Protein AF-0000000084498417 (afdb_homodimer)

Secondary structure (DSSP, 8-state):
---TGGGGPPPPHHHHHHHHHHHHHHTT---EE----S--SPPPHHHHHHHHHHHHTT--S---TT--HHHHHHHHHHHHHHH-----GGGEEEE-HHHHHHHHHHHH--TT-EEEEEES--TTHHHHHHHTT-EEEEEE--TT----HHHHHHH--TTEEEEEEESS-TTT-----HHHHHHHHHHHHHTT-EEEEE-TTTT-BSSS----GGGSGGGTTTEEEEEESTTTSS-GGG--EEEE--HHHHHHHHHHHHTTTSS--HHHHHHHHHHTT--HHHHHHHHHHHHHHHHHHHHHTTSTTEE-----BTTEE--EE-SSS-HHHHHHHHHHHH-EE-EESGGGT-TTBEEEE--S-HHHHHHHHHHHHHHHHS--/---TGGGGPPPPHHHHHHHHHHHHHHTT---EE----S--SPPPHHHHHHHHHHHHTT--S---TT--HHHHHHHHHHHHHHH-----GGGEEEE-HHHHHHHHHHHH--TT-EEEEEES--TTHHHHHHHTT-EEEEEE--TT----HHHHHHH--TTEEEEEEESS-TTT-----HHHHHHHHHHHHHTT-EEEEE-TTTT-BSSS----GGGSGGGTTTEEEEEESTTTSS-GGG--EEEE--HHHHHHHHHHHHTTTSS--HHHHHHHHHHTT--HHHHHHHHHHHHHHHHHHHHHTTSTTEE-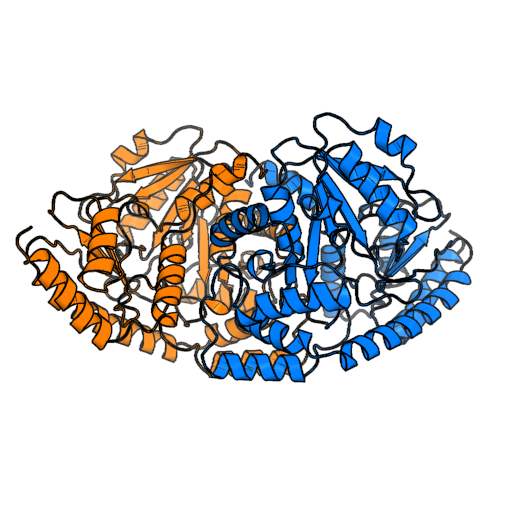----BTTEE--EE-SSS-HHHHHHHHHHHH-EE-EESGGGT-TTBEEEE--S-HHHHHHHHHHHHHHHHS--

Structure (mmCIF, N/CA/C/O backbone):
data_AF-0000000084498417-model_v1
#
loop_
_entity.id
_entity.type
_entity.pdbx_description
1 polymer Aminotransferase
#
loop_
_atom_site.group_PDB
_atom_site.id
_atom_site.type_symbol
_atom_site.label_atom_id
_atom_site.label_alt_id
_atom_site.label_comp_id
_atom_site.label_asym_id
_atom_site.label_entity_id
_atom_site.label_seq_id
_atom_site.pdbx_PDB_ins_code
_atom_site.Cartn_x
_atom_site.Cartn_y
_atom_site.Cartn_z
_atom_site.occupancy
_atom_site.B_iso_or_equiv
_atom_site.auth_seq_id
_atom_site.auth_comp_id
_atom_site.auth_asym_id
_atom_site.auth_atom_id
_atom_site.pdbx_PDB_model_num
ATOM 1 N N . MET A 1 1 ? -16.031 -4.652 17.641 1 70.31 1 MET A N 1
ATOM 2 C CA . MET A 1 1 ? -17.047 -4.699 16.594 1 70.31 1 MET A CA 1
ATOM 3 C C . MET A 1 1 ? -16.5 -4.133 15.281 1 70.31 1 MET A C 1
ATOM 5 O O . MET A 1 1 ? -16.125 -2.959 15.219 1 70.31 1 MET A O 1
ATOM 9 N N . VAL A 1 2 ? -16.078 -5.023 14.375 1 87.69 2 VAL A N 1
ATOM 10 C CA . VAL A 1 2 ? -15.547 -4.672 13.062 1 87.69 2 VAL A CA 1
ATOM 11 C C . VAL A 1 2 ? -16.688 -4.605 12.039 1 87.69 2 VAL A C 1
ATOM 13 O O . VAL A 1 2 ? -17.781 -5.094 12.297 1 87.69 2 VAL A O 1
ATOM 16 N N . SER A 1 3 ? -16.547 -3.883 11.008 1 90.69 3 SER A N 1
ATOM 17 C CA . SER A 1 3 ? -17.516 -3.719 9.938 1 90.69 3 SER A CA 1
ATOM 18 C C . SER A 1 3 ? -17.969 -5.07 9.391 1 90.69 3 SER A C 1
ATOM 20 O O . SER A 1 3 ? -17.234 -6.059 9.477 1 90.69 3 SER A O 1
ATOM 22 N N . ALA A 1 4 ? -19.156 -5.152 8.797 1 85.88 4 ALA A N 1
ATOM 23 C CA . ALA A 1 4 ? -19.719 -6.371 8.211 1 85.88 4 ALA A CA 1
ATOM 24 C C . ALA A 1 4 ? -18.938 -6.777 6.957 1 85.88 4 ALA A C 1
ATOM 26 O O . ALA A 1 4 ? -18.797 -7.969 6.672 1 85.88 4 ALA A O 1
ATOM 27 N N . ARG A 1 5 ? -18.422 -5.871 6.289 1 86.62 5 ARG A N 1
ATOM 28 C CA . ARG A 1 5 ? -17.766 -6.133 5.012 1 86.62 5 ARG A CA 1
ATOM 29 C C . ARG A 1 5 ? -16.438 -6.867 5.207 1 86.62 5 ARG A C 1
ATOM 31 O O . ARG A 1 5 ? -16.016 -7.637 4.344 1 86.62 5 ARG A O 1
ATOM 38 N N . VAL A 1 6 ? -15.836 -6.703 6.336 1 86.88 6 VAL A N 1
ATOM 39 C CA . VAL A 1 6 ? -14.57 -7.363 6.605 1 86.88 6 VAL A CA 1
ATOM 40 C C . VAL A 1 6 ? -14.789 -8.867 6.742 1 86.88 6 VAL A C 1
ATOM 42 O O . VAL A 1 6 ? -13.891 -9.664 6.441 1 86.88 6 VAL A O 1
ATOM 45 N N . ASN A 1 7 ? -15.945 -9.211 7.184 1 85.75 7 ASN A N 1
ATOM 46 C CA . ASN A 1 7 ? -16.281 -10.617 7.387 1 85.75 7 ASN A CA 1
ATOM 47 C C . ASN A 1 7 ? -16.344 -11.367 6.062 1 85.75 7 ASN A C 1
ATOM 49 O O . ASN A 1 7 ? -16.297 -12.602 6.043 1 85.75 7 ASN A O 1
ATOM 53 N N . LYS A 1 8 ? -16.375 -10.656 4.973 1 84.88 8 LYS A N 1
ATOM 54 C CA . LYS A 1 8 ? -16.484 -11.289 3.66 1 84.88 8 LYS A CA 1
ATOM 55 C C . LYS A 1 8 ? -15.102 -11.656 3.115 1 84.88 8 LYS A C 1
ATOM 57 O O . LYS A 1 8 ? -15 -12.391 2.125 1 84.88 8 LYS A O 1
ATOM 62 N N . ILE A 1 9 ? -14.125 -11.18 3.754 1 87.25 9 ILE A N 1
ATOM 63 C CA . ILE A 1 9 ? -12.75 -11.391 3.307 1 87.25 9 ILE A CA 1
ATOM 64 C C . ILE A 1 9 ? -12.086 -12.469 4.16 1 87.25 9 ILE A C 1
ATOM 66 O O . ILE A 1 9 ? -12.266 -12.508 5.379 1 87.25 9 ILE A O 1
ATOM 70 N N . ASN A 1 10 ? -11.352 -13.352 3.525 1 82.75 10 ASN A N 1
ATOM 71 C CA . ASN A 1 10 ? -10.625 -14.398 4.242 1 82.75 10 ASN A CA 1
ATOM 72 C C . ASN A 1 10 ? -9.141 -14.078 4.344 1 82.75 10 ASN A C 1
ATOM 74 O O . ASN A 1 10 ? -8.617 -13.258 3.58 1 82.75 10 ASN A O 1
ATOM 78 N N . GLU A 1 11 ? -8.562 -14.719 5.312 1 81.69 11 GLU A N 1
ATOM 79 C CA . GLU A 1 11 ? -7.102 -14.672 5.367 1 81.69 11 GLU A CA 1
ATOM 80 C C . GLU A 1 11 ? -6.484 -15.375 4.164 1 81.69 11 GLU A C 1
ATOM 82 O O . GLU A 1 11 ? -7.059 -16.328 3.633 1 81.69 11 GLU A O 1
ATOM 87 N N . SER A 1 12 ? -5.379 -14.906 3.797 1 81.44 12 SER A N 1
ATOM 88 C CA . SER A 1 12 ? -4.664 -15.562 2.707 1 81.44 12 SER A CA 1
ATOM 89 C C . SER A 1 12 ? -4.133 -16.922 3.141 1 81.44 12 SER A C 1
ATOM 91 O O . SER A 1 12 ? -3.367 -17.016 4.102 1 81.44 12 SER A O 1
ATOM 93 N N . ALA A 1 13 ? -4.461 -17.906 2.424 1 78.88 13 ALA A N 1
ATOM 94 C CA . ALA A 1 13 ? -4.039 -19.25 2.76 1 78.88 13 ALA A CA 1
ATOM 95 C C . ALA A 1 13 ? -2.516 -19.375 2.73 1 78.88 13 ALA A C 1
ATOM 97 O O . ALA A 1 13 ? -1.923 -20.016 3.6 1 78.88 13 ALA A O 1
ATOM 98 N N . THR A 1 14 ? -1.94 -18.797 1.756 1 78.88 14 THR A N 1
ATOM 99 C CA . THR A 1 14 ? -0.489 -18.875 1.628 1 78.88 14 THR A CA 1
ATOM 100 C C . THR A 1 14 ? 0.194 -18.078 2.736 1 78.88 14 THR A C 1
ATOM 102 O O . THR A 1 14 ? 1.185 -18.531 3.314 1 78.88 14 THR A O 1
ATOM 105 N N . VAL A 1 15 ? -0.375 -17 3.012 1 76.12 15 VAL A N 1
ATOM 106 C CA . VAL A 1 15 ? 0.202 -16.172 4.066 1 76.12 15 VAL A CA 1
ATOM 107 C C . VAL A 1 15 ? 0.035 -16.875 5.418 1 76.12 15 VAL A C 1
ATOM 109 O O . VAL A 1 15 ? 0.957 -16.875 6.234 1 76.12 15 VAL A O 1
ATOM 112 N N . SER A 1 16 ? -1.063 -17.547 5.57 1 72.94 16 SER A N 1
ATOM 113 C CA . SER A 1 16 ? -1.343 -18.266 6.805 1 72.94 16 SER A CA 1
ATOM 114 C C . SER A 1 16 ? -0.357 -19.406 7.008 1 72.94 16 SER A C 1
ATOM 116 O O . SER A 1 16 ? 0.121 -19.641 8.125 1 72.94 16 SER A O 1
ATOM 118 N N . MET A 1 17 ? -0.007 -20.047 5.922 1 75.12 17 MET A N 1
ATOM 119 C CA . MET A 1 17 ? 0.934 -21.156 6.004 1 75.12 17 MET A CA 1
ATOM 120 C C . MET A 1 17 ? 2.344 -20.656 6.305 1 75.12 17 MET A C 1
ATOM 122 O O . MET A 1 17 ? 3.084 -21.297 7.059 1 75.12 17 MET A O 1
ATOM 126 N N . SER A 1 18 ? 2.605 -19.547 5.707 1 73.69 18 SER A N 1
ATOM 127 C CA . SER A 1 18 ? 3.904 -18.938 5.969 1 73.69 18 SER A CA 1
ATOM 128 C C . SER A 1 18 ? 4.035 -18.516 7.43 1 73.69 18 SER A C 1
ATOM 130 O O . SER A 1 18 ? 5.07 -18.734 8.055 1 73.69 18 SER A O 1
ATOM 132 N N . ASN A 1 19 ? 2.975 -17.953 7.918 1 74.38 19 ASN A N 1
ATOM 133 C CA . ASN A 1 19 ? 2.963 -17.547 9.32 1 74.38 19 ASN A CA 1
ATOM 134 C C . ASN A 1 19 ? 3.096 -18.766 10.25 1 74.38 19 ASN A C 1
ATOM 136 O O . ASN A 1 19 ? 3.854 -18.719 11.219 1 74.38 19 ASN A O 1
ATOM 140 N N . ARG A 1 20 ? 2.426 -19.812 9.945 1 77.25 20 ARG A N 1
ATOM 141 C CA . ARG A 1 20 ? 2.469 -21.031 10.75 1 77.25 20 ARG A CA 1
ATOM 142 C C . ARG A 1 20 ? 3.859 -21.656 10.727 1 77.25 20 ARG A C 1
ATOM 144 O O . ARG A 1 20 ? 4.363 -22.109 11.758 1 77.25 20 ARG A O 1
ATOM 151 N N . ALA A 1 21 ? 4.43 -21.656 9.547 1 79.12 21 ALA A N 1
ATOM 152 C CA . ALA A 1 21 ? 5.781 -22.188 9.398 1 79.12 21 ALA A CA 1
ATOM 153 C C . ALA A 1 21 ? 6.773 -21.422 10.266 1 79.12 21 ALA A C 1
ATOM 155 O O . ALA A 1 21 ? 7.633 -22.016 10.922 1 79.12 21 ALA A O 1
ATOM 156 N N . ALA A 1 22 ? 6.641 -20.141 10.242 1 75.62 22 ALA A N 1
ATOM 157 C CA . ALA A 1 22 ? 7.52 -19.281 11.031 1 75.62 22 ALA A CA 1
ATOM 158 C C . ALA A 1 22 ? 7.359 -19.562 12.523 1 75.62 22 ALA A C 1
ATOM 160 O O . ALA A 1 22 ? 8.344 -19.594 13.266 1 75.62 22 ALA A O 1
ATOM 161 N N . GLU A 1 23 ? 6.16 -19.812 12.93 1 78.12 23 GLU A N 1
ATOM 162 C CA . GLU A 1 23 ? 5.871 -20.125 14.328 1 78.12 23 GLU A CA 1
ATOM 163 C C . GLU A 1 23 ? 6.5 -21.453 14.742 1 78.12 23 GLU A C 1
ATOM 165 O O . GLU A 1 23 ? 7.102 -21.547 15.812 1 78.12 23 GLU A O 1
ATOM 170 N N . LEU A 1 24 ? 6.387 -22.422 13.953 1 85 24 LEU A N 1
ATOM 171 C CA . LEU A 1 24 ? 6.914 -23.75 14.25 1 85 24 LEU A CA 1
ATOM 172 C C . LEU A 1 24 ? 8.438 -23.75 14.258 1 85 24 LEU A C 1
ATOM 174 O O . LEU A 1 24 ? 9.062 -24.391 15.102 1 85 24 LEU A O 1
ATOM 178 N N . LYS A 1 25 ? 8.969 -22.969 13.328 1 81.38 25 LYS A N 1
ATOM 179 C CA . LYS A 1 25 ? 10.414 -22.812 13.305 1 81.38 25 LYS A CA 1
ATOM 180 C C . LYS A 1 25 ? 10.914 -22.141 14.578 1 81.38 25 LYS A C 1
ATOM 182 O O . LYS A 1 25 ? 11.953 -22.531 15.125 1 81.38 25 LYS A O 1
ATOM 187 N N . ALA A 1 26 ? 10.258 -21.156 15.016 1 76.06 26 ALA A N 1
ATOM 188 C CA . ALA A 1 26 ? 10.609 -20.453 16.234 1 76.06 26 ALA A CA 1
ATOM 189 C C . ALA A 1 26 ? 10.555 -21.391 17.453 1 76.06 26 ALA A C 1
ATOM 191 O O . ALA A 1 26 ? 11.305 -21.219 18.406 1 76.06 26 ALA A O 1
ATOM 192 N N . GLU A 1 27 ? 9.789 -22.453 17.328 1 85.25 27 GLU A N 1
ATOM 193 C CA . GLU A 1 27 ? 9.656 -23.453 18.391 1 85.25 27 GLU A CA 1
ATOM 194 C C . GLU A 1 27 ? 10.742 -24.516 18.281 1 85.25 27 GLU A C 1
ATOM 196 O O . GLU A 1 27 ? 10.812 -25.438 19.109 1 85.25 27 GLU A O 1
ATOM 201 N N . GLY A 1 28 ? 11.547 -24.484 17.25 1 85.38 28 GLY A N 1
ATOM 202 C CA . GLY A 1 28 ? 12.688 -25.391 17.109 1 85.38 28 GLY A CA 1
ATOM 203 C C . GLY A 1 28 ? 12.359 -26.656 16.344 1 85.38 28 GLY A C 1
ATOM 204 O O . GLY A 1 28 ? 13.156 -27.594 16.344 1 85.38 28 GLY A O 1
ATOM 205 N N . LYS A 1 29 ? 11.273 -26.734 15.68 1 88.88 29 LYS A N 1
ATOM 206 C CA . LYS A 1 29 ? 10.883 -27.922 14.914 1 88.88 29 LYS A CA 1
ATOM 207 C C . LYS A 1 29 ? 11.461 -27.875 13.508 1 88.88 29 LYS A C 1
ATOM 209 O O . LYS A 1 29 ? 11.492 -26.828 12.875 1 88.88 29 LYS A O 1
ATOM 214 N N . LYS A 1 30 ? 11.961 -29.047 13.164 1 91.12 30 LYS A N 1
ATOM 215 C CA . LYS A 1 30 ? 12.383 -29.125 11.766 1 91.12 30 LYS A CA 1
ATOM 216 C C . LYS A 1 30 ? 11.188 -29.359 10.844 1 91.12 30 LYS A C 1
ATOM 218 O O . LYS A 1 30 ? 10.484 -30.359 10.961 1 91.12 30 LYS A O 1
ATOM 223 N N . ILE A 1 31 ? 10.938 -28.406 10.039 1 94 31 ILE A N 1
ATOM 224 C CA . ILE A 1 31 ? 9.789 -28.453 9.141 1 94 31 ILE A CA 1
ATOM 225 C C . ILE A 1 31 ? 10.258 -28.375 7.691 1 94 31 ILE A C 1
ATOM 227 O O . ILE A 1 31 ? 11.18 -27.625 7.375 1 94 31 ILE A O 1
ATOM 231 N N . TYR A 1 32 ? 9.734 -29.234 6.836 1 96.56 32 TYR A N 1
ATOM 232 C CA . TYR A 1 32 ? 9.93 -29.156 5.395 1 96.56 32 TYR A CA 1
ATOM 233 C C . TYR A 1 32 ? 8.82 -28.328 4.738 1 96.56 32 TYR A C 1
ATOM 235 O O . TYR A 1 32 ? 7.742 -28.859 4.449 1 96.56 32 TYR A O 1
ATOM 243 N N . ASN A 1 33 ? 9.125 -27.062 4.453 1 95.06 33 ASN A N 1
ATOM 244 C CA . ASN A 1 33 ? 8.125 -26.062 4.102 1 95.06 33 ASN A CA 1
ATOM 245 C C . ASN A 1 33 ? 8.008 -25.906 2.588 1 95.06 33 ASN A C 1
ATOM 247 O O . ASN A 1 33 ? 8.922 -25.375 1.948 1 95.06 33 ASN A O 1
ATOM 251 N N . PHE A 1 34 ? 6.875 -26.359 2.053 1 96.75 34 PHE A N 1
ATOM 252 C CA . PHE A 1 34 ? 6.594 -26.172 0.634 1 96.75 34 PHE A CA 1
ATOM 253 C C . PHE A 1 34 ? 5.559 -25.062 0.427 1 96.75 34 PHE A C 1
ATOM 255 O O . PHE A 1 34 ? 5.051 -24.891 -0.683 1 96.75 34 PHE A O 1
ATOM 262 N N . GLY A 1 35 ? 5.176 -24.406 1.478 1 92.94 35 GLY A N 1
ATOM 263 C CA . GLY A 1 35 ? 4.148 -23.375 1.393 1 92.94 35 GLY A CA 1
ATOM 264 C C . GLY A 1 35 ? 4.688 -22.016 0.997 1 92.94 35 GLY A C 1
ATOM 265 O O . GLY A 1 35 ? 3.955 -21.031 1.001 1 92.94 35 GLY A O 1
ATOM 266 N N . ILE A 1 36 ? 5.961 -22 0.592 1 85.31 36 ILE A N 1
ATOM 267 C CA . ILE A 1 36 ? 6.645 -20.75 0.289 1 85.31 36 ILE A CA 1
ATOM 268 C C . ILE A 1 36 ? 6.16 -20.203 -1.054 1 85.31 36 ILE A C 1
ATOM 270 O O . ILE A 1 36 ? 6.094 -20.953 -2.041 1 85.31 36 ILE A O 1
ATOM 274 N N . GLY A 1 37 ? 5.73 -18.906 -1.1 1 89.81 37 GLY A N 1
ATOM 275 C CA . GLY A 1 37 ? 5.293 -18.281 -2.334 1 89.81 37 GLY A CA 1
ATOM 276 C C . GLY A 1 37 ? 6.254 -17.203 -2.832 1 89.81 37 GLY A C 1
ATOM 277 O O . GLY A 1 37 ? 5.828 -16.172 -3.346 1 89.81 37 GLY A O 1
ATOM 278 N N . GLU A 1 38 ? 7.527 -17.422 -2.607 1 94.69 38 GLU A N 1
ATOM 279 C CA . GLU A 1 38 ? 8.555 -16.484 -3.053 1 94.69 38 GLU A CA 1
ATOM 280 C C . GLU A 1 38 ? 9.891 -17.188 -3.277 1 94.69 38 GLU A C 1
ATOM 282 O O . GLU A 1 38 ? 10.133 -18.266 -2.717 1 94.69 38 GLU A O 1
ATOM 287 N N . PRO A 1 39 ? 10.766 -16.641 -4.164 1 97.12 39 PRO A N 1
ATOM 288 C CA . PRO A 1 39 ? 12.109 -17.188 -4.328 1 97.12 39 PRO A CA 1
ATOM 289 C C . PRO A 1 39 ? 12.898 -17.234 -3.021 1 97.12 39 PRO A C 1
ATOM 291 O O . PRO A 1 39 ? 12.789 -16.328 -2.201 1 97.12 39 PRO A O 1
ATOM 294 N N . ASP A 1 40 ? 13.656 -18.25 -2.855 1 95.56 40 ASP A N 1
ATOM 295 C CA . ASP A 1 40 ? 14.492 -18.344 -1.657 1 95.56 40 ASP A CA 1
ATOM 296 C C . ASP A 1 40 ? 15.867 -17.734 -1.898 1 95.56 40 ASP A C 1
ATOM 298 O O . ASP A 1 40 ? 16.781 -17.906 -1.088 1 95.56 40 ASP A O 1
ATOM 302 N N . PHE A 1 41 ? 16.078 -17.047 -3.041 1 96.62 41 PHE A N 1
ATOM 303 C CA . PHE A 1 41 ? 17.297 -16.297 -3.334 1 96.62 41 PHE A CA 1
ATOM 304 C C . PHE A 1 41 ? 17.281 -14.953 -2.617 1 96.62 41 PHE A C 1
ATOM 306 O O . PHE A 1 41 ? 16.219 -14.398 -2.346 1 96.62 41 PHE A O 1
ATOM 313 N N . LYS A 1 42 ? 18.5 -14.539 -2.322 1 95.56 42 LYS A N 1
ATOM 314 C CA . LYS A 1 42 ? 18.625 -13.141 -1.908 1 95.56 42 LYS A CA 1
ATOM 315 C C . LYS A 1 42 ? 18.484 -12.203 -3.1 1 95.56 42 LYS A C 1
ATOM 317 O O . LYS A 1 42 ? 18.844 -12.555 -4.223 1 95.56 42 LYS A O 1
ATOM 322 N N . THR A 1 43 ? 17.875 -11.047 -2.885 1 98.75 43 THR A N 1
ATOM 323 C CA . THR A 1 43 ? 17.922 -10.016 -3.918 1 98.75 43 THR A CA 1
ATOM 324 C C . THR A 1 43 ? 19.359 -9.797 -4.402 1 98.75 43 THR A C 1
ATOM 326 O O . THR A 1 43 ? 20.281 -9.703 -3.594 1 98.75 43 THR A O 1
ATOM 329 N N . PRO A 1 44 ? 19.562 -9.812 -5.727 1 98.56 44 PRO A N 1
ATOM 330 C CA . PRO A 1 44 ? 20.906 -9.578 -6.227 1 98.56 44 PRO A CA 1
ATOM 331 C C . PRO A 1 44 ? 21.578 -8.359 -5.594 1 98.56 44 PRO A C 1
ATOM 333 O O . PRO A 1 44 ? 20.922 -7.32 -5.43 1 98.56 44 PRO A O 1
ATOM 336 N N . GLN A 1 45 ? 22.828 -8.492 -5.266 1 98.12 45 GLN A N 1
ATOM 337 C CA . GLN A 1 45 ? 23.547 -7.492 -4.484 1 98.12 45 GLN A CA 1
ATOM 338 C C . GLN A 1 45 ? 23.625 -6.156 -5.219 1 98.12 45 GLN A C 1
ATOM 340 O O . GLN A 1 45 ? 23.594 -5.098 -4.59 1 98.12 45 GLN A O 1
ATOM 345 N N . SER A 1 46 ? 23.766 -6.18 -6.523 1 98.5 46 SER A N 1
ATOM 346 C CA . SER A 1 46 ? 23.844 -4.945 -7.297 1 98.5 46 SER A CA 1
ATOM 347 C C . SER A 1 46 ? 22.594 -4.098 -7.133 1 98.5 46 SER A C 1
ATOM 349 O O . SER A 1 46 ? 22.672 -2.867 -7.117 1 98.5 46 SER A O 1
ATOM 351 N N . ILE A 1 47 ? 21.438 -4.734 -7.047 1 98.81 47 ILE A N 1
ATOM 352 C CA . ILE A 1 47 ? 20.156 -4.059 -6.852 1 98.81 47 ILE A CA 1
ATOM 353 C C . ILE A 1 47 ? 20.141 -3.389 -5.48 1 98.81 47 ILE A C 1
ATOM 355 O O . ILE A 1 47 ? 19.766 -2.221 -5.359 1 98.81 47 ILE A O 1
ATOM 359 N N . ILE A 1 48 ? 20.578 -4.133 -4.426 1 98.81 48 ILE A N 1
ATOM 360 C CA . ILE A 1 48 ? 20.641 -3.619 -3.062 1 98.81 48 ILE A CA 1
ATOM 361 C C . ILE A 1 48 ? 21.578 -2.424 -3.004 1 98.81 48 ILE A C 1
ATOM 363 O O . ILE A 1 48 ? 21.234 -1.378 -2.447 1 98.81 48 ILE A O 1
ATOM 367 N N . ASP A 1 49 ? 22.766 -2.523 -3.648 1 98.75 49 ASP A N 1
ATOM 368 C CA . ASP A 1 49 ? 23.781 -1.481 -3.627 1 98.75 49 ASP A CA 1
ATOM 369 C C . ASP A 1 49 ? 23.266 -0.2 -4.281 1 98.75 49 ASP A C 1
ATOM 371 O O . ASP A 1 49 ? 23.5 0.898 -3.771 1 98.75 49 ASP A O 1
ATOM 375 N N . TYR A 1 50 ? 22.641 -0.345 -5.395 1 98.81 50 TYR A N 1
ATOM 376 C CA . TYR A 1 50 ? 22.141 0.829 -6.109 1 98.81 50 TYR A CA 1
ATOM 377 C C . TYR A 1 50 ? 21.078 1.552 -5.297 1 98.81 50 TYR A C 1
ATOM 379 O O . TYR A 1 50 ? 21.062 2.783 -5.227 1 98.81 50 TYR A O 1
ATOM 387 N N . SER A 1 51 ? 20.156 0.81 -4.738 1 98.69 51 SER A N 1
ATOM 388 C CA . SER A 1 51 ? 19.125 1.396 -3.885 1 98.69 51 SER A CA 1
ATOM 389 C C . SER A 1 51 ? 19.75 2.191 -2.738 1 98.69 51 SER A C 1
ATOM 391 O O . SER A 1 51 ? 19.297 3.303 -2.439 1 98.69 51 SER A O 1
ATOM 393 N N . TYR A 1 52 ? 20.75 1.612 -2.066 1 98.31 52 TYR A N 1
ATOM 394 C CA . TYR A 1 52 ? 21.438 2.268 -0.96 1 98.31 52 TYR A CA 1
ATOM 395 C C . TYR A 1 52 ? 22.125 3.551 -1.423 1 98.31 52 TYR A C 1
ATOM 397 O O . TYR A 1 52 ? 22.047 4.578 -0.745 1 98.31 52 TYR A O 1
ATOM 405 N N . LYS A 1 53 ? 22.797 3.461 -2.562 1 98.69 53 LYS A N 1
ATOM 406 C CA . LYS A 1 53 ? 23.469 4.637 -3.119 1 98.69 53 LYS A CA 1
ATOM 407 C C . LYS A 1 53 ? 22.469 5.777 -3.326 1 98.69 53 LYS A C 1
ATOM 409 O O . LYS A 1 53 ? 22.719 6.914 -2.92 1 98.69 53 LYS A O 1
ATOM 414 N N . MET A 1 54 ? 21.359 5.473 -3.947 1 98.75 54 MET A N 1
ATOM 415 C CA . MET A 1 54 ? 20.344 6.484 -4.223 1 98.75 54 MET A CA 1
ATOM 416 C C . MET A 1 54 ? 19.75 7.035 -2.93 1 98.75 54 MET A C 1
ATOM 418 O O . MET A 1 54 ? 19.516 8.242 -2.816 1 98.75 54 MET A O 1
ATOM 422 N N . ALA A 1 55 ? 19.484 6.148 -1.94 1 98.62 55 ALA A N 1
ATOM 423 C CA . ALA A 1 55 ? 19 6.609 -0.641 1 98.62 55 ALA A CA 1
ATOM 424 C C . ALA A 1 55 ? 20 7.559 0.011 1 98.62 55 ALA A C 1
ATOM 426 O O . ALA A 1 55 ? 19.609 8.578 0.582 1 98.62 55 ALA A O 1
ATOM 427 N N . GLY A 1 56 ? 21.266 7.184 -0.073 1 98.06 56 GLY A N 1
ATOM 428 C CA . GLY A 1 56 ? 22.328 8.031 0.461 1 98.06 56 GLY A CA 1
ATOM 429 C C . GLY A 1 56 ? 22.375 9.398 -0.194 1 98.06 56 GLY A C 1
ATOM 430 O O . GLY A 1 56 ? 22.797 10.375 0.43 1 98.06 56 GLY A O 1
ATOM 431 N N . GLU A 1 57 ? 21.922 9.492 -1.438 1 98.06 57 GLU A N 1
ATOM 432 C CA . GLU A 1 57 ? 21.891 10.75 -2.184 1 98.06 57 GLU A CA 1
ATOM 433 C C . GLU A 1 57 ? 20.609 11.531 -1.903 1 98.06 57 GLU A C 1
ATOM 435 O O . GLU A 1 57 ? 20.375 12.578 -2.508 1 98.06 57 GLU A O 1
ATOM 440 N N . GLY A 1 58 ? 19.781 11.031 -1.054 1 97.56 58 GLY A N 1
ATOM 441 C CA . GLY A 1 58 ? 18.609 11.766 -0.607 1 97.56 58 GLY A CA 1
ATOM 442 C C . GLY A 1 58 ? 17.344 11.352 -1.323 1 97.56 58 GLY A C 1
ATOM 443 O O . GLY A 1 58 ? 16.297 11.992 -1.18 1 97.56 58 GLY A O 1
ATOM 444 N N . LYS A 1 59 ? 17.359 10.258 -2.133 1 97.94 59 LYS A N 1
ATOM 445 C CA . LYS A 1 59 ? 16.172 9.773 -2.82 1 97.94 59 LYS A CA 1
ATOM 446 C C . LYS A 1 59 ? 15.289 8.961 -1.879 1 97.94 59 LYS A C 1
ATOM 448 O O . LYS A 1 59 ? 15.008 7.789 -2.139 1 97.94 59 LYS A O 1
ATOM 453 N N . THR A 1 60 ? 14.875 9.57 -0.776 1 98.06 60 THR A N 1
ATOM 454 C CA . THR A 1 60 ? 14.102 8.914 0.269 1 98.06 60 THR A CA 1
ATOM 455 C C . THR A 1 60 ? 12.797 9.664 0.53 1 98.06 60 THR A C 1
ATOM 457 O O . THR A 1 60 ? 12.156 9.469 1.565 1 98.06 60 THR A O 1
ATOM 460 N N . HIS A 1 61 ? 12.367 10.609 -0.335 1 96.81 61 HIS A N 1
ATOM 461 C CA . HIS A 1 61 ? 11.156 11.406 -0.218 1 96.81 61 HIS A CA 1
ATOM 462 C C . HIS A 1 61 ? 10.039 10.836 -1.087 1 96.81 61 HIS A C 1
ATOM 464 O O . HIS A 1 61 ? 10.234 9.836 -1.776 1 96.81 61 HIS A O 1
ATOM 470 N N . TYR A 1 62 ? 8.859 11.445 -0.971 1 95.44 62 TYR A N 1
ATOM 471 C CA . TYR A 1 62 ? 7.801 11.094 -1.907 1 95.44 62 TYR A CA 1
ATOM 472 C C . TYR A 1 62 ? 8.305 11.148 -3.346 1 95.44 62 TYR A C 1
ATOM 474 O O . TYR A 1 62 ? 9.133 11.992 -3.689 1 95.44 62 TYR A O 1
ATOM 482 N N . THR A 1 63 ? 7.852 10.273 -4.133 1 95.69 63 THR A N 1
ATOM 483 C CA . THR A 1 63 ? 8.023 10.336 -5.582 1 95.69 63 THR A CA 1
ATOM 484 C C . THR A 1 63 ? 6.723 10.766 -6.258 1 95.69 63 THR A C 1
ATOM 486 O O . THR A 1 63 ? 5.676 10.844 -5.613 1 95.69 63 THR A O 1
ATOM 489 N N . PRO A 1 64 ? 6.863 11.18 -7.523 1 94.56 64 PRO A N 1
ATOM 490 C CA . PRO A 1 64 ? 5.574 11.266 -8.219 1 94.56 64 PRO A CA 1
ATOM 491 C C . PRO A 1 64 ? 4.703 10.031 -7.992 1 94.56 64 PRO A C 1
ATOM 493 O O . PRO A 1 64 ? 5.211 8.906 -7.953 1 94.56 64 PRO A O 1
ATOM 496 N N . SER A 1 65 ? 3.422 10.234 -7.809 1 96 65 SER A N 1
ATOM 497 C CA . SER A 1 65 ? 2.512 9.172 -7.398 1 96 65 SER A CA 1
ATOM 498 C C . SER A 1 65 ? 2.537 8.008 -8.383 1 96 65 SER A C 1
ATOM 500 O O . SER A 1 65 ? 2.354 6.852 -8 1 96 65 SER A O 1
ATOM 502 N N . ALA A 1 66 ? 2.766 8.273 -9.695 1 97.19 66 ALA A N 1
ATOM 503 C CA . ALA A 1 66 ? 2.752 7.234 -10.719 1 97.19 66 ALA A CA 1
ATOM 504 C C . ALA A 1 66 ? 4.062 6.453 -10.734 1 97.19 66 ALA A C 1
ATOM 506 O O . ALA A 1 66 ? 4.145 5.371 -11.32 1 97.19 66 ALA A O 1
ATOM 507 N N . GLY A 1 67 ? 5.074 6.961 -10.164 1 97.81 67 GLY A N 1
ATOM 508 C CA . GLY A 1 67 ? 6.414 6.398 -10.172 1 97.81 67 GLY A CA 1
ATOM 509 C C . GLY A 1 67 ? 7.461 7.359 -10.703 1 97.81 67 GLY A C 1
ATOM 510 O O . GLY A 1 67 ? 7.133 8.32 -11.398 1 97.81 67 GLY A O 1
ATOM 511 N N . ILE A 1 68 ? 8.711 7.172 -10.344 1 97.69 68 ILE A N 1
ATOM 512 C CA . ILE A 1 68 ? 9.766 8.031 -10.867 1 97.69 68 ILE A CA 1
ATOM 513 C C . ILE A 1 68 ? 9.844 7.891 -12.383 1 97.69 68 ILE A C 1
ATOM 515 O O . ILE A 1 68 ? 9.672 6.793 -12.922 1 97.69 68 ILE A O 1
ATOM 519 N N . PRO A 1 69 ? 10.055 9 -13.07 1 96.69 69 PRO A N 1
ATOM 520 C CA . PRO A 1 69 ? 9.984 9.008 -14.539 1 96.69 69 PRO A CA 1
ATOM 521 C C . PRO A 1 69 ? 10.93 7.996 -15.18 1 96.69 69 PRO A C 1
ATOM 523 O O . PRO A 1 69 ? 10.539 7.281 -16.109 1 96.69 69 PRO A O 1
ATOM 526 N N . GLU A 1 70 ? 12.156 7.895 -14.672 1 98.19 70 GLU A N 1
ATOM 527 C CA . GLU A 1 70 ? 13.141 6.988 -15.258 1 98.19 70 GLU A CA 1
ATOM 528 C C . GLU A 1 70 ? 12.68 5.535 -15.164 1 98.19 70 GLU A C 1
ATOM 530 O O . GLU A 1 70 ? 12.914 4.746 -16.078 1 98.19 70 GLU A O 1
ATOM 535 N N . LEU A 1 71 ? 12.016 5.164 -14.086 1 98.88 71 LEU A N 1
ATOM 536 C CA . LEU A 1 71 ? 11.539 3.799 -13.914 1 98.88 71 LEU A CA 1
ATOM 537 C C . LEU A 1 71 ? 10.359 3.516 -14.844 1 98.88 71 LEU A C 1
ATOM 539 O O . LEU A 1 71 ? 10.289 2.445 -15.453 1 98.88 71 LEU A O 1
ATOM 543 N N . ARG A 1 72 ? 9.406 4.438 -14.93 1 98.88 72 ARG A N 1
ATOM 544 C CA . ARG A 1 72 ? 8.258 4.266 -15.82 1 98.88 72 ARG A CA 1
ATOM 545 C C . ARG A 1 72 ? 8.711 4.098 -17.266 1 98.88 72 ARG A C 1
ATOM 547 O O . ARG A 1 72 ? 8.172 3.262 -18 1 98.88 72 ARG A O 1
ATOM 554 N N . GLU A 1 73 ? 9.695 4.883 -17.656 1 98.81 73 GLU A N 1
ATOM 555 C CA . GLU A 1 73 ? 10.242 4.781 -19 1 98.81 73 GLU A CA 1
ATOM 556 C C . GLU A 1 73 ? 10.898 3.426 -19.234 1 98.81 73 GLU A C 1
ATOM 558 O O . GLU A 1 73 ? 10.695 2.797 -20.281 1 98.81 73 GLU A O 1
ATOM 563 N N . LYS A 1 74 ? 11.68 3.014 -18.297 1 98.88 74 LYS A N 1
ATOM 564 C CA . LYS A 1 74 ? 12.398 1.749 -18.422 1 98.88 74 LYS A CA 1
ATOM 565 C C . LYS A 1 74 ? 11.43 0.568 -18.453 1 98.88 74 LYS A C 1
ATOM 567 O O . LYS A 1 74 ? 11.672 -0.42 -19.156 1 98.88 74 LYS A O 1
ATOM 572 N N . ILE A 1 75 ? 10.359 0.63 -17.672 1 98.94 75 ILE A N 1
ATOM 573 C CA . ILE A 1 75 ? 9.336 -0.409 -17.703 1 98.94 75 ILE A CA 1
ATOM 574 C C . ILE A 1 75 ? 8.672 -0.448 -19.078 1 98.94 75 ILE A C 1
ATOM 576 O O . ILE A 1 75 ? 8.453 -1.524 -19.641 1 98.94 75 ILE A O 1
ATOM 580 N N . ALA A 1 76 ? 8.344 0.732 -19.609 1 98.88 76 ALA A N 1
ATOM 581 C CA . ALA A 1 76 ? 7.762 0.785 -20.953 1 98.88 76 ALA A CA 1
ATOM 582 C C . ALA A 1 76 ? 8.688 0.137 -21.969 1 98.88 76 ALA A C 1
ATOM 584 O O . ALA A 1 76 ? 8.234 -0.617 -22.844 1 98.88 76 ALA A O 1
ATOM 585 N N . GLU A 1 77 ? 9.945 0.422 -21.859 1 98.75 77 GLU A N 1
ATOM 586 C CA . GLU A 1 77 ? 10.922 -0.179 -22.766 1 98.75 77 GLU A CA 1
ATOM 587 C C . GLU A 1 77 ? 10.953 -1.696 -22.609 1 98.75 77 GLU A C 1
ATOM 589 O O . GLU A 1 77 ? 10.992 -2.426 -23.609 1 98.75 77 GLU A O 1
ATOM 594 N N . LYS A 1 78 ? 10.984 -2.105 -21.391 1 98.56 78 LYS A N 1
ATOM 595 C CA . LYS A 1 78 ? 10.984 -3.539 -21.109 1 98.56 78 LYS A CA 1
ATOM 596 C C . LYS A 1 78 ? 9.75 -4.215 -21.703 1 98.56 78 LYS A C 1
ATOM 598 O O . LYS A 1 78 ? 9.844 -5.312 -22.25 1 98.56 78 LYS A O 1
ATOM 603 N N . MET A 1 79 ? 8.555 -3.604 -21.594 1 98.62 79 MET A N 1
ATOM 604 C CA . MET A 1 79 ? 7.312 -4.16 -22.125 1 98.62 79 MET A CA 1
ATOM 605 C C . MET A 1 79 ? 7.398 -4.344 -23.641 1 98.62 79 MET A C 1
ATOM 607 O O . MET A 1 79 ? 6.902 -5.34 -24.172 1 98.62 79 MET A O 1
ATOM 611 N N . LYS A 1 80 ? 8.008 -3.424 -24.297 1 98.31 80 LYS A N 1
ATOM 612 C CA . LYS A 1 80 ? 8.195 -3.539 -25.734 1 98.31 80 LYS A CA 1
ATOM 613 C C . LYS A 1 80 ? 9.172 -4.66 -26.078 1 98.31 80 LYS A C 1
ATOM 615 O O . LYS A 1 80 ? 8.875 -5.508 -26.922 1 98.31 80 LYS A O 1
ATOM 620 N N . LYS A 1 81 ? 10.258 -4.703 -25.422 1 97.56 81 LYS A N 1
ATOM 621 C CA . LYS A 1 81 ? 11.352 -5.613 -25.75 1 97.56 81 LYS A CA 1
ATOM 622 C C . LYS A 1 81 ? 10.984 -7.055 -25.391 1 97.56 81 LYS A C 1
ATOM 624 O O . LYS A 1 81 ? 11.25 -7.973 -26.172 1 97.56 81 LYS A O 1
ATOM 629 N N . LYS A 1 82 ? 10.352 -7.258 -24.234 1 96.94 82 LYS A N 1
ATOM 630 C CA . LYS A 1 82 ? 10.172 -8.609 -23.703 1 96.94 82 LYS A CA 1
ATOM 631 C C . LYS A 1 82 ? 8.75 -9.102 -23.938 1 96.94 82 LYS A C 1
ATOM 633 O O . LYS A 1 82 ? 8.523 -10.305 -24.125 1 96.94 82 LYS A O 1
ATOM 638 N N . ASN A 1 83 ? 7.801 -8.188 -23.938 1 98 83 ASN A N 1
ATOM 639 C CA . ASN A 1 83 ? 6.402 -8.594 -24 1 98 83 ASN A CA 1
ATOM 640 C C . ASN A 1 83 ? 5.75 -8.164 -25.312 1 98 83 ASN A C 1
ATOM 642 O O . ASN A 1 83 ? 4.609 -8.531 -25.594 1 98 83 ASN A O 1
ATOM 646 N N . ASN A 1 84 ? 6.438 -7.402 -26.109 1 98.31 84 ASN A N 1
ATOM 647 C CA . ASN A 1 84 ? 5.953 -6.875 -27.391 1 98.31 84 ASN A CA 1
ATOM 648 C C . ASN A 1 84 ? 4.742 -5.965 -27.188 1 98.31 84 ASN A C 1
ATOM 650 O O . ASN A 1 84 ? 3.846 -5.93 -28.031 1 98.31 84 ASN A O 1
ATOM 654 N N . ILE A 1 85 ? 4.594 -5.387 -26.047 1 98.69 85 ILE A N 1
ATOM 655 C CA . ILE A 1 85 ? 3.576 -4.379 -25.766 1 98.69 85 ILE A CA 1
ATOM 656 C C . ILE A 1 85 ? 4.16 -2.984 -25.969 1 98.69 85 ILE A C 1
ATOM 658 O O . ILE A 1 85 ? 5.031 -2.549 -25.219 1 98.69 85 ILE A O 1
ATOM 662 N N . ASP A 1 86 ? 3.707 -2.305 -26.969 1 97.88 86 ASP A N 1
ATOM 663 C CA . ASP A 1 86 ? 4.219 -0.992 -27.344 1 97.88 86 ASP A CA 1
ATOM 664 C C . ASP A 1 86 ? 3.461 0.124 -26.625 1 97.88 86 ASP A C 1
ATOM 666 O O . ASP A 1 86 ? 2.379 0.522 -27.062 1 97.88 86 ASP A O 1
ATOM 670 N N . VAL A 1 87 ? 4.117 0.64 -25.562 1 98.06 87 VAL A N 1
ATOM 671 C CA . VAL A 1 87 ? 3.482 1.676 -24.75 1 98.06 87 VAL A CA 1
ATOM 672 C C . VAL A 1 87 ? 4.516 2.73 -24.359 1 98.06 87 VAL A C 1
ATOM 674 O O . VAL A 1 87 ? 5.707 2.578 -24.641 1 98.06 87 VAL A O 1
ATOM 677 N N . SER A 1 88 ? 4.055 3.832 -23.844 1 98.44 88 SER A N 1
ATOM 678 C CA . SER A 1 88 ? 4.906 4.871 -23.266 1 98.44 88 SER A CA 1
ATOM 679 C C . SER A 1 88 ? 4.848 4.859 -21.75 1 98.44 88 SER A C 1
ATOM 681 O O . SER A 1 88 ? 4.105 4.074 -21.156 1 98.44 88 SER A O 1
ATOM 683 N N . SER A 1 89 ? 5.648 5.73 -21.172 1 98.44 89 SER A N 1
ATOM 684 C CA . SER A 1 89 ? 5.664 5.863 -19.719 1 98.44 89 SER A CA 1
ATOM 685 C C . SER A 1 89 ? 4.297 6.27 -19.188 1 98.44 89 SER A C 1
ATOM 687 O O . SER A 1 89 ? 3.965 5.98 -18.031 1 98.44 89 SER A O 1
ATOM 689 N N . LYS A 1 90 ? 3.424 6.918 -19.984 1 98 90 LYS A N 1
ATOM 690 C CA . LYS A 1 90 ? 2.096 7.363 -19.562 1 98 90 LYS A CA 1
ATOM 691 C C . LYS A 1 90 ? 1.175 6.176 -19.297 1 98 90 LYS A C 1
ATOM 693 O O . LYS A 1 90 ? 0.148 6.316 -18.641 1 98 90 LYS A O 1
ATOM 698 N N . ASN A 1 91 ? 1.547 4.988 -19.812 1 98.81 91 ASN A N 1
ATOM 699 C CA . ASN A 1 91 ? 0.745 3.779 -19.656 1 98.81 91 ASN A CA 1
ATOM 700 C C . ASN A 1 91 ? 1.209 2.955 -18.453 1 98.81 91 ASN A C 1
ATOM 702 O O . ASN A 1 91 ? 0.708 1.854 -18.219 1 98.81 91 ASN A O 1
ATOM 706 N N . VAL A 1 92 ? 2.166 3.498 -17.688 1 98.94 92 VAL A N 1
ATOM 707 C CA . VAL A 1 92 ? 2.791 2.711 -16.625 1 98.94 92 VAL A CA 1
ATOM 708 C C . VAL A 1 92 ? 2.486 3.336 -15.266 1 98.94 92 VAL A C 1
ATOM 710 O O . VAL A 1 92 ? 2.689 4.535 -15.062 1 98.94 92 VAL A O 1
ATOM 713 N N . LEU A 1 93 ? 1.978 2.586 -14.352 1 98.94 93 LEU A N 1
ATOM 714 C CA . LEU A 1 93 ? 1.853 2.943 -12.945 1 98.94 93 LEU A CA 1
ATOM 715 C C . LEU A 1 93 ? 2.707 2.029 -12.078 1 98.94 93 LEU A C 1
ATOM 717 O O . LEU A 1 93 ? 2.549 0.806 -12.109 1 98.94 93 LEU A O 1
ATOM 721 N N . VAL A 1 94 ? 3.674 2.604 -11.336 1 98.94 94 VAL A N 1
ATOM 722 C CA . VAL A 1 94 ? 4.531 1.842 -10.43 1 98.94 94 VAL A CA 1
ATOM 723 C C . VAL A 1 94 ? 3.828 1.641 -9.094 1 98.94 94 VAL A C 1
ATOM 725 O O . VAL A 1 94 ? 3.457 2.611 -8.43 1 98.94 94 VAL A O 1
ATOM 728 N N . THR A 1 95 ? 3.604 0.455 -8.711 1 98.88 95 THR A N 1
ATOM 729 C CA . THR A 1 95 ? 2.883 0.065 -7.5 1 98.88 95 THR A CA 1
ATOM 730 C C . THR A 1 95 ? 3.131 -1.405 -7.176 1 98.88 95 THR A C 1
ATOM 732 O O . THR A 1 95 ? 3.605 -2.164 -8.023 1 98.88 95 THR A O 1
ATOM 735 N N . PRO A 1 96 ? 3.01 -1.875 -5.93 1 98.75 96 PRO A N 1
ATOM 736 C CA . PRO A 1 96 ? 3.115 -3.312 -5.668 1 98.75 96 PRO A CA 1
ATOM 737 C C . PRO A 1 96 ? 2.16 -4.141 -6.527 1 98.75 96 PRO A C 1
ATOM 739 O O . PRO A 1 96 ? 1.022 -3.727 -6.766 1 98.75 96 PRO A O 1
ATOM 742 N N . THR A 1 97 ? 2.582 -5.285 -6.965 1 98.56 97 THR A N 1
ATOM 743 C CA . THR A 1 97 ? 1.828 -6.074 -7.934 1 98.56 97 THR A CA 1
ATOM 744 C C . THR A 1 97 ? 0.468 -6.473 -7.367 1 98.56 97 THR A C 1
ATOM 746 O O . THR A 1 97 ? -0.554 -6.344 -8.047 1 98.56 97 THR A O 1
ATOM 749 N N . LYS A 1 98 ? 0.415 -7.059 -6.141 1 98.25 98 LYS A N 1
ATOM 750 C CA . LYS A 1 98 ? -0.88 -7.43 -5.578 1 98.25 98 LYS A CA 1
ATOM 751 C C . LYS A 1 98 ? -1.81 -6.223 -5.496 1 98.25 98 LYS A C 1
ATOM 753 O O . LYS A 1 98 ? -3.016 -6.344 -5.711 1 98.25 98 LYS A O 1
ATOM 758 N N . PHE A 1 99 ? -1.234 -5.027 -5.129 1 98.88 99 PHE A N 1
ATOM 759 C CA . PHE A 1 99 ? -2.061 -3.83 -5.043 1 98.88 99 PHE A CA 1
ATOM 760 C C . PHE A 1 99 ? -2.566 -3.422 -6.422 1 98.88 99 PHE A C 1
ATOM 762 O O . PHE A 1 99 ? -3.682 -2.914 -6.555 1 98.88 99 PHE A O 1
ATOM 769 N N . SER A 1 100 ? -1.744 -3.627 -7.465 1 98.88 100 SER A N 1
ATOM 770 C CA . SER A 1 100 ? -2.172 -3.312 -8.828 1 98.88 100 SER A CA 1
ATOM 771 C C . SER A 1 100 ? -3.408 -4.117 -9.211 1 98.88 100 SER A C 1
ATOM 773 O O . SER A 1 100 ? -4.25 -3.637 -9.977 1 98.88 100 SER A O 1
ATOM 775 N N . LEU A 1 101 ? -3.564 -5.367 -8.711 1 98.81 101 LEU A N 1
ATOM 776 C CA . LEU A 1 101 ? -4.785 -6.137 -8.914 1 98.81 101 LEU A CA 1
ATOM 777 C C . LEU A 1 101 ? -5.996 -5.402 -8.344 1 98.81 101 LEU A C 1
ATOM 779 O O . LEU A 1 101 ? -7.043 -5.332 -8.992 1 98.81 101 LEU A O 1
ATOM 783 N N . ASN A 1 102 ? -5.809 -4.898 -7.16 1 98.75 102 ASN A N 1
ATOM 784 C CA . ASN A 1 102 ? -6.875 -4.125 -6.531 1 98.75 102 ASN A CA 1
ATOM 785 C C . ASN A 1 102 ? -7.203 -2.869 -7.336 1 98.75 102 ASN A C 1
ATOM 787 O O . ASN A 1 102 ? -8.375 -2.557 -7.559 1 98.75 102 ASN A O 1
ATOM 791 N N . LEU A 1 103 ? -6.133 -2.131 -7.727 1 98.75 103 LEU A N 1
ATOM 792 C CA . LEU A 1 103 ? -6.328 -0.914 -8.508 1 98.75 103 LEU A CA 1
ATOM 793 C C . LEU A 1 103 ? -7.059 -1.216 -9.812 1 98.75 103 LEU A C 1
ATOM 795 O O . LEU A 1 103 ? -7.961 -0.476 -10.211 1 98.75 103 LEU A O 1
ATOM 799 N N . ALA A 1 104 ? -6.66 -2.299 -10.492 1 98.75 104 ALA A N 1
ATOM 800 C CA . ALA A 1 104 ? -7.305 -2.689 -11.742 1 98.75 104 ALA A CA 1
ATOM 801 C C . ALA A 1 104 ? -8.789 -2.961 -11.539 1 98.75 104 ALA A C 1
ATOM 803 O O . ALA A 1 104 ? -9.633 -2.438 -12.273 1 98.75 104 ALA A O 1
ATOM 804 N N . LEU A 1 105 ? -9.094 -3.73 -10.547 1 98.62 105 LEU A N 1
ATOM 805 C CA . LEU A 1 105 ? -10.484 -4.086 -10.281 1 98.62 105 LEU A CA 1
ATOM 806 C C . LEU A 1 105 ? -11.297 -2.859 -9.883 1 98.62 105 LEU A C 1
ATOM 808 O O . LEU A 1 105 ? -12.398 -2.646 -10.391 1 98.62 105 LEU A O 1
ATOM 812 N N . TYR A 1 106 ? -10.711 -2.037 -8.992 1 97.88 106 TYR A N 1
ATOM 813 C CA . TYR A 1 106 ? -11.43 -0.843 -8.555 1 97.88 106 TYR A CA 1
ATOM 814 C C . TYR A 1 106 ? -11.75 0.062 -9.742 1 97.88 106 TYR A C 1
ATOM 816 O O . TYR A 1 106 ? -12.805 0.708 -9.766 1 97.88 106 TYR A O 1
ATOM 824 N N . THR A 1 107 ? -10.875 0.133 -10.68 1 97.56 107 THR A N 1
ATOM 825 C CA . THR A 1 107 ? -10.984 1.052 -11.805 1 97.56 107 THR A CA 1
ATOM 826 C C . THR A 1 107 ? -11.922 0.49 -12.875 1 97.56 107 THR A C 1
ATOM 828 O O . THR A 1 107 ? -12.555 1.247 -13.609 1 97.56 107 THR A O 1
ATOM 831 N N . ILE A 1 108 ? -12.078 -0.834 -12.898 1 97.31 108 ILE A N 1
ATOM 832 C CA . ILE A 1 108 ? -12.75 -1.47 -14.023 1 97.31 108 ILE A CA 1
ATOM 833 C C . ILE A 1 108 ? -14.172 -1.857 -13.625 1 97.31 108 ILE A C 1
ATOM 835 O O . ILE A 1 108 ? -15.094 -1.775 -14.438 1 97.31 108 ILE A O 1
ATOM 839 N N . ILE A 1 109 ? -14.398 -2.275 -12.406 1 97.38 109 ILE A N 1
ATOM 840 C CA . ILE A 1 109 ? -15.703 -2.85 -12.086 1 97.38 109 ILE A CA 1
ATOM 841 C C . ILE A 1 109 ? -16.438 -1.954 -11.086 1 97.38 109 ILE A C 1
ATOM 843 O O . ILE A 1 109 ? -15.797 -1.202 -10.344 1 97.38 109 ILE A O 1
ATOM 847 N N . ASP A 1 110 ? -17.703 -1.994 -11.117 1 96.94 110 ASP A N 1
ATOM 848 C CA . ASP A 1 110 ? -18.578 -1.42 -10.109 1 96.94 110 ASP A CA 1
ATOM 849 C C . ASP A 1 110 ? -19.125 -2.5 -9.18 1 96.94 110 ASP A C 1
ATOM 851 O O . ASP A 1 110 ? -19.031 -3.691 -9.477 1 96.94 110 ASP A O 1
ATOM 855 N N . PRO A 1 111 ? -19.625 -2.084 -8.008 1 95.19 111 PRO A N 1
ATOM 856 C CA . PRO A 1 111 ? -20.188 -3.076 -7.09 1 95.19 111 PRO A CA 1
ATOM 857 C C . PRO A 1 111 ? -21.219 -3.986 -7.766 1 95.19 111 PRO A C 1
ATOM 859 O O . PRO A 1 111 ? -22.125 -3.504 -8.445 1 95.19 111 PRO A O 1
ATOM 862 N N . GLY A 1 112 ? -20.984 -5.277 -7.633 1 96.75 112 GLY A N 1
ATOM 863 C CA . GLY A 1 112 ? -21.938 -6.242 -8.172 1 96.75 112 GLY A CA 1
ATOM 864 C C . GLY A 1 112 ? -21.5 -6.82 -9.508 1 96.75 112 GLY A C 1
ATOM 865 O O . GLY A 1 112 ? -22.016 -7.852 -9.938 1 96.75 112 GLY A O 1
ATOM 866 N N . ASP A 1 113 ? -20.531 -6.215 -10.172 1 98.25 113 ASP A N 1
ATOM 867 C CA . ASP A 1 113 ? -20.031 -6.723 -11.445 1 98.25 113 ASP A CA 1
ATOM 868 C C . ASP A 1 113 ? -19.312 -8.055 -11.266 1 98.25 113 ASP A C 1
ATOM 870 O O . ASP A 1 113 ? -18.797 -8.352 -10.18 1 98.25 113 ASP A O 1
ATOM 874 N N . GLU A 1 114 ? -19.344 -8.836 -12.328 1 98.75 114 GLU A N 1
ATOM 875 C CA . GLU A 1 114 ? -18.766 -10.18 -12.312 1 98.75 114 GLU A CA 1
ATOM 876 C C . GLU A 1 114 ? -17.406 -10.211 -13.008 1 98.75 114 GLU A C 1
ATOM 878 O O . GLU A 1 114 ? -17.219 -9.547 -14.023 1 98.75 114 GLU A O 1
ATOM 883 N N . VAL A 1 115 ? -16.484 -10.953 -12.406 1 98.88 115 VAL A N 1
ATOM 884 C CA . VAL A 1 115 ? -15.156 -11.18 -12.961 1 98.88 115 VAL A CA 1
ATOM 885 C C . VAL A 1 115 ? -14.945 -12.672 -13.195 1 98.88 115 VAL A C 1
ATOM 887 O O . VAL A 1 115 ? -15.016 -13.477 -12.266 1 98.88 115 VAL A O 1
ATOM 890 N N . MET A 1 116 ? -14.727 -13.078 -14.445 1 98.88 116 MET A N 1
ATOM 891 C CA . MET A 1 116 ? -14.477 -14.484 -14.773 1 98.88 116 MET A CA 1
ATOM 892 C C . MET A 1 116 ? -13.094 -14.914 -14.281 1 98.88 116 MET A C 1
ATOM 894 O O . MET A 1 116 ? -12.117 -14.188 -14.453 1 98.88 116 MET A O 1
ATOM 898 N N . LEU A 1 117 ? -13.039 -16.062 -13.719 1 98.44 117 LEU A N 1
ATOM 899 C CA . LEU A 1 117 ? -11.828 -16.578 -13.102 1 98.44 117 LEU A CA 1
ATOM 900 C C . LEU A 1 117 ? -11.703 -18.078 -13.344 1 98.44 117 LEU A C 1
ATOM 902 O O . LEU A 1 117 ? -12.539 -18.859 -12.891 1 98.44 117 LEU A O 1
ATOM 906 N N . PRO A 1 118 ? -10.703 -18.516 -14.086 1 98.69 118 PRO A N 1
ATOM 907 C CA . PRO A 1 118 ? -10.492 -19.953 -14.266 1 98.69 118 PRO A CA 1
ATOM 908 C C . PRO A 1 118 ? -9.93 -20.625 -13.016 1 98.69 118 PRO A C 1
ATOM 910 O O . PRO A 1 118 ? -9.055 -20.062 -12.352 1 98.69 118 PRO A O 1
ATOM 913 N N . ALA A 1 119 ? -10.438 -21.719 -12.633 1 98.38 119 ALA A N 1
ATOM 914 C CA . ALA A 1 119 ? -9.875 -22.562 -11.578 1 98.38 119 ALA A CA 1
ATOM 915 C C . ALA A 1 119 ? -9 -23.672 -12.156 1 98.38 119 ALA A C 1
ATOM 917 O O . ALA A 1 119 ? -9.344 -24.266 -13.172 1 98.38 119 ALA A O 1
ATOM 918 N N . PRO A 1 120 ? -7.863 -23.969 -11.594 1 98.25 120 PRO A N 1
ATOM 919 C CA . PRO A 1 120 ? -7.34 -23.375 -10.359 1 98.25 120 PRO A CA 1
ATOM 920 C C . PRO A 1 120 ? -6.754 -21.984 -10.562 1 98.25 120 PRO A C 1
ATOM 922 O O . PRO A 1 120 ? -6.293 -21.656 -11.664 1 98.25 120 PRO A O 1
ATOM 925 N N . TYR A 1 121 ? -6.883 -21.109 -9.578 1 98.19 121 TYR A N 1
ATOM 926 C CA . TYR A 1 121 ? -6.434 -19.719 -9.625 1 98.19 121 TYR A CA 1
ATOM 927 C C . TYR A 1 121 ? -5.562 -19.391 -8.422 1 98.19 121 TYR A C 1
ATOM 929 O O . TYR A 1 121 ? -5.488 -20.172 -7.465 1 98.19 121 TYR A O 1
ATOM 937 N N . TYR A 1 122 ? -4.809 -18.328 -8.469 1 97.69 122 TYR A N 1
ATOM 938 C CA . TYR A 1 122 ? -4.062 -17.812 -7.328 1 97.69 122 TYR A CA 1
ATOM 939 C C . TYR A 1 122 ? -4.984 -17.547 -6.145 1 97.69 122 TYR A C 1
ATOM 941 O O . TYR A 1 122 ? -6.012 -16.875 -6.289 1 97.69 122 TYR A O 1
ATOM 949 N N . VAL A 1 123 ? -4.684 -17.891 -5.027 1 94.94 123 VAL A N 1
ATOM 950 C CA . VAL A 1 123 ? -5.5 -18.047 -3.83 1 94.94 123 VAL A CA 1
ATOM 951 C C . VAL A 1 123 ? -6.141 -16.719 -3.457 1 94.94 123 VAL A C 1
ATOM 953 O O . VAL A 1 123 ? -7.23 -16.688 -2.885 1 94.94 123 VAL A O 1
ATOM 956 N N . SER A 1 124 ? -5.535 -15.602 -3.76 1 96.38 124 SER A N 1
ATOM 957 C CA . SER A 1 124 ? -6.004 -14.312 -3.254 1 96.38 124 SER A CA 1
ATOM 958 C C . SER A 1 124 ? -7.008 -13.68 -4.211 1 96.38 124 SER A C 1
ATOM 960 O O . SER A 1 124 ? -7.684 -12.711 -3.852 1 96.38 124 SER A O 1
ATOM 962 N N . TYR A 1 125 ? -7.188 -14.188 -5.406 1 98.31 125 TYR A N 1
ATOM 963 C CA . TYR A 1 125 ? -7.996 -13.523 -6.426 1 98.31 125 TYR A CA 1
ATOM 964 C C . TYR A 1 125 ? -9.43 -13.328 -5.945 1 98.31 125 TYR A C 1
ATOM 966 O O . TYR A 1 125 ? -9.992 -12.242 -6.086 1 98.31 125 TYR A O 1
ATOM 974 N N . THR A 1 126 ? -10.016 -14.367 -5.359 1 97.69 126 THR A N 1
ATOM 975 C CA . THR A 1 126 ? -11.422 -14.289 -4.984 1 97.69 126 THR A CA 1
ATOM 976 C C . THR A 1 126 ? -11.633 -13.234 -3.904 1 97.69 126 THR A C 1
ATOM 978 O O . THR A 1 126 ? -12.594 -12.461 -3.961 1 97.69 126 THR A O 1
ATOM 981 N N . ASP A 1 127 ? -10.719 -13.164 -2.951 1 97.19 127 ASP A N 1
ATOM 982 C CA . ASP A 1 127 ? -10.852 -12.18 -1.879 1 97.19 127 ASP A CA 1
ATOM 983 C C . ASP A 1 127 ? -10.578 -10.766 -2.391 1 97.19 127 ASP A C 1
ATOM 985 O O . ASP A 1 127 ? -11.188 -9.805 -1.917 1 97.19 127 ASP A O 1
ATOM 989 N N . ILE A 1 128 ? -9.648 -10.617 -3.32 1 98.31 128 ILE A N 1
ATOM 990 C CA . ILE A 1 128 ? -9.375 -9.305 -3.906 1 98.31 128 ILE A CA 1
ATOM 991 C C . ILE A 1 128 ? -10.594 -8.828 -4.688 1 98.31 128 ILE A C 1
ATOM 993 O O . ILE A 1 128 ? -10.953 -7.648 -4.629 1 98.31 128 ILE A O 1
ATOM 997 N N . ILE A 1 129 ? -11.242 -9.734 -5.441 1 98.31 129 ILE A N 1
ATOM 998 C CA . ILE A 1 129 ? -12.469 -9.398 -6.164 1 98.31 129 ILE A CA 1
ATOM 999 C C . ILE A 1 129 ? -13.539 -8.945 -5.18 1 98.31 129 ILE A C 1
ATOM 1001 O O . ILE A 1 129 ? -14.195 -7.922 -5.395 1 98.31 129 ILE A O 1
ATOM 1005 N N . LYS A 1 130 ? -13.648 -9.664 -4.039 1 97.12 130 LYS A N 1
ATOM 1006 C CA . LYS A 1 130 ? -14.633 -9.32 -3.014 1 97.12 130 LYS A CA 1
ATOM 1007 C C . LYS A 1 130 ? -14.328 -7.973 -2.375 1 97.12 130 LYS A C 1
ATOM 1009 O O . LYS A 1 130 ? -15.227 -7.168 -2.141 1 97.12 130 LYS A O 1
ATOM 1014 N N . LEU A 1 131 ? -13.078 -7.77 -2.098 1 96.81 131 LEU A N 1
ATOM 1015 C CA . LEU A 1 131 ? -12.625 -6.516 -1.507 1 96.81 131 LEU A CA 1
ATOM 1016 C C . LEU A 1 131 ? -13.031 -5.328 -2.377 1 96.81 131 LEU A C 1
ATOM 1018 O O . LEU A 1 131 ? -13.32 -4.246 -1.862 1 96.81 131 LEU A O 1
ATOM 1022 N N . ASN A 1 132 ? -13.062 -5.539 -3.643 1 96.94 132 ASN A N 1
ATOM 1023 C CA . ASN A 1 132 ? -13.438 -4.492 -4.59 1 96.94 132 ASN A CA 1
ATOM 1024 C C . ASN A 1 132 ? -14.898 -4.613 -5.012 1 96.94 132 ASN A C 1
ATOM 1026 O O . ASN A 1 132 ? -15.281 -4.117 -6.07 1 96.94 132 ASN A O 1
ATOM 1030 N N . GLU A 1 133 ? -15.695 -5.441 -4.281 1 95.62 133 GLU A N 1
ATOM 1031 C CA . GLU A 1 133 ? -17.141 -5.535 -4.324 1 95.62 133 GLU A CA 1
ATOM 1032 C C . GLU A 1 133 ? -17.625 -6.207 -5.609 1 95.62 133 GLU A C 1
ATOM 1034 O O . GLU A 1 133 ? -18.734 -5.969 -6.062 1 95.62 133 GLU A O 1
ATOM 1039 N N . GLY A 1 134 ? -16.688 -6.938 -6.25 1 97.31 134 GLY A N 1
ATOM 1040 C CA . GLY A 1 134 ? -17.078 -7.766 -7.379 1 97.31 134 GLY A CA 1
ATOM 1041 C C . GLY A 1 134 ? -17.484 -9.172 -6.977 1 97.31 134 GLY A C 1
ATOM 1042 O O . GLY A 1 134 ? -17.438 -9.523 -5.797 1 97.31 134 GLY A O 1
ATOM 1043 N N . LYS A 1 135 ? -17.938 -9.891 -7.988 1 98.12 135 LYS A N 1
ATOM 1044 C CA . LYS A 1 135 ? -18.281 -11.305 -7.828 1 98.12 135 LYS A CA 1
ATOM 1045 C C . LYS A 1 135 ? -17.438 -12.188 -8.75 1 98.12 135 LYS A C 1
ATOM 1047 O O . LYS A 1 135 ? -17.391 -11.953 -9.961 1 98.12 135 LYS A O 1
ATOM 1052 N N . ALA A 1 136 ? -16.797 -13.164 -8.18 1 98.19 136 ALA A N 1
ATOM 1053 C CA . ALA A 1 136 ? -16.016 -14.102 -8.992 1 98.19 136 ALA A CA 1
ATOM 1054 C C . ALA A 1 136 ? -16.938 -15.086 -9.711 1 98.19 136 ALA A C 1
ATOM 1056 O O . ALA A 1 136 ? -17.781 -15.734 -9.086 1 98.19 136 ALA A O 1
ATOM 1057 N N . LEU A 1 137 ? -16.891 -15.102 -10.953 1 98.5 137 LEU A N 1
ATOM 1058 C CA . LEU A 1 137 ? -17.516 -16.125 -11.781 1 98.5 137 LEU A CA 1
ATOM 1059 C C . LEU A 1 137 ? -16.531 -17.219 -12.148 1 98.5 137 LEU A C 1
ATOM 1061 O O . LEU A 1 137 ? -15.945 -17.203 -13.234 1 98.5 137 LEU A O 1
ATOM 1065 N N . ILE A 1 138 ? -16.469 -18.219 -11.32 1 98.38 138 ILE A N 1
ATOM 1066 C CA . ILE A 1 138 ? -15.422 -19.234 -11.406 1 98.38 138 ILE A CA 1
ATOM 1067 C C . ILE A 1 138 ? -15.875 -20.359 -12.336 1 98.38 138 ILE A C 1
ATOM 1069 O O . ILE A 1 138 ? -17.031 -20.797 -12.289 1 98.38 138 ILE A O 1
ATOM 1073 N N . PHE A 1 139 ? -15.023 -20.812 -13.195 1 98.19 139 PHE A N 1
ATOM 1074 C CA . PHE A 1 139 ? -15.273 -21.984 -14.031 1 98.19 139 PHE A CA 1
ATOM 1075 C C . PHE A 1 139 ? -14.055 -22.891 -14.047 1 98.19 139 PHE A C 1
ATOM 1077 O O . PHE A 1 139 ? -12.922 -22.438 -13.891 1 98.19 139 PHE A O 1
ATOM 1084 N N . ASP A 1 140 ? -14.242 -24.141 -14.305 1 97.62 140 ASP A N 1
ATOM 1085 C CA . ASP A 1 140 ? -13.172 -25.125 -14.266 1 97.62 140 ASP A CA 1
ATOM 1086 C C . ASP A 1 140 ? -12.484 -25.25 -15.625 1 97.62 140 ASP A C 1
ATOM 1088 O O . ASP A 1 140 ? -13.148 -25.203 -16.656 1 97.62 140 ASP A O 1
ATOM 1092 N N . THR A 1 141 ? -11.195 -25.312 -15.586 1 98.12 141 THR A N 1
ATOM 1093 C CA . THR A 1 141 ? -10.445 -25.75 -16.75 1 98.12 141 THR A CA 1
ATOM 1094 C C . THR A 1 141 ? -10.438 -27.266 -16.859 1 98.12 141 THR A C 1
ATOM 1096 O O . THR A 1 141 ? -10.891 -27.953 -15.945 1 98.12 141 THR A O 1
ATOM 1099 N N . ASP A 1 142 ? -9.984 -27.75 -17.984 1 97 142 ASP A N 1
ATOM 1100 C CA . ASP A 1 142 ? -9.961 -29.203 -18.156 1 97 142 ASP A CA 1
ATOM 1101 C C . ASP A 1 142 ? -8.727 -29.812 -17.5 1 97 142 ASP A C 1
ATOM 1103 O O . ASP A 1 142 ? -8.055 -29.156 -16.703 1 97 142 ASP A O 1
ATOM 1107 N N . GLU A 1 143 ? -8.367 -31.031 -17.719 1 93.31 143 GLU A N 1
ATOM 1108 C CA . GLU A 1 143 ? -7.289 -31.766 -17.062 1 93.31 143 GLU A CA 1
ATOM 1109 C C . GLU A 1 143 ? -5.926 -31.203 -17.453 1 93.31 143 GLU A C 1
ATOM 1111 O O . GLU A 1 143 ? -4.941 -31.391 -16.734 1 93.31 143 GLU A O 1
ATOM 1116 N N . ASN A 1 144 ? -5.93 -30.531 -18.547 1 95.88 144 ASN A N 1
ATOM 1117 C CA . ASN A 1 144 ? -4.691 -29.906 -19 1 95.88 144 ASN A CA 1
ATOM 1118 C C . ASN A 1 144 ? -4.719 -28.391 -18.766 1 95.88 144 ASN A C 1
ATOM 1120 O O . ASN A 1 144 ? -3.914 -27.656 -19.344 1 95.88 144 ASN A O 1
ATOM 1124 N N . TYR A 1 145 ? -5.715 -27.953 -18.016 1 97.69 145 TYR A N 1
ATOM 1125 C CA . TYR A 1 145 ? -5.887 -26.562 -17.609 1 97.69 145 TYR A CA 1
ATOM 1126 C C . TYR A 1 145 ? -6.184 -25.672 -18.797 1 97.69 145 TYR A C 1
ATOM 1128 O O . TYR A 1 145 ? -5.77 -24.516 -18.844 1 97.69 145 TYR A O 1
ATOM 1136 N N . GLU A 1 146 ? -6.824 -26.219 -19.812 1 98.12 146 GLU A N 1
ATOM 1137 C CA . GLU A 1 146 ? -7.254 -25.453 -20.984 1 98.12 146 GLU A CA 1
ATOM 1138 C C . GLU A 1 146 ? -8.688 -24.953 -20.812 1 98.12 146 GLU A C 1
ATOM 1140 O O . GLU A 1 146 ? -9.461 -25.516 -20.031 1 98.12 146 GLU A O 1
ATOM 1145 N N . PHE A 1 147 ? -9.016 -23.938 -21.578 1 98.31 147 PHE A N 1
ATOM 1146 C CA . PHE A 1 147 ? -10.312 -23.281 -21.484 1 98.31 147 PHE A CA 1
ATOM 1147 C C . PHE A 1 147 ? -11.336 -24.016 -22.359 1 98.31 147 PHE A C 1
ATOM 1149 O O . PHE A 1 147 ? -10.992 -24.578 -23.391 1 98.31 147 PHE A O 1
ATOM 1156 N N . ASP A 1 148 ? -12.539 -23.984 -21.922 1 98.06 148 ASP A N 1
ATOM 1157 C CA . ASP A 1 148 ? -13.711 -24.328 -22.734 1 98.06 148 ASP A CA 1
ATOM 1158 C C . ASP A 1 148 ? -14.5 -23.078 -23.125 1 98.06 148 ASP A C 1
ATOM 1160 O O . ASP A 1 148 ? -15.438 -22.703 -22.422 1 98.06 148 ASP A O 1
ATOM 1164 N N . PHE A 1 149 ? -14.227 -22.562 -24.266 1 98.06 149 PHE A N 1
ATOM 1165 C CA . PHE A 1 149 ? -14.758 -21.266 -24.672 1 98.06 149 PHE A CA 1
ATOM 1166 C C . PHE A 1 149 ? -16.266 -21.344 -24.891 1 98.06 149 PHE A C 1
ATOM 1168 O O . PHE A 1 149 ? -16.984 -20.359 -24.656 1 98.06 149 PHE A O 1
ATOM 1175 N N . ASP A 1 150 ? -16.766 -22.469 -25.328 1 97.44 150 ASP A N 1
ATOM 1176 C CA . ASP A 1 150 ? -18.203 -22.641 -25.5 1 97.44 150 ASP A CA 1
ATOM 1177 C C . ASP A 1 150 ? -18.922 -22.547 -24.156 1 97.44 150 ASP A C 1
ATOM 1179 O O . ASP A 1 150 ? -19.953 -21.875 -24.047 1 97.44 150 ASP A O 1
ATOM 1183 N N . LYS A 1 151 ? -18.375 -23.219 -23.234 1 97.69 151 LYS A N 1
ATOM 1184 C CA . LYS A 1 151 ? -18.938 -23.141 -21.891 1 97.69 151 LYS A CA 1
ATOM 1185 C C . LYS A 1 151 ? -18.844 -21.719 -21.344 1 97.69 151 LYS A C 1
ATOM 1187 O O . LYS A 1 151 ? -19.781 -21.234 -20.703 1 97.69 151 LYS A O 1
ATOM 1192 N N . MET A 1 152 ? -17.719 -21.109 -21.578 1 98.25 152 MET A N 1
ATOM 1193 C CA . MET A 1 152 ? -17.484 -19.734 -21.109 1 98.25 152 MET A CA 1
ATOM 1194 C C . MET A 1 152 ? -18.5 -18.781 -21.688 1 98.25 152 MET A C 1
ATOM 1196 O O . MET A 1 152 ? -19.016 -17.906 -20.984 1 98.25 152 MET A O 1
ATOM 1200 N N . ARG A 1 153 ? -18.812 -18.922 -22.922 1 97.81 153 ARG A N 1
ATOM 1201 C CA . ARG A 1 153 ? -19.75 -18.031 -23.594 1 97.81 153 ARG A CA 1
ATOM 1202 C C . ARG A 1 153 ? -21.125 -18.094 -22.938 1 97.81 153 ARG A C 1
ATOM 1204 O O . ARG A 1 153 ? -21.844 -17.094 -22.891 1 97.81 153 ARG A O 1
ATOM 1211 N N . LYS A 1 154 ? -21.469 -19.203 -22.406 1 98.06 154 LYS A N 1
ATOM 1212 C CA . LYS A 1 154 ? -22.781 -19.406 -21.797 1 98.06 154 LYS A CA 1
ATOM 1213 C C . LYS A 1 154 ? -22.844 -18.781 -20.406 1 98.06 154 LYS A C 1
ATOM 1215 O O . LYS A 1 154 ? -23.922 -18.562 -19.859 1 98.06 154 LYS A O 1
ATOM 1220 N N . MET A 1 155 ? -21.719 -18.438 -19.906 1 98.06 155 MET A N 1
ATOM 1221 C CA . MET A 1 155 ? -21.641 -17.922 -18.531 1 98.06 155 MET A CA 1
ATOM 1222 C C . MET A 1 155 ? -21.734 -16.406 -18.531 1 98.06 155 MET A C 1
ATOM 1224 O O . MET A 1 155 ? -22.047 -15.805 -17.5 1 98.06 155 MET A O 1
ATOM 1228 N N . VAL A 1 156 ? -21.438 -15.805 -19.609 1 98.25 156 VAL A N 1
ATOM 1229 C CA . VAL A 1 156 ? -21.344 -14.344 -19.688 1 98.25 156 VAL A CA 1
ATOM 1230 C C . VAL A 1 156 ? -22.75 -13.742 -19.531 1 98.25 156 VAL A C 1
ATOM 1232 O O . VAL A 1 156 ? -23.719 -14.273 -20.062 1 98.25 156 VAL A O 1
ATOM 1235 N N . SER A 1 157 ? -22.859 -12.711 -18.781 1 97.94 157 SER A N 1
ATOM 1236 C CA . SER A 1 157 ? -24.062 -11.914 -18.594 1 97.94 157 SER A CA 1
ATOM 1237 C C . SER A 1 157 ? -23.766 -10.422 -18.719 1 97.94 157 SER A C 1
ATOM 1239 O O . SER A 1 157 ? -22.609 -10.031 -18.828 1 97.94 157 SER A O 1
ATOM 1241 N N . PRO A 1 158 ? -24.797 -9.602 -18.688 1 97.19 158 PRO A N 1
ATOM 1242 C CA . PRO A 1 158 ? -24.547 -8.164 -18.719 1 97.19 158 PRO A CA 1
ATOM 1243 C C . PRO A 1 158 ? -23.734 -7.672 -17.516 1 97.19 158 PRO A C 1
ATOM 1245 O O . PRO A 1 158 ? -23.188 -6.57 -17.547 1 97.19 158 PRO A O 1
ATOM 1248 N N . LYS A 1 159 ? -23.625 -8.477 -16.484 1 97.94 159 LYS A N 1
ATOM 1249 C CA . LYS A 1 159 ? -22.875 -8.109 -15.281 1 97.94 159 LYS A CA 1
ATOM 1250 C C . LYS A 1 159 ? -21.406 -8.492 -15.414 1 97.94 159 LYS A C 1
ATOM 1252 O O . LYS A 1 159 ? -20.562 -8.031 -14.641 1 97.94 159 LYS A O 1
ATOM 1257 N N . THR A 1 160 ? -21.062 -9.344 -16.375 1 98.69 160 THR A N 1
ATOM 1258 C CA . THR A 1 160 ? -19.672 -9.75 -16.562 1 98.69 160 THR A CA 1
ATOM 1259 C C . THR A 1 160 ? -18.844 -8.617 -17.156 1 98.69 160 THR A C 1
ATOM 1261 O O . THR A 1 160 ? -19.172 -8.102 -18.234 1 98.69 160 THR A O 1
ATOM 1264 N N . LYS A 1 161 ? -17.766 -8.234 -16.453 1 98.5 161 LYS A N 1
ATOM 1265 C CA . LYS A 1 161 ? -17.047 -7.031 -16.891 1 98.5 161 LYS A CA 1
ATOM 1266 C C . LYS A 1 161 ? -15.586 -7.344 -17.203 1 98.5 161 LYS A C 1
ATOM 1268 O O . LYS A 1 161 ? -14.953 -6.629 -17.984 1 98.5 161 LYS A O 1
ATOM 1273 N N . ALA A 1 162 ? -15.055 -8.398 -16.578 1 98.75 162 ALA A N 1
ATOM 1274 C CA . ALA A 1 162 ? -13.625 -8.633 -16.719 1 98.75 162 ALA A CA 1
ATOM 1275 C C . ALA A 1 162 ? -13.305 -10.125 -16.625 1 98.75 162 ALA A C 1
ATOM 1277 O O . ALA A 1 162 ? -14.133 -10.914 -16.188 1 98.75 162 ALA A O 1
ATOM 1278 N N . PHE A 1 163 ? -12.188 -10.492 -17.188 1 98.88 163 PHE A N 1
ATOM 1279 C CA . PHE A 1 163 ? -11.531 -11.789 -17.062 1 98.88 163 PHE A CA 1
ATOM 1280 C C . PHE A 1 163 ? -10.156 -11.633 -16.422 1 98.88 163 PHE A C 1
ATOM 1282 O O . PHE A 1 163 ? -9.367 -10.781 -16.828 1 98.88 163 PHE A O 1
ATOM 1289 N N . MET A 1 164 ? -9.859 -12.367 -15.352 1 98.81 164 MET A N 1
ATOM 1290 C CA . MET A 1 164 ? -8.539 -12.359 -14.727 1 98.81 164 MET A CA 1
ATOM 1291 C C . MET A 1 164 ? -7.762 -13.625 -15.07 1 98.81 164 MET A C 1
ATOM 1293 O O . MET A 1 164 ? -8.289 -14.727 -14.969 1 98.81 164 MET A O 1
ATOM 1297 N N . LEU A 1 165 ? -6.555 -13.438 -15.484 1 98 165 LEU A N 1
ATOM 1298 C CA . LEU A 1 165 ? -5.68 -14.539 -15.875 1 98 165 LEU A CA 1
ATOM 1299 C C . LEU A 1 165 ? -4.297 -14.383 -15.258 1 98 165 LEU A C 1
ATOM 1301 O O . LEU A 1 165 ? -3.746 -13.281 -15.227 1 98 165 LEU A O 1
ATOM 1305 N N . ASN A 1 166 ? -3.801 -15.352 -14.688 1 98.69 166 ASN A N 1
ATOM 1306 C CA . ASN A 1 166 ? -2.396 -15.469 -14.297 1 98.69 166 ASN A CA 1
ATOM 1307 C C . ASN A 1 166 ? -1.628 -16.375 -15.25 1 98.69 166 ASN A C 1
ATOM 1309 O O . ASN A 1 166 ? -2.033 -17.516 -15.492 1 98.69 166 ASN A O 1
ATOM 1313 N N . ASN A 1 167 ? -0.562 -15.906 -15.883 1 98.69 167 ASN A N 1
ATOM 1314 C CA . ASN A 1 167 ? 0.236 -16.656 -16.844 1 98.69 167 ASN A CA 1
ATOM 1315 C C . ASN A 1 167 ? 1.718 -16.312 -16.734 1 98.69 167 ASN A C 1
ATOM 1317 O O . ASN A 1 167 ? 2.117 -15.188 -17.062 1 98.69 167 ASN A O 1
ATOM 1321 N N . PRO A 1 168 ? 2.578 -17.25 -16.422 1 98.62 168 PRO A N 1
ATOM 1322 C CA . PRO A 1 168 ? 2.357 -18.625 -15.961 1 98.62 168 PRO A CA 1
ATOM 1323 C C . PRO A 1 168 ? 1.455 -18.703 -14.734 1 98.62 168 PRO A C 1
ATOM 1325 O O . PRO A 1 168 ? 1.408 -17.75 -13.938 1 98.62 168 PRO A O 1
ATOM 1328 N N . VAL A 1 169 ? 0.823 -19.875 -14.617 1 98.69 169 VAL A N 1
ATOM 1329 C CA . VAL A 1 169 ? -0.295 -19.953 -13.68 1 98.69 169 VAL A CA 1
ATOM 1330 C C . VAL A 1 169 ? 0.201 -20.453 -12.32 1 98.69 169 VAL A C 1
ATOM 1332 O O . VAL A 1 169 ? 0.92 -21.453 -12.242 1 98.69 169 VAL A O 1
ATOM 1335 N N . ASN A 1 170 ? 0.033 -19.781 -11.258 1 98.38 170 ASN A N 1
ATOM 1336 C CA . ASN A 1 170 ? 0.003 -20.25 -9.883 1 98.38 170 ASN A CA 1
ATOM 1337 C C . ASN A 1 170 ? -1.374 -20.781 -9.5 1 98.38 170 ASN A C 1
ATOM 1339 O O . ASN A 1 170 ? -2.338 -20.031 -9.406 1 98.38 170 ASN A O 1
ATOM 1343 N N . PRO A 1 171 ? -1.616 -22.031 -9.391 1 97.94 171 PRO A N 1
ATOM 1344 C CA . PRO A 1 171 ? -0.635 -22.953 -8.797 1 97.94 171 PRO A CA 1
ATOM 1345 C C . PRO A 1 171 ? -0.127 -24 -9.797 1 97.94 171 PRO A C 1
ATOM 1347 O O . PRO A 1 171 ? 0.765 -24.781 -9.469 1 97.94 171 PRO A O 1
ATOM 1350 N N . THR A 1 172 ? -0.57 -24.031 -11.039 1 98.44 172 THR A N 1
ATOM 1351 C CA . THR A 1 172 ? -0.434 -25.234 -11.859 1 98.44 172 THR A CA 1
ATOM 1352 C C . THR A 1 172 ? 0.902 -25.234 -12.594 1 98.44 172 THR A C 1
ATOM 1354 O O . THR A 1 172 ? 1.349 -26.281 -13.078 1 98.44 172 THR A O 1
ATOM 1357 N N . GLY A 1 173 ? 1.416 -24.047 -12.766 1 98.5 173 GLY A N 1
ATOM 1358 C CA . GLY A 1 173 ? 2.615 -23.906 -13.586 1 98.5 173 GLY A CA 1
ATOM 1359 C C . GLY A 1 173 ? 2.328 -23.922 -15.07 1 98.5 173 GLY A C 1
ATOM 1360 O O . GLY A 1 173 ? 3.252 -23.953 -15.891 1 98.5 173 GLY A O 1
ATOM 1361 N N . LYS A 1 174 ? 1.097 -23.891 -15.445 1 98.5 174 LYS A N 1
ATOM 1362 C CA . LYS A 1 174 ? 0.69 -23.859 -16.844 1 98.5 174 LYS A CA 1
ATOM 1363 C C . LYS A 1 174 ? 1.17 -22.578 -17.516 1 98.5 174 LYS A C 1
ATOM 1365 O O . LYS A 1 174 ? 1.092 -21.484 -16.938 1 98.5 174 LYS A O 1
ATOM 1370 N N . VAL A 1 175 ? 1.755 -22.688 -18.703 1 98.69 175 VAL A N 1
ATOM 1371 C CA . VAL A 1 175 ? 2.037 -21.578 -19.594 1 98.69 175 VAL A CA 1
ATOM 1372 C C . VAL A 1 175 ? 1.116 -21.641 -20.812 1 98.69 175 VAL A C 1
ATOM 1374 O O . VAL A 1 175 ? 1.218 -22.562 -21.625 1 98.69 175 VAL A O 1
ATOM 1377 N N . TYR A 1 176 ? 0.198 -20.75 -20.891 1 98.75 176 TYR A N 1
ATOM 1378 C CA . TYR A 1 176 ? -0.742 -20.766 -22 1 98.75 176 TYR A CA 1
ATOM 1379 C C . TYR A 1 176 ? -0.041 -20.438 -23.312 1 98.75 176 TYR A C 1
ATOM 1381 O O . TYR A 1 176 ? 0.81 -19.531 -23.359 1 98.75 176 TYR A O 1
ATOM 1389 N N . SER A 1 177 ? -0.365 -21.141 -24.359 1 98.19 177 SER A N 1
ATOM 1390 C CA . SER A 1 177 ? 0.218 -20.906 -25.672 1 98.19 177 SER A CA 1
ATOM 1391 C C . SER A 1 177 ? -0.321 -19.625 -26.297 1 98.19 177 SER A C 1
ATOM 1393 O O . SER A 1 177 ? -1.383 -19.141 -25.906 1 98.19 177 SER A O 1
ATOM 1395 N N . GLU A 1 178 ? 0.41 -19.125 -27.234 1 98.44 178 GLU A N 1
ATOM 1396 C CA . GLU A 1 178 ? -0.072 -17.984 -28.016 1 98.44 178 GLU A CA 1
ATOM 1397 C C . GLU A 1 178 ? -1.433 -18.281 -28.641 1 98.44 178 GLU A C 1
ATOM 1399 O O . GLU A 1 178 ? -2.312 -17.406 -28.656 1 98.44 178 GLU A O 1
ATOM 1404 N N . ARG A 1 179 ? -1.59 -19.469 -29.141 1 98.31 179 ARG A N 1
ATOM 1405 C CA . ARG A 1 179 ? -2.852 -19.859 -29.766 1 98.31 179 ARG A CA 1
ATOM 1406 C C . ARG A 1 179 ? -4.008 -19.734 -28.781 1 98.31 179 ARG A C 1
ATOM 1408 O O . ARG A 1 179 ? -5.035 -19.125 -29.094 1 98.31 179 ARG A O 1
ATOM 1415 N N . THR A 1 180 ? -3.836 -20.297 -27.609 1 98.44 180 THR A N 1
ATOM 1416 C CA . THR A 1 180 ? -4.867 -20.234 -26.578 1 98.44 180 THR A CA 1
ATOM 1417 C C . THR A 1 180 ? -5.16 -18.797 -26.188 1 98.44 180 THR A C 1
ATOM 1419 O O . THR A 1 180 ? -6.32 -18.406 -26.016 1 98.44 180 THR A O 1
ATOM 1422 N N . LEU A 1 181 ? -4.156 -17.953 -26.031 1 98.81 181 LEU A N 1
ATOM 1423 C CA . LEU A 1 181 ? -4.32 -16.578 -25.578 1 98.81 181 LEU A CA 1
ATOM 1424 C C . LEU A 1 181 ? -4.969 -15.719 -26.656 1 98.81 181 LEU A C 1
ATOM 1426 O O . LEU A 1 181 ? -5.715 -14.781 -26.359 1 98.81 181 LEU A O 1
ATOM 1430 N N . ARG A 1 182 ? -4.715 -16.031 -27.922 1 98.75 182 ARG A N 1
ATOM 1431 C CA . ARG A 1 182 ? -5.422 -15.352 -29 1 98.75 182 ARG A CA 1
ATOM 1432 C C . ARG A 1 182 ? -6.902 -15.719 -29 1 98.75 182 ARG A C 1
ATOM 1434 O O . ARG A 1 182 ? -7.762 -14.867 -29.234 1 98.75 182 ARG A O 1
ATOM 1441 N N . GLN A 1 183 ? -7.168 -17 -28.766 1 98.75 183 GLN A N 1
ATOM 1442 C CA . GLN A 1 183 ? -8.562 -17.422 -28.641 1 98.75 183 GLN A CA 1
ATOM 1443 C C . GLN A 1 183 ? -9.242 -16.703 -27.469 1 98.75 183 GLN A C 1
ATOM 1445 O O . GLN A 1 183 ? -10.391 -16.297 -27.578 1 98.75 183 GLN A O 1
ATOM 1450 N N . LEU A 1 184 ? -8.539 -16.609 -26.359 1 98.88 184 LEU A N 1
ATOM 1451 C CA . LEU A 1 184 ? -9.062 -15.883 -25.203 1 98.88 184 LEU A CA 1
ATOM 1452 C C . LEU A 1 184 ? -9.32 -14.422 -25.562 1 98.88 184 LEU A C 1
ATOM 1454 O O . LEU A 1 184 ? -10.328 -13.844 -25.156 1 98.88 184 LEU A O 1
ATOM 1458 N N . SER A 1 185 ? -8.367 -13.797 -26.266 1 98.81 185 SER A N 1
ATOM 1459 C CA . SER A 1 185 ? -8.516 -12.406 -26.703 1 98.81 185 SER A CA 1
ATOM 1460 C C . SER A 1 185 ? -9.758 -12.227 -27.562 1 98.81 185 SER A C 1
ATOM 1462 O O . SER A 1 185 ? -10.484 -11.242 -27.406 1 98.81 185 SER A O 1
ATOM 1464 N N . ASP A 1 186 ? -9.992 -13.164 -28.484 1 98.75 186 ASP A N 1
ATOM 1465 C CA . ASP A 1 186 ? -11.203 -13.133 -29.297 1 98.75 186 ASP A CA 1
ATOM 1466 C C . ASP A 1 186 ? -12.453 -13.172 -28.406 1 98.75 186 ASP A C 1
ATOM 1468 O O . ASP A 1 186 ? -13.398 -12.414 -28.641 1 98.75 186 ASP A O 1
ATOM 1472 N N . PHE A 1 187 ? -12.438 -14.039 -27.469 1 98.75 187 PHE A N 1
ATOM 1473 C CA . PHE A 1 187 ? -13.539 -14.164 -26.531 1 98.75 187 PHE A CA 1
ATOM 1474 C C . PHE A 1 187 ? -13.773 -12.852 -25.797 1 98.75 187 PHE A C 1
ATOM 1476 O O . PHE A 1 187 ? -14.914 -12.422 -25.641 1 98.75 187 PHE A O 1
ATOM 1483 N N . ILE A 1 188 ? -12.68 -12.18 -25.297 1 98.75 188 ILE A N 1
ATOM 1484 C CA . ILE A 1 188 ? -12.742 -10.914 -24.594 1 98.75 188 ILE A CA 1
ATOM 1485 C C . ILE A 1 188 ? -13.391 -9.852 -25.469 1 98.75 188 ILE A C 1
ATOM 1487 O O . ILE A 1 188 ? -14.297 -9.141 -25.031 1 98.75 188 ILE A O 1
ATOM 1491 N N . LEU A 1 189 ? -12.953 -9.734 -26.688 1 98.44 189 LEU A N 1
ATOM 1492 C CA . LEU A 1 189 ? -13.438 -8.727 -27.625 1 98.44 189 LEU A CA 1
ATOM 1493 C C . LEU A 1 189 ? -14.891 -8.977 -28 1 98.44 189 LEU A C 1
ATOM 1495 O O . LEU A 1 189 ? -15.695 -8.047 -28.031 1 98.44 189 LEU A O 1
ATOM 1499 N N . GLU A 1 190 ? -15.219 -10.281 -28.219 1 98.06 190 GLU A N 1
ATOM 1500 C CA . GLU A 1 190 ? -16.578 -10.672 -28.594 1 98.06 190 GLU A CA 1
ATOM 1501 C C . GLU A 1 190 ? -17.578 -10.273 -27.5 1 98.06 190 GLU A C 1
ATOM 1503 O O . GLU A 1 190 ? -18.719 -9.93 -27.797 1 98.06 190 GLU A O 1
ATOM 1508 N N . ASN A 1 191 ? -17.141 -10.312 -26.297 1 98.31 191 ASN A N 1
ATOM 1509 C CA . ASN A 1 191 ? -18.047 -10.117 -25.172 1 98.31 191 ASN A CA 1
ATOM 1510 C C . ASN A 1 191 ? -17.828 -8.758 -24.516 1 98.31 191 ASN A C 1
ATOM 1512 O O . ASN A 1 191 ? -18.422 -8.477 -23.469 1 98.31 191 ASN A O 1
ATOM 1516 N N . ASN A 1 192 ? -16.969 -7.945 -25.078 1 97.75 192 ASN A N 1
ATOM 1517 C CA . ASN A 1 192 ? -16.672 -6.598 -24.609 1 97.75 192 ASN A CA 1
ATOM 1518 C C . ASN A 1 192 ? -16.234 -6.602 -23.141 1 97.75 192 ASN A C 1
ATOM 1520 O O . ASN A 1 192 ? -16.75 -5.844 -22.328 1 97.75 192 ASN A O 1
ATOM 1524 N N . LEU A 1 193 ? -15.32 -7.496 -22.797 1 98.56 193 LEU A N 1
ATOM 1525 C CA . LEU A 1 193 ? -14.758 -7.598 -21.453 1 98.56 193 LEU A CA 1
ATOM 1526 C C . LEU A 1 193 ? -13.383 -6.938 -21.391 1 98.56 193 LEU A C 1
ATOM 1528 O O . LEU A 1 193 ? -12.789 -6.625 -22.438 1 98.56 193 LEU A O 1
ATOM 1532 N N . PHE A 1 194 ? -12.938 -6.625 -20.188 1 98.75 194 PHE A N 1
ATOM 1533 C CA . PHE A 1 194 ? -11.531 -6.32 -19.938 1 98.75 194 PHE A CA 1
ATOM 1534 C C . PHE A 1 194 ? -10.766 -7.586 -19.578 1 98.75 194 PHE A C 1
ATOM 1536 O O . PHE A 1 194 ? -11.336 -8.531 -19.031 1 98.75 194 PHE A O 1
ATOM 1543 N N . LEU A 1 195 ? -9.5 -7.641 -19.969 1 98.88 195 LEU A N 1
ATOM 1544 C CA . LEU A 1 195 ? -8.594 -8.688 -19.516 1 98.88 195 LEU A CA 1
ATOM 1545 C C . LEU A 1 195 ? -7.582 -8.133 -18.516 1 98.88 195 LEU A C 1
ATOM 1547 O O . LEU A 1 195 ? -6.848 -7.195 -18.828 1 98.88 195 LEU A O 1
ATOM 1551 N N . ILE A 1 196 ? -7.609 -8.609 -17.344 1 98.88 196 ILE A N 1
ATOM 1552 C CA . ILE A 1 196 ? -6.543 -8.375 -16.375 1 98.88 196 ILE A CA 1
ATOM 1553 C C . ILE A 1 196 ? -5.543 -9.531 -16.422 1 98.88 196 ILE A C 1
ATOM 1555 O O . ILE A 1 196 ? -5.824 -10.625 -15.938 1 98.88 196 ILE A O 1
ATOM 1559 N N . SER A 1 197 ? -4.422 -9.297 -17 1 98.94 197 SER A N 1
ATOM 1560 C CA . SER A 1 197 ? -3.391 -10.305 -17.219 1 98.94 197 SER A CA 1
ATOM 1561 C C . SER A 1 197 ? -2.27 -10.18 -16.203 1 98.94 197 SER A C 1
ATOM 1563 O O . SER A 1 197 ? -1.422 -9.289 -16.297 1 98.94 197 SER A O 1
ATOM 1565 N N . ASP A 1 198 ? -2.248 -11.047 -15.25 1 98.88 198 ASP A N 1
ATOM 1566 C CA . ASP A 1 198 ? -1.197 -11.141 -14.242 1 98.88 198 ASP A CA 1
ATOM 1567 C C . ASP A 1 198 ? -0.016 -11.961 -14.75 1 98.88 198 ASP A C 1
ATOM 1569 O O . ASP A 1 198 ? -0.1 -13.188 -14.844 1 98.88 198 ASP A O 1
ATOM 1573 N N . GLU A 1 199 ? 1.066 -11.297 -14.977 1 98.88 199 GLU A N 1
ATOM 1574 C CA . GLU A 1 199 ? 2.213 -11.938 -15.617 1 98.88 199 GLU A CA 1
ATOM 1575 C C . GLU A 1 199 ? 3.441 -11.891 -14.711 1 98.88 199 GLU A C 1
ATOM 1577 O O . GLU A 1 199 ? 4.566 -11.727 -15.188 1 98.88 199 GLU A O 1
ATOM 1582 N N . ILE A 1 200 ? 3.238 -12.031 -13.406 1 98.81 200 ILE A N 1
ATOM 1583 C CA . ILE A 1 200 ? 4.254 -11.867 -12.375 1 98.81 200 ILE A CA 1
ATOM 1584 C C . ILE A 1 200 ? 5.344 -12.922 -12.547 1 98.81 200 ILE A C 1
ATOM 1586 O O . ILE A 1 200 ? 6.492 -12.711 -12.156 1 98.81 200 ILE A O 1
ATOM 1590 N N . TYR A 1 201 ? 5.078 -14.07 -13.219 1 98.75 201 TYR A N 1
ATOM 1591 C CA . TYR A 1 201 ? 6.031 -15.164 -13.367 1 98.75 201 TYR A CA 1
ATOM 1592 C C . TYR A 1 201 ? 6.625 -15.188 -14.766 1 98.75 201 TYR A C 1
ATOM 1594 O O . TYR A 1 201 ? 7.148 -16.219 -15.211 1 98.75 201 TYR A O 1
ATOM 1602 N N . GLU A 1 202 ? 6.59 -14.086 -15.461 1 98.44 202 GLU A N 1
ATOM 1603 C CA . GLU A 1 202 ? 6.91 -14.031 -16.875 1 98.44 202 GLU A CA 1
ATOM 1604 C C . GLU A 1 202 ? 8.336 -14.5 -17.141 1 98.44 202 GLU A C 1
ATOM 1606 O O . GLU A 1 202 ? 8.648 -14.984 -18.234 1 98.44 202 GLU A O 1
ATOM 1611 N N . ASP A 1 203 ? 9.242 -14.43 -16.172 1 98.25 203 ASP A N 1
ATOM 1612 C CA . ASP A 1 203 ? 10.641 -14.773 -16.375 1 98.25 203 ASP A CA 1
ATOM 1613 C C . ASP A 1 203 ? 10.914 -16.219 -15.961 1 98.25 203 ASP A C 1
ATOM 1615 O O . ASP A 1 203 ? 12.039 -16.703 -16.109 1 98.25 203 ASP A O 1
ATOM 1619 N N . LEU A 1 204 ? 9.945 -16.891 -15.469 1 98.44 204 LEU A N 1
ATOM 1620 C CA . LEU A 1 204 ? 10.094 -18.266 -14.992 1 98.44 204 LEU A CA 1
ATOM 1621 C C . LEU A 1 204 ? 9.336 -19.25 -15.891 1 98.44 204 LEU A C 1
ATOM 1623 O O . LEU A 1 204 ? 8.344 -19.844 -15.461 1 98.44 204 LEU A O 1
ATOM 1627 N N . ILE A 1 205 ? 9.812 -19.406 -17.109 1 98.62 205 ILE A N 1
ATOM 1628 C CA . ILE A 1 205 ? 9.25 -20.328 -18.094 1 98.62 205 ILE A CA 1
ATOM 1629 C C . ILE A 1 205 ? 10.297 -21.375 -18.484 1 98.62 205 ILE A C 1
ATOM 1631 O O . ILE A 1 205 ? 11.414 -21.031 -18.875 1 98.62 205 ILE A O 1
ATOM 1635 N N . TYR A 1 206 ? 9.953 -22.594 -18.359 1 98.44 206 TYR A N 1
ATOM 1636 C CA . TYR A 1 206 ? 10.859 -23.719 -18.609 1 98.44 206 TYR A CA 1
ATOM 1637 C C . TYR A 1 206 ? 10.516 -24.406 -19.922 1 98.44 206 TYR A C 1
ATOM 1639 O O . TYR A 1 206 ? 11.391 -24.953 -20.594 1 98.44 206 TYR A O 1
ATOM 1647 N N . LYS A 1 207 ? 9.242 -24.484 -20.188 1 97.31 207 LYS A N 1
ATOM 1648 C CA . LYS A 1 207 ? 8.68 -25 -21.422 1 97.31 207 LYS A CA 1
ATOM 1649 C C . LYS A 1 207 ? 7.66 -24.031 -22.016 1 97.31 207 LYS A C 1
ATOM 1651 O O . LYS A 1 207 ? 6.812 -23.5 -21.297 1 97.31 207 LYS A O 1
ATOM 1656 N N . GLY A 1 208 ? 7.762 -23.797 -23.281 1 96.31 208 GLY A N 1
ATOM 1657 C CA . GLY A 1 208 ? 6.891 -22.828 -23.938 1 96.31 208 GLY A CA 1
ATOM 1658 C C . GLY A 1 208 ? 7.496 -21.438 -24 1 96.31 208 GLY A C 1
ATOM 1659 O O . GLY A 1 208 ? 8.703 -21.266 -23.828 1 96.31 208 GLY A O 1
ATOM 1660 N N . LYS A 1 209 ? 6.625 -20.5 -24.375 1 96.56 209 LYS A N 1
ATOM 1661 C CA . LYS A 1 209 ? 7.062 -19.125 -24.547 1 96.56 209 LYS A CA 1
ATOM 1662 C C . LYS A 1 209 ? 6.02 -18.156 -23.984 1 96.56 209 LYS A C 1
ATOM 1664 O O . LYS A 1 209 ? 4.816 -18.406 -24.078 1 96.56 209 LYS A O 1
ATOM 1669 N N . MET A 1 210 ? 6.594 -17.078 -23.484 1 96.62 210 MET A N 1
ATOM 1670 C CA . MET A 1 210 ? 5.695 -16.047 -22.984 1 96.62 210 MET A CA 1
ATOM 1671 C C . MET A 1 210 ? 4.977 -15.344 -24.125 1 96.62 210 MET A C 1
ATOM 1673 O O . MET A 1 210 ? 5.578 -15.062 -25.156 1 96.62 210 MET A O 1
ATOM 1677 N N . PHE A 1 211 ? 3.717 -15.164 -24.016 1 98.44 211 PHE A N 1
ATOM 1678 C CA . PHE A 1 211 ? 2.91 -14.328 -24.906 1 98.44 211 PHE A CA 1
ATOM 1679 C C . PHE A 1 211 ? 1.957 -13.453 -24.094 1 98.44 211 PHE A C 1
ATOM 1681 O O . PHE A 1 211 ? 1.19 -13.961 -23.266 1 98.44 211 PHE A O 1
ATOM 1688 N N . SER A 1 212 ? 2.061 -12.133 -24.25 1 98.75 212 SER A N 1
ATOM 1689 C CA . SER A 1 212 ? 1.203 -11.203 -23.531 1 98.75 212 SER A CA 1
ATOM 1690 C C . SER A 1 212 ? 0.045 -10.727 -24.406 1 98.75 212 SER A C 1
ATOM 1692 O O . SER A 1 212 ? 0.26 -10.109 -25.453 1 98.75 212 SER A O 1
ATOM 1694 N N . PRO A 1 213 ? -1.146 -10.891 -23.984 1 98.81 213 PRO A N 1
ATOM 1695 C CA . PRO A 1 213 ? -2.299 -10.461 -24.781 1 98.81 213 PRO A CA 1
ATOM 1696 C C . PRO A 1 213 ? -2.283 -8.961 -25.078 1 98.81 213 PRO A C 1
ATOM 1698 O O . PRO A 1 213 ? -2.791 -8.531 -26.109 1 98.81 213 PRO A O 1
ATOM 1701 N N . GLY A 1 214 ? -1.641 -8.195 -24.188 1 98.56 214 GLY A N 1
ATOM 1702 C CA . GLY A 1 214 ? -1.536 -6.762 -24.406 1 98.56 214 GLY A CA 1
ATOM 1703 C C . GLY A 1 214 ? -0.772 -6.395 -25.656 1 98.56 214 GLY A C 1
ATOM 1704 O O . GLY A 1 214 ? -0.821 -5.25 -26.109 1 98.56 214 GLY A O 1
ATOM 1705 N N . SER A 1 215 ? -0.087 -7.32 -26.25 1 98.5 215 SER A N 1
ATOM 1706 C CA . SER A 1 215 ? 0.685 -7.074 -27.469 1 98.5 215 SER A CA 1
ATOM 1707 C C . SER A 1 215 ? -0.205 -7.105 -28.703 1 98.5 215 SER A C 1
ATOM 1709 O O . SER A 1 215 ? 0.205 -6.672 -29.781 1 98.5 215 SER A O 1
ATOM 1711 N N . ILE A 1 216 ? -1.416 -7.73 -28.562 1 98.44 216 ILE A N 1
ATOM 1712 C CA . ILE A 1 216 ? -2.373 -7.77 -29.656 1 98.44 216 ILE A CA 1
ATOM 1713 C C . ILE A 1 216 ? -2.973 -6.379 -29.875 1 98.44 216 ILE A C 1
ATOM 1715 O O . ILE A 1 216 ? -3.502 -5.777 -28.938 1 98.44 216 ILE A O 1
ATOM 1719 N N . ASN A 1 217 ? -2.943 -5.898 -31.047 1 97.88 217 ASN A N 1
ATOM 1720 C CA . ASN A 1 217 ? -3.365 -4.535 -31.344 1 97.88 217 ASN A CA 1
ATOM 1721 C C . ASN A 1 217 ? -4.793 -4.273 -30.875 1 97.88 217 ASN A C 1
ATOM 1723 O O . ASN A 1 217 ? -5.062 -3.256 -30.234 1 97.88 217 ASN A O 1
ATOM 1727 N N . GLU A 1 218 ? -5.672 -5.207 -31.141 1 97.88 218 GLU A N 1
ATOM 1728 C CA . GLU A 1 218 ? -7.086 -5.039 -30.812 1 97.88 218 GLU A CA 1
ATOM 1729 C C . GLU A 1 218 ? -7.316 -5.109 -29.312 1 97.88 218 GLU A C 1
ATOM 1731 O O . GLU A 1 218 ? -8.367 -4.699 -28.812 1 97.88 218 GLU A O 1
ATOM 1736 N N . MET A 1 219 ? -6.273 -5.609 -28.562 1 98.5 219 MET A N 1
ATOM 1737 C CA . MET A 1 219 ? -6.441 -5.832 -27.125 1 98.5 219 MET A CA 1
ATOM 1738 C C . MET A 1 219 ? -5.855 -4.676 -26.328 1 98.5 219 MET A C 1
ATOM 1740 O O . MET A 1 219 ? -6.031 -4.609 -25.109 1 98.5 219 MET A O 1
ATOM 1744 N N . LYS A 1 220 ? -5.234 -3.713 -26.953 1 97 220 LYS A N 1
ATOM 1745 C CA . LYS A 1 220 ? -4.492 -2.646 -26.297 1 97 220 LYS A CA 1
ATOM 1746 C C . LYS A 1 220 ? -5.395 -1.843 -25.359 1 97 220 LYS A C 1
ATOM 1748 O O . LYS A 1 220 ? -4.977 -1.445 -24.266 1 97 220 LYS A O 1
ATOM 1753 N N . GLU A 1 221 ? -6.613 -1.657 -25.781 1 96.81 221 GLU A N 1
ATOM 1754 C CA . GLU A 1 221 ? -7.523 -0.821 -25.016 1 96.81 221 GLU A CA 1
ATOM 1755 C C . GLU A 1 221 ? -8.336 -1.658 -24.016 1 96.81 221 GLU A C 1
ATOM 1757 O O . GLU A 1 221 ? -9.117 -1.118 -23.25 1 96.81 221 GLU A O 1
ATOM 1762 N N . LYS A 1 222 ? -8.102 -3.021 -24.047 1 97.88 222 LYS A N 1
ATOM 1763 C CA . LYS A 1 222 ? -8.922 -3.912 -23.234 1 97.88 222 LYS A CA 1
ATOM 1764 C C . LYS A 1 222 ? -8.078 -4.676 -22.219 1 97.88 222 LYS A C 1
ATOM 1766 O O . LYS A 1 222 ? -8.602 -5.445 -21.422 1 97.88 222 LYS A O 1
ATOM 1771 N N . THR A 1 223 ? -6.762 -4.398 -22.203 1 98.75 223 THR A N 1
ATOM 1772 C CA . THR A 1 223 ? -5.898 -5.242 -21.391 1 98.75 223 THR A CA 1
ATOM 1773 C C . THR A 1 223 ? -5.188 -4.414 -20.328 1 98.75 223 THR A C 1
ATOM 1775 O O . THR A 1 223 ? -4.684 -3.328 -20.609 1 98.75 223 THR A O 1
ATOM 1778 N N . VAL A 1 224 ? -5.246 -4.816 -19.125 1 98.88 224 VAL A N 1
ATOM 1779 C CA . VAL A 1 224 ? -4.383 -4.391 -18.016 1 98.88 224 VAL A CA 1
ATOM 1780 C C . VAL A 1 224 ? -3.357 -5.48 -17.719 1 98.88 224 VAL A C 1
ATOM 1782 O O . VAL A 1 224 ? -3.721 -6.59 -17.312 1 98.88 224 VAL A O 1
ATOM 1785 N N . THR A 1 225 ? -2.109 -5.23 -17.953 1 98.94 225 THR A N 1
ATOM 1786 C CA . THR A 1 225 ? -1.034 -6.18 -17.688 1 98.94 225 THR A CA 1
ATOM 1787 C C . THR A 1 225 ? -0.328 -5.852 -16.375 1 98.94 225 THR A C 1
ATOM 1789 O O . THR A 1 225 ? 0.081 -4.711 -16.156 1 98.94 225 THR A O 1
ATOM 1792 N N . LEU A 1 226 ? -0.265 -6.793 -15.5 1 98.88 226 LEU A N 1
ATOM 1793 C CA . LEU A 1 226 ? 0.386 -6.633 -14.203 1 98.88 226 LEU A CA 1
ATOM 1794 C C . LEU A 1 226 ? 1.639 -7.496 -14.109 1 98.88 226 LEU A C 1
ATOM 1796 O O . LEU A 1 226 ? 1.646 -8.641 -14.586 1 98.88 226 LEU A O 1
ATOM 1800 N N . SER A 1 227 ? 2.668 -6.988 -13.578 1 98.81 227 SER A N 1
ATOM 1801 C CA . SER A 1 227 ? 3.896 -7.719 -13.281 1 98.81 227 SER A CA 1
ATOM 1802 C C . SER A 1 227 ? 4.715 -7.012 -12.211 1 98.81 227 SER A C 1
ATOM 1804 O O . SER A 1 227 ? 4.207 -6.133 -11.508 1 98.81 227 SER A O 1
ATOM 1806 N N . GLY A 1 228 ? 5.91 -7.492 -11.992 1 98.56 228 GLY A N 1
ATOM 1807 C CA . GLY A 1 228 ? 6.707 -6.902 -10.93 1 98.56 228 GLY A CA 1
ATOM 1808 C C . GLY A 1 228 ? 8.07 -7.543 -10.789 1 98.56 228 GLY A C 1
ATOM 1809 O O . GLY A 1 228 ? 8.586 -8.141 -11.734 1 98.56 228 GLY A O 1
ATOM 1810 N N . PHE A 1 229 ? 8.648 -7.316 -9.617 1 98.81 229 PHE A N 1
ATOM 1811 C CA . PHE A 1 229 ? 10.055 -7.645 -9.422 1 98.81 229 PHE A CA 1
ATOM 1812 C C . PHE A 1 229 ? 10.211 -8.742 -8.375 1 98.81 229 PHE A C 1
ATOM 1814 O O . PHE A 1 229 ? 11.312 -9.266 -8.18 1 98.81 229 PHE A O 1
ATOM 1821 N N . SER A 1 230 ? 9.125 -9.109 -7.777 1 98.44 230 SER A N 1
ATOM 1822 C CA . SER A 1 230 ? 9.117 -10.023 -6.641 1 98.44 230 SER A CA 1
ATOM 1823 C C . SER A 1 230 ? 9.68 -11.391 -7.023 1 98.44 230 SER A C 1
ATOM 1825 O O . SER A 1 230 ? 10.445 -11.984 -6.262 1 98.44 230 SER A O 1
ATOM 1827 N N . LYS A 1 231 ? 9.258 -11.867 -8.188 1 98.56 231 LYS A N 1
ATOM 1828 C CA . LYS A 1 231 ? 9.539 -13.266 -8.516 1 98.56 231 LYS A CA 1
ATOM 1829 C C . LYS A 1 231 ? 10.75 -13.383 -9.43 1 98.56 231 LYS A C 1
ATOM 1831 O O . LYS A 1 231 ? 11.57 -14.289 -9.273 1 98.56 231 LYS A O 1
ATOM 1836 N N . SER A 1 232 ? 10.914 -12.414 -10.297 1 97.81 232 SER A N 1
ATOM 1837 C CA . SER A 1 232 ? 12.016 -12.438 -11.25 1 97.81 232 SER A CA 1
ATOM 1838 C C . SER A 1 232 ? 13.336 -12.07 -10.586 1 97.81 232 SER A C 1
ATOM 1840 O O . SER A 1 232 ? 14.398 -12.539 -11 1 97.81 232 SER A O 1
ATOM 1842 N N . TYR A 1 233 ? 13.305 -11.25 -9.539 1 98.44 233 TYR A N 1
ATOM 1843 C CA . TYR A 1 233 ? 14.531 -10.688 -8.984 1 98.44 233 TYR A CA 1
ATOM 1844 C C . TYR A 1 233 ? 14.633 -10.961 -7.488 1 98.44 233 TYR A C 1
ATOM 1846 O O . TYR A 1 233 ? 15.477 -10.391 -6.801 1 98.44 233 TYR A O 1
ATOM 1854 N N . ALA A 1 234 ? 13.734 -11.82 -6.992 1 98.31 234 ALA A N 1
ATOM 1855 C CA . ALA A 1 234 ? 13.711 -12.125 -5.562 1 98.31 234 ALA A CA 1
ATOM 1856 C C . ALA A 1 234 ? 13.562 -10.859 -4.73 1 98.31 234 ALA A C 1
ATOM 1858 O O . ALA A 1 234 ? 14.328 -10.633 -3.787 1 98.31 234 ALA A O 1
ATOM 1859 N N . MET A 1 235 ? 12.602 -10.078 -5.109 1 98.75 235 MET A N 1
ATOM 1860 C CA . MET A 1 235 ? 12.398 -8.789 -4.457 1 98.75 235 MET A CA 1
ATOM 1861 C C . MET A 1 235 ? 11.023 -8.727 -3.793 1 98.75 235 MET A C 1
ATOM 1863 O O . MET A 1 235 ? 10.352 -7.695 -3.836 1 98.75 235 MET A O 1
ATOM 1867 N N . THR A 1 236 ? 10.578 -9.828 -3.227 1 98.12 236 THR A N 1
ATOM 1868 C CA . THR A 1 236 ? 9.227 -9.891 -2.674 1 98.12 236 THR A CA 1
ATOM 1869 C C . THR A 1 236 ? 9.055 -8.867 -1.558 1 98.12 236 THR A C 1
ATOM 1871 O O . THR A 1 236 ? 8.008 -8.219 -1.465 1 98.12 236 THR A O 1
ATOM 1874 N N . GLY A 1 237 ? 10.062 -8.648 -0.743 1 98.12 237 GLY A N 1
ATOM 1875 C CA . GLY A 1 237 ? 9.945 -7.762 0.403 1 98.12 237 GLY A CA 1
ATOM 1876 C C . GLY A 1 237 ? 10.039 -6.293 0.032 1 98.12 237 GLY A C 1
ATOM 1877 O O . GLY A 1 237 ? 9.719 -5.422 0.845 1 98.12 237 GLY A O 1
ATOM 1878 N N . TRP A 1 238 ? 10.461 -5.973 -1.18 1 98.81 238 TRP A N 1
ATOM 1879 C CA . TRP A 1 238 ? 10.609 -4.59 -1.63 1 98.81 238 TRP A CA 1
ATOM 1880 C C . TRP A 1 238 ? 9.25 -3.984 -1.971 1 98.81 238 TRP A C 1
ATOM 1882 O O . TRP A 1 238 ? 9.117 -2.762 -2.062 1 98.81 238 TRP A O 1
ATOM 1892 N N . ARG A 1 239 ? 8.211 -4.844 -2.176 1 98.69 239 ARG A N 1
ATOM 1893 C CA . ARG A 1 239 ? 6.844 -4.449 -2.484 1 98.69 239 ARG A CA 1
ATOM 1894 C C . ARG A 1 239 ? 6.805 -3.486 -3.668 1 98.69 239 ARG A C 1
ATOM 1896 O O . ARG A 1 239 ? 6.258 -2.387 -3.562 1 98.69 239 ARG A O 1
ATOM 1903 N N . ILE A 1 240 ? 7.305 -3.945 -4.785 1 98.94 240 ILE A N 1
ATOM 1904 C CA . ILE A 1 240 ? 7.398 -3.08 -5.957 1 98.94 240 ILE A CA 1
ATOM 1905 C C . ILE A 1 240 ? 7.031 -3.871 -7.211 1 98.94 240 ILE A C 1
ATOM 1907 O O . ILE A 1 240 ? 7.465 -5.016 -7.379 1 98.94 240 ILE A O 1
ATOM 1911 N N . GLY A 1 241 ? 6.199 -3.393 -7.977 1 98.88 241 GLY A N 1
ATOM 1912 C CA . GLY A 1 241 ? 5.723 -3.883 -9.258 1 98.88 241 GLY A CA 1
ATOM 1913 C C . GLY A 1 241 ? 5.133 -2.789 -10.133 1 98.88 241 GLY A C 1
ATOM 1914 O O . GLY A 1 241 ? 5.52 -1.625 -10.023 1 98.88 241 GLY A O 1
ATOM 1915 N N . TYR A 1 242 ? 4.312 -3.197 -11.086 1 98.94 242 TYR A N 1
ATOM 1916 C CA . TYR A 1 242 ? 3.748 -2.18 -11.969 1 98.94 242 TYR A CA 1
ATOM 1917 C C . TYR A 1 242 ? 2.508 -2.705 -12.68 1 98.94 242 TYR A C 1
ATOM 1919 O O . TYR A 1 242 ? 2.283 -3.916 -12.742 1 98.94 242 TYR A O 1
ATOM 1927 N N . MET A 1 243 ? 1.758 -1.812 -13.094 1 98.75 243 MET A N 1
ATOM 1928 C CA . MET A 1 243 ? 0.585 -1.979 -13.945 1 98.75 243 MET A CA 1
ATOM 1929 C C . MET A 1 243 ? 0.776 -1.264 -15.281 1 98.75 243 MET A C 1
ATOM 1931 O O . MET A 1 243 ? 1.212 -0.112 -15.312 1 98.75 243 MET A O 1
ATOM 1935 N N . VAL A 1 244 ? 0.57 -1.896 -16.375 1 98.94 244 VAL A N 1
ATOM 1936 C CA . VAL A 1 244 ? 0.573 -1.32 -17.719 1 98.94 244 VAL A CA 1
ATOM 1937 C C . VAL A 1 244 ? -0.828 -1.407 -18.312 1 98.94 244 VAL A C 1
ATOM 1939 O O . VAL A 1 244 ? -1.391 -2.498 -18.438 1 98.94 244 VAL A O 1
ATOM 1942 N N . ALA A 1 245 ? -1.413 -0.324 -18.703 1 98.81 245 ALA A N 1
ATOM 1943 C CA . ALA A 1 245 ? -2.803 -0.24 -19.141 1 98.81 245 ALA A CA 1
ATOM 1944 C C . ALA A 1 245 ? -3.037 1.015 -19.969 1 98.81 245 ALA A C 1
ATOM 1946 O O . ALA A 1 245 ? -2.146 1.857 -20.109 1 98.81 245 ALA A O 1
ATOM 1947 N N . PRO A 1 246 ? -4.242 1.125 -20.625 1 98.31 246 PRO A N 1
ATOM 1948 C CA . PRO A 1 246 ? -4.586 2.377 -21.312 1 98.31 246 PRO A CA 1
ATOM 1949 C C . PRO A 1 246 ? -4.477 3.594 -20.391 1 98.31 246 PRO A C 1
ATOM 1951 O O . PRO A 1 246 ? -4.715 3.484 -19.188 1 98.31 246 PRO A O 1
ATOM 1954 N N . GLU A 1 247 ? -4.168 4.723 -20.969 1 97.69 247 GLU A N 1
ATOM 1955 C CA . GLU A 1 247 ? -3.855 5.934 -20.219 1 97.69 247 GLU A CA 1
ATOM 1956 C C . GLU A 1 247 ? -4.996 6.305 -19.281 1 97.69 247 GLU A C 1
ATOM 1958 O O . GLU A 1 247 ? -4.758 6.734 -18.141 1 97.69 247 GLU A O 1
ATOM 1963 N N . ASP A 1 248 ? -6.203 6.156 -19.734 1 96.56 248 ASP A N 1
ATOM 1964 C CA . ASP A 1 248 ? -7.344 6.539 -18.906 1 96.56 248 ASP A CA 1
ATOM 1965 C C . ASP A 1 248 ? -7.441 5.66 -17.656 1 96.56 248 ASP A C 1
ATOM 1967 O O . ASP A 1 248 ? -7.801 6.137 -16.578 1 96.56 248 ASP A O 1
ATOM 1971 N N . ILE A 1 249 ? -7.164 4.367 -17.812 1 97.94 249 ILE A N 1
ATOM 1972 C CA . ILE A 1 249 ? -7.168 3.445 -16.688 1 97.94 249 ILE A CA 1
ATOM 1973 C C . ILE A 1 249 ? -6.031 3.799 -15.727 1 97.94 249 ILE A C 1
ATOM 1975 O O . ILE A 1 249 ? -6.215 3.781 -14.508 1 97.94 249 ILE A O 1
ATOM 1979 N N . ILE A 1 250 ? -4.863 4.133 -16.266 1 98.5 250 ILE A N 1
ATOM 1980 C CA . ILE A 1 250 ? -3.707 4.5 -15.453 1 98.5 250 ILE A CA 1
ATOM 1981 C C . ILE A 1 250 ? -4.023 5.758 -14.648 1 98.5 250 ILE A C 1
ATOM 1983 O O . ILE A 1 250 ? -3.715 5.832 -13.461 1 98.5 250 ILE A O 1
ATOM 1987 N N . LYS A 1 251 ? -4.613 6.75 -15.281 1 96.25 251 LYS A N 1
ATOM 1988 C CA . LYS A 1 251 ? -4.984 7.98 -14.594 1 96.25 251 LYS A CA 1
ATOM 1989 C C . LYS A 1 251 ? -5.965 7.703 -13.453 1 96.25 251 LYS A C 1
ATOM 1991 O O . LYS A 1 251 ? -5.816 8.242 -12.352 1 96.25 251 LYS A O 1
ATOM 1996 N N . ALA A 1 252 ? -6.918 6.871 -13.727 1 97.12 252 ALA A N 1
ATOM 1997 C CA . ALA A 1 252 ? -7.918 6.508 -12.727 1 97.12 252 ALA A CA 1
ATOM 1998 C C . ALA A 1 252 ? -7.277 5.742 -11.57 1 97.12 252 ALA A C 1
ATOM 2000 O O . ALA A 1 252 ? -7.547 6.035 -10.398 1 97.12 252 ALA A O 1
ATOM 2001 N N . ALA A 1 253 ? -6.465 4.762 -11.906 1 98.31 253 ALA A N 1
ATOM 2002 C CA . ALA A 1 253 ? -5.777 3.965 -10.891 1 98.31 253 ALA A CA 1
ATOM 2003 C C . ALA A 1 253 ? -4.863 4.84 -10.039 1 98.31 253 ALA A C 1
ATOM 2005 O O . ALA A 1 253 ? -4.766 4.641 -8.828 1 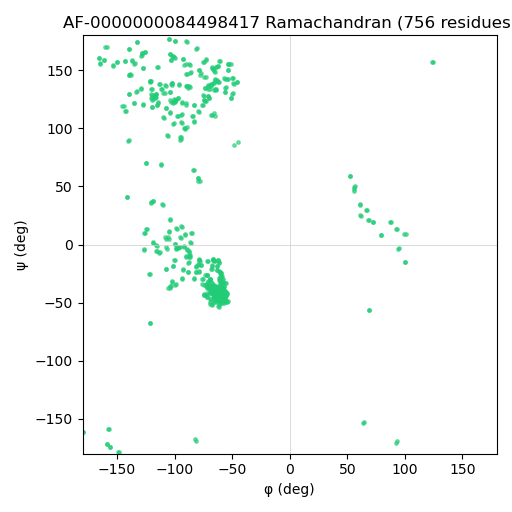98.31 253 ALA A O 1
ATOM 2006 N N . ASN A 1 254 ? -4.223 5.746 -10.648 1 97.12 254 ASN A N 1
ATOM 2007 C CA . ASN A 1 254 ? -3.305 6.633 -9.938 1 97.12 254 ASN A CA 1
ATOM 2008 C C . ASN A 1 254 ? -4.043 7.531 -8.953 1 97.12 254 ASN A C 1
ATOM 2010 O O . ASN A 1 254 ? -3.521 7.848 -7.879 1 97.12 254 ASN A O 1
ATOM 2014 N N . LYS A 1 255 ? -5.219 8.016 -9.328 1 95.75 255 LYS A N 1
ATOM 2015 C CA . LYS A 1 255 ? -6.043 8.781 -8.398 1 95.75 255 LYS A CA 1
ATOM 2016 C C . LYS A 1 255 ? -6.309 7.988 -7.117 1 95.75 255 LYS A C 1
ATOM 2018 O O . LYS A 1 255 ? -6.238 8.539 -6.016 1 95.75 255 LYS A O 1
ATOM 2023 N N . VAL A 1 256 ? -6.609 6.699 -7.281 1 97.5 256 VAL A N 1
ATOM 2024 C CA . VAL A 1 256 ? -6.859 5.824 -6.145 1 97.5 256 VAL A CA 1
ATOM 2025 C C . VAL A 1 256 ? -5.574 5.641 -5.34 1 97.5 256 VAL A C 1
ATOM 2027 O O . VAL A 1 256 ? -5.59 5.691 -4.109 1 97.5 256 VAL A O 1
ATOM 2030 N N . GLN A 1 257 ? -4.469 5.473 -6.055 1 97.62 257 GLN A N 1
ATOM 2031 C CA . GLN A 1 257 ? -3.182 5.305 -5.383 1 97.62 257 GLN A CA 1
ATOM 2032 C C . GLN A 1 257 ? -2.816 6.551 -4.574 1 97.62 257 GLN A C 1
ATOM 2034 O O . GLN A 1 257 ? -2.293 6.441 -3.465 1 97.62 257 GLN A O 1
ATOM 2039 N N . GLN A 1 258 ? -3.113 7.691 -5.09 1 96.19 258 GLN A N 1
ATOM 2040 C CA . GLN A 1 258 ? -2.828 8.938 -4.383 1 96.19 258 GLN A CA 1
ATOM 2041 C C . GLN A 1 258 ? -3.525 8.977 -3.027 1 96.19 258 GLN A C 1
ATOM 2043 O O . GLN A 1 258 ? -3.016 9.57 -2.076 1 96.19 258 GLN A O 1
ATOM 2048 N N . GLN A 1 259 ? -4.652 8.312 -2.939 1 97.12 259 GLN A N 1
ATOM 2049 C CA . GLN A 1 259 ? -5.465 8.367 -1.728 1 97.12 259 GLN A CA 1
ATOM 2050 C C . GLN A 1 259 ? -5.23 7.137 -0.856 1 97.12 259 GLN A C 1
ATOM 2052 O O . GLN A 1 259 ? -5.844 6.996 0.204 1 97.12 259 GLN A O 1
ATOM 2057 N N . THR A 1 260 ? -4.348 6.207 -1.264 1 97.5 260 THR A N 1
ATOM 2058 C CA . THR A 1 260 ? -4.066 4.984 -0.515 1 97.5 260 THR A CA 1
ATOM 2059 C C . THR A 1 260 ? -2.586 4.898 -0.157 1 97.5 260 THR A C 1
ATOM 2061 O O . THR A 1 260 ? -2.184 5.285 0.942 1 97.5 260 THR A O 1
ATOM 2064 N N . LEU A 1 261 ? -1.773 4.723 -1.181 1 97.38 261 LEU A N 1
ATOM 2065 C CA . LEU A 1 261 ? -0.347 4.547 -0.933 1 97.38 261 LEU A CA 1
ATOM 2066 C C . LEU A 1 261 ? 0.412 5.848 -1.162 1 97.38 261 LEU A C 1
ATOM 2068 O O . LEU A 1 261 ? 1.561 5.984 -0.735 1 97.38 261 LEU A O 1
ATOM 2072 N N . THR A 1 262 ? -0.203 6.805 -1.776 1 96.19 262 THR A N 1
ATOM 2073 C CA . THR A 1 262 ? 0.461 8.016 -2.238 1 96.19 262 THR A CA 1
ATOM 2074 C C . THR A 1 262 ? 1.406 7.707 -3.396 1 96.19 262 THR A C 1
ATOM 2076 O O . THR A 1 262 ? 1.28 8.289 -4.477 1 96.19 262 THR A O 1
ATOM 2079 N N . CYS A 1 263 ? 2.312 6.855 -3.24 1 97.19 263 CYS A N 1
ATOM 2080 C CA . CYS A 1 263 ? 3.262 6.363 -4.234 1 97.19 263 CYS A CA 1
ATOM 2081 C C . CYS A 1 263 ? 3.955 5.098 -3.74 1 97.19 263 CYS A C 1
ATOM 2083 O O . CYS A 1 263 ? 3.865 4.754 -2.561 1 97.19 263 CYS A O 1
ATOM 2085 N N . ALA A 1 264 ? 4.523 4.336 -4.652 1 98.5 264 ALA A N 1
ATOM 2086 C CA . ALA A 1 264 ? 5.359 3.203 -4.262 1 98.5 264 ALA A CA 1
ATOM 2087 C C . ALA A 1 264 ? 6.598 3.668 -3.502 1 98.5 264 ALA A C 1
ATOM 2089 O O . ALA A 1 264 ? 7.035 4.809 -3.658 1 98.5 264 ALA A O 1
ATOM 2090 N N . PRO A 1 265 ? 7.168 2.826 -2.621 1 98.69 265 PRO A N 1
ATOM 2091 C CA . PRO A 1 265 ? 8.344 3.254 -1.866 1 98.69 265 PRO A CA 1
ATOM 2092 C C . PRO A 1 265 ? 9.492 3.699 -2.768 1 98.69 265 PRO A C 1
ATOM 2094 O O . PRO A 1 265 ? 9.852 2.992 -3.713 1 98.69 265 PRO A O 1
ATOM 2097 N N . SER A 1 266 ? 10.047 4.867 -2.457 1 98.56 266 SER A N 1
ATOM 2098 C CA . SER A 1 266 ? 11.102 5.449 -3.281 1 98.56 266 SER A CA 1
ATOM 2099 C C . SER A 1 266 ? 12.32 4.527 -3.354 1 98.56 266 SER A C 1
ATOM 2101 O O . SER A 1 266 ? 12.852 4.285 -4.438 1 98.56 266 SER A O 1
ATOM 2103 N N . VAL A 1 267 ? 12.75 3.938 -2.248 1 98.56 267 VAL A N 1
ATOM 2104 C CA . VAL A 1 267 ? 13.93 3.08 -2.201 1 98.56 267 VAL A CA 1
ATOM 2105 C C . VAL A 1 267 ? 13.695 1.837 -3.057 1 98.56 267 VAL A C 1
ATOM 2107 O O . VAL A 1 267 ? 14.625 1.333 -3.691 1 98.56 267 VAL A O 1
ATOM 2110 N N . SER A 1 268 ? 12.492 1.333 -3.01 1 98.94 268 SER A N 1
ATOM 2111 C CA . SER A 1 268 ? 12.148 0.169 -3.82 1 98.94 268 SER A CA 1
ATOM 2112 C C . SER A 1 268 ? 12.133 0.513 -5.305 1 98.94 268 SER A C 1
ATOM 2114 O O . SER A 1 268 ? 12.469 -0.325 -6.145 1 98.94 268 SER A O 1
ATOM 2116 N N . GLN A 1 269 ? 11.695 1.717 -5.672 1 98.94 269 GLN A N 1
ATOM 2117 C CA . GLN A 1 269 ? 11.656 2.123 -7.074 1 98.94 269 GLN A CA 1
ATOM 2118 C C . GLN A 1 269 ? 13.062 2.195 -7.664 1 98.94 269 GLN A C 1
ATOM 2120 O O . GLN A 1 269 ? 13.289 1.76 -8.797 1 98.94 269 GLN A O 1
ATOM 2125 N N . TYR A 1 270 ? 13.984 2.723 -6.91 1 98.88 270 TYR A N 1
ATOM 2126 C CA . TYR A 1 270 ? 15.359 2.795 -7.402 1 98.88 270 TYR A CA 1
ATOM 2127 C C . TYR A 1 270 ? 15.984 1.408 -7.473 1 98.88 270 TYR A C 1
ATOM 2129 O O . TYR A 1 270 ? 16.781 1.123 -8.375 1 98.88 270 TYR A O 1
ATOM 2137 N N . ALA A 1 271 ? 15.641 0.529 -6.492 1 98.94 271 ALA A N 1
ATOM 2138 C CA . ALA A 1 271 ? 16.047 -0.868 -6.613 1 98.94 271 ALA A CA 1
ATOM 2139 C C . ALA A 1 271 ? 15.523 -1.478 -7.914 1 98.94 271 ALA A C 1
ATOM 2141 O O . ALA A 1 271 ? 16.266 -2.139 -8.641 1 98.94 271 ALA A O 1
ATOM 2142 N N . ALA A 1 272 ? 14.281 -1.241 -8.195 1 98.94 272 ALA A N 1
ATOM 2143 C CA . ALA A 1 272 ? 13.625 -1.766 -9.391 1 98.94 272 ALA A CA 1
ATOM 2144 C C . ALA A 1 272 ? 14.289 -1.232 -10.656 1 98.94 272 ALA A C 1
ATOM 2146 O O . ALA A 1 272 ? 14.43 -1.958 -11.641 1 98.94 272 ALA A O 1
ATOM 2147 N N . LEU A 1 273 ? 14.664 0.037 -10.602 1 98.88 273 LEU A N 1
ATOM 2148 C CA . LEU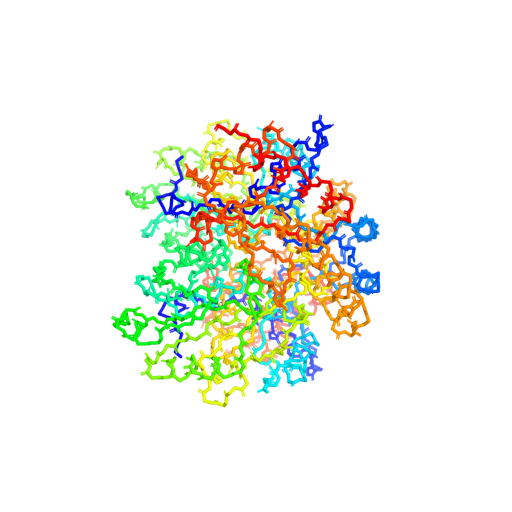 A 1 273 ? 15.336 0.661 -11.734 1 98.88 273 LEU A CA 1
ATOM 2149 C C . LEU A 1 273 ? 16.594 -0.107 -12.109 1 98.88 273 LEU A C 1
ATOM 2151 O O . LEU A 1 273 ? 16.844 -0.37 -13.289 1 98.88 273 LEU A O 1
ATOM 2155 N N . ASN A 1 274 ? 17.359 -0.462 -11.117 1 98.81 274 ASN A N 1
ATOM 2156 C CA . ASN A 1 274 ? 18.578 -1.235 -11.352 1 98.81 274 ASN A CA 1
ATOM 2157 C C . ASN A 1 274 ? 18.266 -2.67 -11.758 1 98.81 274 ASN A C 1
ATOM 2159 O O . ASN A 1 274 ? 18.984 -3.262 -12.57 1 98.81 274 ASN A O 1
ATOM 2163 N N . ALA A 1 275 ? 17.25 -3.227 -11.211 1 98.81 275 ALA A N 1
ATOM 2164 C CA . ALA A 1 275 ? 16.875 -4.617 -11.461 1 98.81 275 ALA A CA 1
ATOM 2165 C C . ALA A 1 275 ? 16.625 -4.859 -12.938 1 98.81 275 ALA A C 1
ATOM 2167 O O . ALA A 1 275 ? 16.938 -5.93 -13.469 1 98.81 275 ALA A O 1
ATOM 2168 N N . LEU A 1 276 ? 16.047 -3.887 -13.617 1 98.56 276 LEU A N 1
ATOM 2169 C CA . LEU A 1 276 ? 15.641 -4.039 -15.016 1 98.56 276 LEU A CA 1
ATOM 2170 C C . LEU A 1 276 ? 16.859 -4.207 -15.914 1 98.56 276 LEU A C 1
ATOM 2172 O O . LEU A 1 276 ? 16.734 -4.613 -17.078 1 98.56 276 LEU A O 1
ATOM 2176 N N . ASP A 1 277 ? 18.047 -3.953 -15.406 1 97.44 277 ASP A N 1
ATOM 2177 C CA . ASP A 1 277 ? 19.281 -4.152 -16.172 1 97.44 277 ASP A CA 1
ATOM 2178 C C . ASP A 1 277 ? 19.922 -5.5 -15.836 1 97.44 277 ASP A C 1
ATOM 2180 O O . ASP A 1 277 ? 20.938 -5.871 -16.422 1 97.44 277 ASP A O 1
ATOM 2184 N N . ASP A 1 278 ? 19.328 -6.23 -14.906 1 95.69 278 ASP A N 1
ATOM 2185 C CA . ASP A 1 278 ? 19.906 -7.477 -14.406 1 95.69 278 ASP A CA 1
ATOM 2186 C C . ASP A 1 278 ? 19.344 -8.68 -15.156 1 95.69 278 ASP A C 1
ATOM 2188 O O . ASP A 1 278 ? 18.375 -9.305 -14.695 1 95.69 278 ASP A O 1
ATOM 2192 N N . GLU A 1 279 ? 19.922 -9.125 -16.156 1 95.62 279 GLU A N 1
ATOM 2193 C CA . GLU A 1 279 ? 19.469 -10.289 -16.891 1 95.62 279 GLU A CA 1
ATOM 2194 C C . GLU A 1 279 ? 20.156 -11.562 -16.406 1 95.62 279 GLU A C 1
ATOM 2196 O O . GLU A 1 279 ? 19.547 -12.633 -16.375 1 95.62 279 GLU A O 1
ATOM 2201 N N . ASP A 1 280 ? 21.312 -11.453 -15.93 1 97.31 280 ASP A N 1
ATOM 2202 C CA . ASP A 1 280 ? 22.125 -12.602 -15.57 1 97.31 280 ASP A CA 1
ATOM 2203 C C . ASP A 1 280 ? 21.547 -13.32 -14.352 1 97.31 280 ASP A C 1
ATOM 2205 O O . ASP A 1 280 ? 21.406 -14.547 -14.359 1 97.31 280 ASP A O 1
ATOM 2209 N N . ASP A 1 281 ? 21.281 -12.562 -13.312 1 97.56 281 ASP A N 1
ATOM 2210 C CA . ASP A 1 281 ? 20.734 -13.188 -12.109 1 97.56 281 ASP A CA 1
ATOM 2211 C C . ASP A 1 281 ? 19.391 -13.836 -12.383 1 97.56 281 ASP A C 1
ATOM 2213 O O . ASP A 1 281 ? 19.047 -14.859 -11.789 1 97.56 281 ASP A O 1
ATOM 2217 N N . VAL A 1 282 ? 18.578 -13.234 -13.242 1 98 282 VAL A N 1
ATOM 2218 C CA . VAL A 1 282 ? 17.266 -13.766 -13.602 1 98 282 VAL A CA 1
ATOM 2219 C C . VAL A 1 282 ? 17.422 -15.125 -14.273 1 98 282 VAL A C 1
ATOM 2221 O O . VAL A 1 282 ? 16.703 -16.078 -13.938 1 98 282 VAL A O 1
ATOM 2224 N N . ILE A 1 283 ? 18.359 -15.203 -15.195 1 98.06 283 ILE A N 1
ATOM 2225 C CA . ILE A 1 283 ? 18.625 -16.438 -15.922 1 98.06 283 ILE A CA 1
ATOM 2226 C C . ILE A 1 283 ? 19.109 -17.516 -14.953 1 98.06 283 ILE A C 1
ATOM 2228 O O . ILE A 1 283 ? 18.672 -18.656 -15.008 1 98.06 283 ILE A O 1
ATOM 2232 N N . GLU A 1 284 ? 19.984 -17.109 -14.062 1 98.06 284 GLU A N 1
ATOM 2233 C CA . GLU A 1 284 ? 20.531 -18.047 -13.086 1 98.06 284 GLU A CA 1
ATOM 2234 C C . GLU A 1 284 ? 19.422 -18.609 -12.188 1 98.06 284 GLU A C 1
ATOM 2236 O O . GLU A 1 284 ? 19.375 -19.828 -11.953 1 98.06 284 GLU A O 1
ATOM 2241 N N . MET A 1 285 ? 18.609 -17.781 -11.695 1 98.06 285 MET A N 1
ATOM 2242 C CA . MET A 1 285 ? 17.516 -18.219 -10.828 1 98.06 285 MET A CA 1
ATOM 2243 C C . MET A 1 285 ? 16.578 -19.172 -11.57 1 98.06 285 MET A C 1
ATOM 2245 O O . MET A 1 285 ? 16.156 -20.188 -11.016 1 98.06 285 MET A O 1
ATOM 2249 N N . ARG A 1 286 ? 16.25 -18.828 -12.812 1 98.38 286 ARG A N 1
ATOM 2250 C CA . ARG A 1 286 ? 15.391 -19.688 -13.625 1 98.38 286 ARG A CA 1
ATOM 2251 C C . ARG A 1 286 ? 16 -21.062 -13.805 1 98.38 286 ARG A C 1
ATOM 2253 O O . ARG A 1 286 ? 15.297 -22.078 -13.719 1 98.38 286 ARG A O 1
ATOM 2260 N N . ASN A 1 287 ? 17.297 -21.125 -14.023 1 98.56 287 ASN A N 1
ATOM 2261 C CA . ASN A 1 287 ? 17.984 -22.406 -14.211 1 98.56 287 ASN A CA 1
ATOM 2262 C C . ASN A 1 287 ? 17.953 -23.25 -12.938 1 98.56 287 ASN A C 1
ATOM 2264 O O . ASN A 1 287 ? 17.75 -24.453 -13 1 98.56 287 ASN A O 1
ATOM 2268 N N . VAL A 1 288 ? 18.203 -22.594 -11.828 1 98.56 288 VAL A N 1
ATOM 2269 C CA . VAL A 1 288 ? 18.188 -23.297 -10.547 1 98.56 288 VAL A CA 1
ATOM 2270 C C . VAL A 1 288 ? 16.781 -23.828 -10.281 1 98.56 288 VAL A C 1
ATOM 2272 O O . VAL A 1 288 ? 16.609 -24.984 -9.875 1 98.56 288 VAL A O 1
ATOM 2275 N N . PHE A 1 289 ? 15.797 -23.016 -10.539 1 98.62 289 PHE A N 1
ATOM 2276 C CA . PHE A 1 289 ? 14.414 -23.453 -10.344 1 98.62 289 PHE A CA 1
ATOM 2277 C C . PHE A 1 289 ? 14.07 -24.609 -11.273 1 98.62 289 PHE A C 1
ATOM 2279 O O . PHE A 1 289 ? 13.336 -25.516 -10.891 1 98.62 289 PHE A O 1
ATOM 2286 N N . ASN A 1 290 ? 14.594 -24.562 -12.492 1 98.75 290 ASN A N 1
ATOM 2287 C CA . ASN A 1 290 ? 14.328 -25.656 -13.422 1 98.75 290 ASN A CA 1
ATOM 2288 C C . ASN A 1 290 ? 14.914 -26.969 -12.922 1 98.75 290 ASN A C 1
ATOM 2290 O O . ASN A 1 290 ? 14.297 -28.031 -13.062 1 98.75 290 ASN A O 1
ATOM 2294 N N . LYS A 1 291 ? 16.094 -26.906 -12.398 1 98.69 291 LYS A N 1
ATOM 2295 C CA . LYS A 1 291 ? 16.703 -28.094 -11.812 1 98.69 291 LYS A CA 1
ATOM 2296 C C . LYS A 1 291 ? 15.867 -28.641 -10.664 1 98.69 291 LYS A C 1
ATOM 2298 O O . LYS A 1 291 ? 15.641 -29.844 -10.57 1 98.69 291 LYS A O 1
ATOM 2303 N N . ARG A 1 292 ? 15.438 -27.766 -9.828 1 98.75 292 ARG A N 1
ATOM 2304 C CA . ARG A 1 292 ? 14.617 -28.156 -8.688 1 98.75 292 ARG A CA 1
ATOM 2305 C C . ARG A 1 292 ? 13.266 -28.688 -9.141 1 98.75 292 ARG A C 1
ATOM 2307 O O . ARG A 1 292 ? 12.719 -29.609 -8.531 1 98.75 292 ARG A O 1
ATOM 2314 N N . ARG A 1 293 ? 12.742 -28.031 -10.18 1 98.69 293 ARG A N 1
ATOM 2315 C CA . ARG A 1 293 ? 11.508 -28.5 -10.805 1 98.69 293 ARG A CA 1
ATOM 2316 C C . ARG A 1 293 ? 11.625 -29.969 -11.234 1 98.69 293 ARG A C 1
ATOM 2318 O O . ARG A 1 293 ? 10.766 -30.781 -10.914 1 98.69 293 ARG A O 1
ATOM 2325 N N . MET A 1 294 ? 12.656 -30.297 -11.914 1 98.56 294 MET A N 1
ATOM 2326 C CA . MET A 1 294 ? 12.883 -31.641 -12.422 1 98.56 294 MET A CA 1
ATOM 2327 C C . MET A 1 294 ? 13.07 -32.625 -11.281 1 98.56 294 MET A C 1
ATOM 2329 O O . MET A 1 294 ? 12.57 -33.75 -11.336 1 98.56 294 MET A O 1
ATOM 2333 N N . LEU A 1 295 ? 13.766 -32.188 -10.273 1 98.75 295 LEU A N 1
ATOM 2334 C CA . LEU A 1 295 ? 13.961 -33 -9.094 1 98.75 295 LEU A CA 1
ATOM 2335 C C . LEU A 1 295 ? 12.633 -33.312 -8.422 1 98.75 295 LEU A C 1
ATOM 2337 O O . LEU A 1 295 ? 12.328 -34.5 -8.141 1 98.75 295 LEU A O 1
ATOM 2341 N N . ALA A 1 296 ? 11.875 -32.312 -8.133 1 98.75 296 ALA A N 1
ATOM 2342 C CA . ALA A 1 296 ? 10.586 -32.5 -7.465 1 98.75 296 ALA A CA 1
ATOM 2343 C C . ALA A 1 296 ? 9.656 -33.375 -8.281 1 98.75 296 ALA A C 1
ATOM 2345 O O . ALA A 1 296 ? 8.977 -34.25 -7.734 1 98.75 296 ALA A O 1
ATOM 2346 N N . LEU A 1 297 ? 9.633 -33.156 -9.609 1 98.38 297 LEU A N 1
ATOM 2347 C CA . LEU A 1 297 ? 8.797 -33.938 -10.516 1 98.38 297 LEU A CA 1
ATOM 2348 C C . LEU A 1 297 ? 9.172 -35.406 -10.461 1 98.38 297 LEU A C 1
ATOM 2350 O O . LEU A 1 297 ? 8.297 -36.281 -10.375 1 98.38 297 LEU A O 1
ATOM 2354 N N . SER A 1 298 ? 10.43 -35.656 -10.531 1 98.31 298 SER A N 1
ATOM 2355 C CA . SER A 1 298 ? 10.898 -37.031 -10.523 1 98.31 298 SER A CA 1
ATOM 2356 C C . SER A 1 298 ? 10.484 -37.75 -9.242 1 98.31 298 SER A C 1
ATOM 2358 O O . SER A 1 298 ? 10.102 -38.938 -9.281 1 98.31 298 SER A O 1
ATOM 2360 N N . LEU A 1 299 ? 10.531 -37.062 -8.156 1 98.5 299 LEU A N 1
ATOM 2361 C CA . LEU A 1 299 ? 10.195 -37.656 -6.859 1 98.5 299 LEU A CA 1
ATOM 2362 C C . LEU A 1 299 ? 8.688 -37.844 -6.719 1 98.5 299 LEU A C 1
ATOM 2364 O O . LEU A 1 299 ? 8.219 -38.875 -6.238 1 98.5 299 LEU A O 1
ATOM 2368 N N . LEU A 1 300 ? 7.938 -36.875 -7.102 1 98.44 300 LEU A N 1
ATOM 2369 C CA . LEU A 1 300 ? 6.484 -36.906 -6.961 1 98.44 300 LEU A CA 1
ATOM 2370 C C . LEU A 1 300 ? 5.879 -38 -7.832 1 98.44 300 LEU A C 1
ATOM 2372 O O . LEU A 1 300 ? 4.895 -38.625 -7.445 1 98.44 300 LEU A O 1
ATOM 2376 N N . LYS A 1 301 ? 6.426 -38.188 -9.016 1 96.88 301 LYS A N 1
ATOM 2377 C CA . LYS A 1 301 ? 5.898 -39.156 -9.969 1 96.88 301 LYS A CA 1
ATOM 2378 C C . LYS A 1 301 ? 6.035 -40.594 -9.445 1 96.88 301 LYS A C 1
ATOM 2380 O O . LYS A 1 301 ? 5.34 -41.5 -9.906 1 96.88 301 LYS A O 1
ATOM 2385 N N . GLU A 1 302 ? 6.82 -40.75 -8.445 1 96.31 302 GLU A N 1
ATOM 2386 C CA . GLU A 1 302 ? 7.043 -42.062 -7.863 1 96.31 302 GLU A CA 1
ATOM 2387 C C . GLU A 1 302 ? 5.992 -42.406 -6.801 1 96.31 302 GLU A C 1
ATOM 2389 O O . GLU A 1 302 ? 5.906 -43.531 -6.324 1 96.31 302 GLU A O 1
ATOM 2394 N N . ILE A 1 303 ? 5.246 -41.469 -6.496 1 97.31 303 ILE A N 1
ATOM 2395 C CA . ILE A 1 303 ? 4.297 -41.656 -5.402 1 97.31 303 ILE A CA 1
ATOM 2396 C C . ILE A 1 303 ? 2.979 -42.188 -5.957 1 97.31 303 ILE A C 1
ATOM 2398 O O . ILE A 1 303 ? 2.303 -41.531 -6.73 1 97.31 303 ILE A O 1
ATOM 2402 N N . ASP A 1 304 ? 2.566 -43.344 -5.504 1 95.44 304 ASP A N 1
ATOM 2403 C CA . ASP A 1 304 ? 1.274 -43.906 -5.895 1 95.44 304 ASP A CA 1
ATOM 2404 C C . ASP A 1 304 ? 0.126 -43.031 -5.379 1 95.44 304 ASP A C 1
ATOM 2406 O O . ASP A 1 304 ? 0.163 -42.562 -4.238 1 95.44 304 ASP A O 1
ATOM 2410 N N . GLY A 1 305 ? -0.819 -42.781 -6.305 1 95.31 305 GLY A N 1
ATOM 2411 C CA . GLY A 1 305 ? -1.988 -42.031 -5.898 1 95.31 305 GLY A CA 1
ATOM 2412 C C . GLY A 1 305 ? -1.857 -40.531 -6.172 1 95.31 305 GLY A C 1
ATOM 2413 O O . GLY A 1 305 ? -2.791 -39.781 -5.922 1 95.31 305 GLY A O 1
ATOM 2414 N N . ILE A 1 306 ? -0.701 -40.156 -6.656 1 96.62 306 ILE A N 1
ATOM 2415 C CA . ILE A 1 306 ? -0.451 -38.781 -7.004 1 96.62 306 ILE A CA 1
ATOM 2416 C C . ILE A 1 306 ? -0.383 -38.625 -8.523 1 96.62 306 ILE A C 1
ATOM 2418 O O . ILE A 1 306 ? 0.218 -39.438 -9.211 1 96.62 306 ILE A O 1
ATOM 2422 N N . ASN A 1 307 ? -1.107 -37.688 -9 1 96.25 307 ASN A N 1
ATOM 2423 C CA . ASN A 1 307 ? -1.034 -37.312 -10.406 1 96.25 307 ASN A CA 1
ATOM 2424 C C . ASN A 1 307 ? -0.416 -35.906 -10.57 1 96.25 307 ASN A C 1
ATOM 2426 O O . ASN A 1 307 ? -0.808 -34.969 -9.883 1 96.25 307 ASN A O 1
ATOM 2430 N N . VAL A 1 308 ? 0.49 -35.812 -11.492 1 96.62 308 VAL A N 1
ATOM 2431 C CA . VAL A 1 308 ? 1.244 -34.562 -11.57 1 96.62 308 VAL A CA 1
ATOM 2432 C C . VAL A 1 308 ? 1.183 -34 -13 1 96.62 308 VAL A C 1
ATOM 2434 O O . VAL A 1 308 ? 1.452 -34.719 -13.961 1 96.62 308 VAL A O 1
ATOM 2437 N N . TYR A 1 309 ? 0.667 -32.812 -13.203 1 96.81 309 TYR A N 1
ATOM 2438 C CA . TYR A 1 309 ? 0.909 -32 -14.383 1 96.81 309 TYR A CA 1
ATOM 2439 C C . TYR A 1 309 ? 2.305 -31.391 -14.352 1 96.81 309 TYR A C 1
ATOM 2441 O O . TYR A 1 309 ? 2.715 -30.828 -13.336 1 96.81 309 TYR A O 1
ATOM 2449 N N . GLU A 1 310 ? 3.064 -31.656 -15.422 1 97.75 310 GLU A N 1
ATOM 2450 C CA . GLU A 1 310 ? 4.398 -31.062 -15.445 1 97.75 310 GLU A CA 1
ATOM 2451 C C . GLU A 1 310 ? 4.32 -29.547 -15.609 1 97.75 310 GLU A C 1
ATOM 2453 O O . GLU A 1 310 ? 3.91 -29.047 -16.656 1 97.75 310 GLU A O 1
ATOM 2458 N N . PRO A 1 311 ? 4.676 -28.859 -14.602 1 98.25 311 PRO A N 1
ATOM 2459 C CA . PRO A 1 311 ? 4.621 -27.391 -14.719 1 98.25 311 PRO A CA 1
ATOM 2460 C C . PRO A 1 311 ? 5.566 -26.859 -15.797 1 98.25 311 PRO A C 1
ATOM 2462 O O . PRO A 1 311 ? 6.699 -27.328 -15.922 1 98.25 311 PRO A O 1
ATOM 2465 N N . GLU A 1 312 ? 5.098 -25.859 -16.516 1 98.62 312 GLU A N 1
ATOM 2466 C CA . GLU A 1 312 ? 5.848 -25.25 -17.609 1 98.62 312 GLU A CA 1
ATOM 2467 C C . GLU A 1 312 ? 6.484 -23.938 -17.156 1 98.62 312 GLU A C 1
ATOM 2469 O O . GLU A 1 312 ? 7.402 -23.422 -17.812 1 98.62 312 GLU A O 1
ATOM 2474 N N . GLY A 1 313 ? 6.012 -23.391 -16.094 1 98.62 313 GLY A N 1
ATOM 2475 C CA . GLY A 1 313 ? 6.527 -22.141 -15.562 1 98.62 313 GLY A CA 1
ATOM 2476 C C . GLY A 1 313 ? 6.27 -21.953 -14.078 1 98.62 313 GLY A C 1
ATOM 2477 O O . GLY A 1 313 ? 5.859 -22.906 -13.398 1 98.62 313 GLY A O 1
ATOM 2478 N N . ALA A 1 314 ? 6.605 -20.781 -13.555 1 98.44 314 ALA A N 1
ATOM 2479 C CA . ALA A 1 314 ? 6.512 -20.438 -12.141 1 98.44 314 ALA A CA 1
ATOM 2480 C C . ALA A 1 314 ? 7.445 -21.312 -11.305 1 98.44 314 ALA A C 1
ATOM 2482 O O . ALA A 1 314 ? 8.555 -21.641 -11.734 1 98.44 314 ALA A O 1
ATOM 2483 N N . PHE A 1 315 ? 7.164 -21.547 -10.047 1 98.69 315 PHE A N 1
ATOM 2484 C CA . PHE A 1 315 ? 7.996 -22.422 -9.234 1 98.69 315 PHE A CA 1
ATOM 2485 C C . PHE A 1 315 ? 7.141 -23.281 -8.297 1 98.69 315 PHE A C 1
ATOM 2487 O O . PHE A 1 315 ? 7.48 -23.453 -7.125 1 98.69 315 PHE A O 1
ATOM 2494 N N . TYR A 1 316 ? 5.988 -23.766 -8.891 1 98.62 316 TYR A N 1
ATOM 2495 C CA . TYR A 1 316 ? 5.043 -24.578 -8.14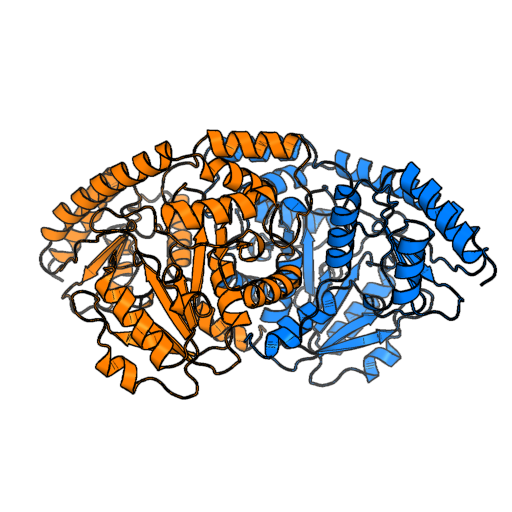8 1 98.62 316 TYR A CA 1
ATOM 2496 C C . TYR A 1 316 ? 4.742 -25.875 -8.898 1 98.62 316 TYR A C 1
ATOM 2498 O O . TYR A 1 316 ? 4.875 -25.938 -10.125 1 98.62 316 TYR A O 1
ATOM 2506 N N . ILE A 1 317 ? 4.406 -26.891 -8.172 1 98.62 317 ILE A N 1
ATOM 2507 C CA . ILE A 1 317 ? 3.754 -28.094 -8.672 1 98.62 317 ILE A CA 1
ATOM 2508 C C . ILE A 1 317 ? 2.424 -28.297 -7.949 1 98.62 317 ILE A C 1
ATOM 2510 O O . ILE A 1 317 ? 2.316 -28.031 -6.75 1 98.62 317 ILE A O 1
ATOM 2514 N N . PHE A 1 318 ? 1.435 -28.734 -8.695 1 98.56 318 PHE A N 1
ATOM 2515 C CA . PHE A 1 318 ? 0.074 -28.812 -8.172 1 98.56 318 PHE A CA 1
ATOM 2516 C C . PHE A 1 318 ? -0.48 -30.219 -8.336 1 98.56 318 PHE A C 1
ATOM 2518 O O . PHE A 1 318 ? -1.445 -30.438 -9.078 1 98.56 318 PHE A O 1
ATOM 2525 N N . PRO A 1 319 ? 0.031 -31.156 -7.598 1 98.38 319 PRO A N 1
ATOM 2526 C CA . PRO A 1 319 ? -0.38 -32.562 -7.746 1 98.38 319 PRO A CA 1
ATOM 2527 C C . PRO A 1 319 ? -1.838 -32.781 -7.352 1 98.38 319 PRO A C 1
ATOM 2529 O O . PRO A 1 319 ? -2.326 -32.188 -6.395 1 98.38 319 PRO A O 1
ATOM 2532 N N . GLY A 1 320 ? -2.5 -33.594 -8.117 1 98 320 GLY A N 1
ATOM 2533 C CA . GLY A 1 320 ? -3.742 -34.188 -7.676 1 98 320 GLY A CA 1
ATOM 2534 C C . GLY A 1 320 ? -3.531 -35.469 -6.906 1 98 320 GLY A C 1
ATOM 2535 O O . GLY A 1 320 ? -2.461 -36.094 -6.984 1 98 320 GLY A O 1
ATOM 2536 N N . TYR A 1 321 ? -4.477 -35.812 -6.055 1 97.88 321 TYR A N 1
ATOM 2537 C CA . TYR A 1 321 ? -4.355 -37.062 -5.316 1 97.88 321 TYR A CA 1
ATOM 2538 C C . TYR A 1 321 ? -5.688 -37.812 -5.277 1 97.88 321 TYR A C 1
ATOM 2540 O O . TYR A 1 321 ? -6.746 -37.188 -5.457 1 97.88 321 TYR A O 1
ATOM 2548 N N . ASN A 1 322 ? -5.691 -39.062 -5.051 1 95.62 322 ASN A N 1
ATOM 2549 C CA . ASN A 1 322 ? -6.895 -39.906 -5.16 1 95.62 322 ASN A CA 1
ATOM 2550 C C . ASN A 1 322 ? -7.406 -40.312 -3.787 1 95.62 322 ASN A C 1
ATOM 2552 O O . ASN A 1 322 ? -8.477 -40.906 -3.676 1 95.62 322 ASN A O 1
ATOM 2556 N N . LYS A 1 323 ? -6.738 -39.969 -2.74 1 94.75 323 LYS A N 1
ATOM 2557 C CA . LYS A 1 323 ? -7.223 -40.281 -1.396 1 94.75 323 LYS A CA 1
ATOM 2558 C C . LYS A 1 323 ? -8.531 -39.531 -1.104 1 94.75 323 LYS A C 1
ATOM 2560 O O . LYS A 1 323 ? -8.719 -38.406 -1.515 1 94.75 323 LYS A O 1
ATOM 2565 N N . ASP A 1 324 ? -9.438 -40.25 -0.388 1 95.56 324 ASP A N 1
ATOM 2566 C CA . ASP A 1 324 ? -10.727 -39.656 -0.045 1 95.56 324 ASP A CA 1
ATOM 2567 C C . ASP A 1 324 ? -10.617 -38.812 1.221 1 95.56 324 ASP A C 1
ATOM 2569 O O . ASP A 1 324 ? -11.25 -39.125 2.234 1 95.56 324 ASP A O 1
ATOM 2573 N N . ILE A 1 325 ? -9.875 -37.781 1.177 1 96.62 325 ILE A N 1
ATOM 2574 C CA . ILE A 1 325 ? -9.68 -36.812 2.248 1 96.62 325 ILE A CA 1
ATOM 2575 C C . ILE A 1 325 ? -9.648 -35.406 1.665 1 96.62 325 ILE A C 1
ATOM 2577 O O . ILE A 1 325 ? -9.203 -35.188 0.534 1 96.62 325 ILE A O 1
ATOM 2581 N N . LYS A 1 326 ? -10.148 -34.5 2.404 1 96.81 326 LYS A N 1
ATOM 2582 C CA . LYS A 1 326 ? -10.133 -33.094 1.975 1 96.81 326 LYS A CA 1
ATOM 2583 C C . LYS A 1 326 ? -8.711 -32.562 1.921 1 96.81 326 LYS A C 1
ATOM 2585 O O . LYS A 1 326 ? -7.84 -33 2.674 1 96.81 326 LYS A O 1
ATOM 2590 N N . SER A 1 327 ? -8.469 -31.609 1.047 1 97.69 327 SER A N 1
ATOM 2591 C CA . SER A 1 327 ? -7.121 -31.062 0.887 1 97.69 327 SER A CA 1
ATOM 2592 C C . SER A 1 327 ? -6.637 -30.391 2.172 1 97.69 327 SER A C 1
ATOM 2594 O O . SER A 1 327 ? -5.449 -30.469 2.5 1 97.69 327 SER A O 1
ATOM 2596 N N . SER A 1 328 ? -7.547 -29.703 2.922 1 96 328 SER A N 1
ATOM 2597 C CA . SER A 1 328 ? -7.18 -29.078 4.188 1 96 328 SER A CA 1
ATOM 2598 C C . SER A 1 328 ? -6.758 -30.125 5.215 1 96 328 SER A C 1
ATOM 2600 O O . SER A 1 328 ? -5.801 -29.906 5.969 1 96 328 SER A O 1
ATOM 2602 N N . GLU A 1 329 ? -7.445 -31.188 5.277 1 96.56 329 GLU A N 1
ATOM 2603 C CA . GLU A 1 329 ? -7.113 -32.281 6.188 1 96.56 329 GLU A CA 1
ATOM 2604 C C . GLU A 1 329 ? -5.785 -32.938 5.812 1 96.56 329 GLU A C 1
ATOM 2606 O O . GLU A 1 329 ? -4.984 -33.25 6.684 1 96.56 329 GLU A O 1
ATOM 2611 N N . LEU A 1 330 ? -5.637 -33.156 4.527 1 96.94 330 LEU A N 1
ATOM 2612 C CA . LEU A 1 330 ? -4.371 -33.688 4.051 1 96.94 330 LEU A CA 1
ATOM 2613 C C . LEU A 1 330 ? -3.201 -32.812 4.488 1 96.94 330 LEU A C 1
ATOM 2615 O O . LEU A 1 330 ? -2.186 -33.344 4.965 1 96.94 330 LEU A O 1
ATOM 2619 N N . ALA A 1 331 ? -3.336 -31.531 4.277 1 96.12 331 ALA A N 1
ATOM 2620 C CA . ALA A 1 331 ? -2.283 -30.594 4.656 1 96.12 331 ALA A CA 1
ATOM 2621 C C . ALA A 1 331 ? -1.976 -30.688 6.148 1 96.12 331 ALA A C 1
ATOM 2623 O O . ALA A 1 331 ? -0.809 -30.688 6.551 1 96.12 331 ALA A O 1
ATOM 2624 N N . MET A 1 332 ? -3.018 -30.797 6.957 1 94.62 332 MET A N 1
ATOM 2625 C CA . MET A 1 332 ? -2.844 -30.906 8.406 1 94.62 332 MET A CA 1
ATOM 2626 C C . MET A 1 332 ? -2.18 -32.219 8.781 1 94.62 332 MET A C 1
ATOM 2628 O O . MET A 1 332 ? -1.327 -32.25 9.672 1 94.62 332 MET A O 1
ATOM 2632 N N . ASP A 1 333 ? -2.57 -33.25 8.164 1 95.44 333 ASP A N 1
ATOM 2633 C CA . ASP A 1 333 ? -1.981 -34.562 8.43 1 95.44 333 ASP A CA 1
ATOM 2634 C C . ASP A 1 333 ? -0.488 -34.562 8.117 1 95.44 333 ASP A C 1
ATOM 2636 O O . ASP A 1 333 ? 0.315 -35.094 8.883 1 95.44 333 ASP A O 1
ATOM 2640 N N . LEU A 1 334 ? -0.182 -34.031 6.973 1 96.44 334 LEU A N 1
ATOM 2641 C CA . LEU A 1 334 ? 1.22 -33.969 6.574 1 96.44 334 LEU A CA 1
ATOM 2642 C C . LEU A 1 334 ? 2.031 -33.125 7.562 1 96.44 334 LEU A C 1
ATOM 2644 O O . LEU A 1 334 ? 3.156 -33.5 7.91 1 96.44 334 LEU A O 1
ATOM 2648 N N . LEU A 1 335 ? 1.479 -32 7.977 1 94.75 335 LEU A N 1
ATOM 2649 C CA . LEU A 1 335 ? 2.164 -31.156 8.945 1 94.75 335 LEU A CA 1
ATOM 2650 C C . LEU A 1 335 ? 2.352 -31.891 10.266 1 94.75 335 LEU A C 1
ATOM 2652 O O . LEU A 1 335 ? 3.461 -31.938 10.805 1 94.75 335 LEU A O 1
ATOM 2656 N N . ASN A 1 336 ? 1.31 -32.5 10.773 1 92.5 336 ASN A N 1
ATOM 2657 C CA . ASN A 1 336 ? 1.303 -33.094 12.109 1 92.5 336 ASN A CA 1
ATOM 2658 C C . ASN A 1 336 ? 2.09 -34.406 12.156 1 92.5 336 ASN A C 1
ATOM 2660 O O . ASN A 1 336 ? 2.746 -34.719 13.148 1 92.5 336 ASN A O 1
ATOM 2664 N N . ASN A 1 337 ? 2.045 -35.156 11.094 1 93.56 337 ASN A N 1
ATOM 2665 C CA . ASN A 1 337 ? 2.574 -36.5 11.133 1 93.56 337 ASN A CA 1
ATOM 2666 C C . ASN A 1 337 ? 3.889 -36.625 10.367 1 93.56 337 ASN A C 1
ATOM 2668 O O . ASN A 1 337 ? 4.648 -37.562 10.57 1 93.56 337 ASN A O 1
ATOM 2672 N N . GLN A 1 338 ? 4.094 -35.688 9.484 1 95.25 338 GLN A N 1
ATOM 2673 C CA . GLN A 1 338 ? 5.277 -35.812 8.641 1 95.25 338 GLN A CA 1
ATOM 2674 C C . GLN A 1 338 ? 6.137 -34.562 8.695 1 95.25 338 GLN A C 1
ATOM 2676 O O . GLN A 1 338 ? 7.203 -34.5 8.078 1 95.25 338 GLN A O 1
ATOM 2681 N N . ASN A 1 339 ? 5.707 -33.5 9.383 1 95.06 339 ASN A N 1
ATOM 2682 C CA . ASN A 1 339 ? 6.434 -32.219 9.484 1 95.06 339 ASN A CA 1
ATOM 2683 C C . ASN A 1 339 ? 6.617 -31.578 8.117 1 95.06 339 ASN A C 1
ATOM 2685 O O . ASN A 1 339 ? 7.676 -31.016 7.832 1 95.06 339 ASN A O 1
ATOM 2689 N N . VAL A 1 340 ? 5.602 -31.766 7.277 1 96.81 340 VAL A N 1
ATOM 2690 C CA . VAL A 1 340 ? 5.633 -31.188 5.938 1 96.81 340 VAL A CA 1
ATOM 2691 C C . VAL A 1 340 ? 4.512 -30.172 5.785 1 96.81 340 VAL A C 1
ATOM 2693 O O . VAL A 1 340 ? 3.355 -30.453 6.102 1 96.81 340 VAL A O 1
ATOM 2696 N N . ILE A 1 341 ? 4.895 -29 5.32 1 96.38 341 ILE A N 1
ATOM 2697 C CA . ILE A 1 341 ? 3.906 -27.969 5.047 1 96.38 341 ILE A CA 1
ATOM 2698 C C . ILE A 1 341 ? 3.625 -27.906 3.545 1 96.38 341 ILE A C 1
ATOM 2700 O O . ILE A 1 341 ? 4.547 -27.766 2.74 1 96.38 341 ILE A O 1
ATOM 2704 N N . ILE A 1 342 ? 2.406 -28.078 3.168 1 96.88 342 ILE A N 1
ATOM 2705 C CA . ILE A 1 342 ? 1.921 -27.875 1.809 1 96.88 342 ILE A CA 1
ATOM 2706 C C . ILE A 1 342 ? 0.741 -26.906 1.827 1 96.88 342 ILE A C 1
ATOM 2708 O O . ILE A 1 342 ? 0.22 -26.562 2.895 1 96.88 342 ILE A O 1
ATOM 2712 N N . THR A 1 343 ? 0.352 -26.375 0.692 1 96.19 343 THR A N 1
ATOM 2713 C CA . THR A 1 343 ? -0.848 -25.562 0.597 1 96.19 343 THR A CA 1
ATOM 2714 C C . THR A 1 343 ? -2.016 -26.359 0.039 1 96.19 343 THR A C 1
ATOM 2716 O O . THR A 1 343 ? -1.926 -26.922 -1.058 1 96.19 343 THR A O 1
ATOM 2719 N N . PRO A 1 344 ? -3.115 -26.422 0.786 1 97.06 344 PRO A N 1
ATOM 2720 C CA . PRO A 1 344 ? -4.266 -27.203 0.313 1 97.06 344 PRO A CA 1
ATOM 2721 C C . PRO A 1 344 ? -4.844 -26.656 -0.993 1 97.06 344 PRO A C 1
ATOM 2723 O O . PRO A 1 344 ? -4.785 -25.453 -1.246 1 97.06 344 PRO A O 1
ATOM 2726 N N . GLY A 1 345 ? -5.469 -27.5 -1.773 1 97.56 345 GLY A N 1
ATOM 2727 C CA . GLY A 1 345 ? -5.938 -27.156 -3.107 1 97.56 345 GLY A CA 1
ATOM 2728 C C . GLY A 1 345 ? -7.234 -26.359 -3.1 1 97.56 345 GLY A C 1
ATOM 2729 O O . GLY A 1 345 ? -7.488 -25.578 -4.012 1 97.56 345 GLY A O 1
ATOM 2730 N N . LEU A 1 346 ? -7.992 -26.484 -2.049 1 96.44 346 LEU A N 1
ATOM 2731 C CA . LEU A 1 346 ? -9.328 -25.906 -2.012 1 96.44 346 LEU A CA 1
ATOM 2732 C C . LEU A 1 346 ? -9.266 -24.391 -2.201 1 96.44 346 LEU A C 1
ATOM 2734 O O . LEU A 1 346 ? -10.023 -23.828 -2.996 1 96.44 346 LEU A O 1
ATOM 2738 N N . PRO A 1 347 ? -8.328 -23.641 -1.536 1 95.44 347 PRO A N 1
ATOM 2739 C CA . PRO A 1 347 ? -8.273 -22.188 -1.701 1 95.44 347 PRO A CA 1
ATOM 2740 C C . PRO A 1 347 ? -7.953 -21.766 -3.135 1 95.44 347 PRO A C 1
ATOM 2742 O O . PRO A 1 347 ? -8.195 -20.625 -3.514 1 95.44 347 PRO A O 1
ATOM 2745 N N . PHE A 1 348 ? -7.414 -22.672 -3.926 1 97.56 348 PHE A N 1
ATOM 2746 C CA . PHE A 1 348 ? -7.117 -22.391 -5.328 1 97.56 348 PHE A CA 1
ATOM 2747 C C . PHE A 1 348 ? -8.32 -22.719 -6.207 1 97.56 348 PHE A C 1
ATOM 2749 O O . PHE A 1 348 ? -8.258 -22.562 -7.43 1 97.56 348 PHE A O 1
ATOM 2756 N N . GLY A 1 349 ? -9.344 -23.266 -5.605 1 97.19 349 GLY A N 1
ATOM 2757 C CA . GLY A 1 349 ? -10.516 -23.688 -6.352 1 97.19 349 GLY A CA 1
ATOM 2758 C C . GLY A 1 349 ? -10.414 -25.109 -6.875 1 97.19 349 GLY A C 1
ATOM 2759 O O . GLY A 1 349 ? -11.07 -25.469 -7.859 1 97.19 349 GLY A O 1
ATOM 2760 N N . ALA A 1 350 ? -9.531 -25.875 -6.293 1 97.31 350 ALA A N 1
ATOM 2761 C CA . ALA A 1 350 ? -9.328 -27.234 -6.781 1 97.31 350 ALA A CA 1
ATOM 2762 C C . ALA A 1 350 ? -9.125 -28.219 -5.625 1 97.31 350 ALA A C 1
ATOM 2764 O O . ALA A 1 350 ? -7.988 -28.531 -5.258 1 97.31 350 ALA A O 1
ATOM 2765 N N . GLU A 1 351 ? -10.203 -28.766 -5.137 1 96.69 351 GLU A N 1
ATOM 2766 C CA . GLU A 1 351 ? -10.102 -29.828 -4.137 1 96.69 351 GLU A CA 1
ATOM 2767 C C . GLU A 1 351 ? -9.359 -31.031 -4.684 1 96.69 351 GLU A C 1
ATOM 2769 O O . GLU A 1 351 ? -9.234 -31.203 -5.898 1 96.69 351 GLU A O 1
ATOM 2774 N N . LYS A 1 352 ? -8.805 -31.875 -3.838 1 97.44 352 LYS A N 1
ATOM 2775 C CA . LYS A 1 352 ? -8.078 -33.094 -4.176 1 97.44 352 LYS A CA 1
ATOM 2776 C C . LYS A 1 352 ? -6.758 -32.781 -4.867 1 97.44 352 LYS A C 1
ATOM 2778 O O . LYS A 1 352 ? -6.273 -33.562 -5.676 1 97.44 352 LYS A O 1
ATOM 2783 N N . HIS A 1 353 ? -6.316 -31.578 -4.648 1 98.31 353 HIS A N 1
ATOM 2784 C CA . HIS A 1 353 ? -4.977 -31.156 -5.039 1 98.31 353 HIS A CA 1
ATOM 2785 C C . HIS A 1 353 ? -4.238 -30.516 -3.865 1 98.31 353 HIS A C 1
ATOM 2787 O O . HIS A 1 353 ? -4.836 -30.25 -2.82 1 98.31 353 HIS A O 1
ATOM 2793 N N . PHE A 1 354 ? -2.977 -30.359 -3.945 1 97.81 354 PHE A N 1
ATOM 2794 C CA . PHE A 1 354 ? -2.17 -29.5 -3.09 1 97.81 354 PHE A CA 1
ATOM 2795 C C . PHE A 1 354 ? -1.049 -28.844 -3.889 1 97.81 354 PHE A C 1
ATOM 2797 O O . PHE A 1 354 ? -0.71 -29.297 -4.98 1 97.81 354 PHE A O 1
ATOM 2804 N N . ARG A 1 355 ? -0.547 -27.766 -3.4 1 98.19 355 ARG A N 1
ATOM 2805 C CA . ARG A 1 355 ? 0.562 -27.094 -4.062 1 98.19 355 ARG A CA 1
ATOM 2806 C C . ARG A 1 355 ? 1.856 -27.266 -3.273 1 98.19 355 ARG A C 1
ATOM 2808 O O . ARG A 1 355 ? 1.862 -27.141 -2.047 1 98.19 355 ARG A O 1
ATOM 2815 N N . ILE A 1 356 ? 2.887 -27.516 -3.938 1 97.75 356 ILE A N 1
ATOM 2816 C CA . ILE A 1 356 ? 4.219 -27.422 -3.35 1 97.75 356 ILE A CA 1
ATOM 2817 C C . ILE A 1 356 ? 5.055 -26.422 -4.129 1 97.75 356 ILE A C 1
ATOM 2819 O O . ILE A 1 356 ? 4.938 -26.312 -5.352 1 97.75 356 ILE A O 1
ATOM 2823 N N . SER A 1 357 ? 5.789 -25.672 -3.465 1 97.94 357 SER A N 1
ATOM 2824 C CA . SER A 1 357 ? 6.754 -24.75 -4.062 1 97.94 357 SER A CA 1
ATOM 2825 C C . SER A 1 357 ? 8.156 -25.359 -4.09 1 97.94 357 SER A C 1
ATOM 2827 O O . SER A 1 357 ? 8.641 -25.844 -3.068 1 97.94 357 SER A O 1
ATOM 2829 N N . TYR A 1 358 ? 8.742 -25.375 -5.242 1 98.38 358 TYR A N 1
ATOM 2830 C CA . TYR A 1 358 ? 10.117 -25.859 -5.309 1 98.38 358 TYR A CA 1
ATOM 2831 C C . TYR A 1 358 ? 11.109 -24.703 -5.223 1 98.38 358 TYR A C 1
ATOM 2833 O O . TYR A 1 358 ? 12.273 -24.859 -5.582 1 98.38 358 TYR A O 1
ATOM 2841 N N . ALA A 1 359 ? 10.664 -23.531 -4.793 1 97.25 359 ALA A N 1
ATOM 2842 C CA . ALA A 1 359 ? 11.531 -22.406 -4.43 1 97.25 359 ALA A CA 1
ATOM 2843 C C . ALA A 1 359 ? 12.117 -22.594 -3.031 1 97.25 359 ALA A C 1
ATOM 2845 O O . ALA A 1 359 ? 11.938 -21.75 -2.154 1 97.25 359 ALA A O 1
ATOM 2846 N N . THR A 1 360 ? 12.758 -23.688 -2.812 1 96.25 360 THR A N 1
ATOM 2847 C CA . THR A 1 360 ? 13.391 -24.109 -1.569 1 96.25 360 THR A CA 1
ATOM 2848 C C . THR A 1 360 ? 14.625 -24.969 -1.854 1 96.25 360 THR A C 1
ATOM 2850 O O . THR A 1 360 ? 14.977 -25.203 -3.014 1 96.25 360 THR A O 1
ATOM 2853 N N . SER A 1 361 ? 15.281 -25.438 -0.86 1 96.25 361 SER A N 1
ATOM 2854 C CA . SER A 1 361 ? 16.531 -26.172 -1.035 1 96.25 361 SER A CA 1
ATOM 2855 C C . SER A 1 361 ? 16.281 -27.578 -1.559 1 96.25 361 SER A C 1
ATOM 2857 O O . SER A 1 361 ? 15.203 -28.125 -1.367 1 96.25 361 SER A O 1
ATOM 2859 N N . ASP A 1 362 ? 17.297 -28.109 -2.164 1 97.69 362 ASP A N 1
ATOM 2860 C CA . ASP A 1 362 ? 17.25 -29.484 -2.641 1 97.69 362 ASP A CA 1
ATOM 2861 C C . ASP A 1 362 ? 16.938 -30.453 -1.497 1 97.69 362 ASP A C 1
ATOM 2863 O O . ASP A 1 362 ? 16.234 -31.453 -1.687 1 97.69 362 ASP A O 1
ATOM 2867 N N . ASP A 1 363 ? 17.453 -30.156 -0.374 1 97.19 363 ASP A N 1
ATOM 2868 C CA . ASP A 1 363 ? 17.234 -31 0.798 1 97.19 363 ASP A CA 1
ATOM 2869 C C . ASP A 1 363 ? 15.766 -31.031 1.19 1 97.19 363 ASP A C 1
ATOM 2871 O O . ASP A 1 363 ? 15.211 -32.094 1.475 1 97.19 363 ASP A O 1
ATOM 2875 N N . VAL A 1 364 ? 15.195 -29.875 1.223 1 97.12 364 VAL A N 1
ATOM 2876 C CA . VAL A 1 364 ? 13.773 -29.797 1.55 1 97.12 364 VAL A CA 1
ATOM 2877 C C . VAL A 1 364 ? 12.961 -30.547 0.505 1 97.12 364 VAL A C 1
ATOM 2879 O O . VAL A 1 364 ? 12.031 -31.281 0.847 1 97.12 364 VAL A O 1
ATOM 2882 N N . ILE A 1 365 ? 13.336 -30.422 -0.742 1 98.5 365 ILE A N 1
ATOM 2883 C CA . ILE A 1 365 ? 12.617 -31.078 -1.823 1 98.5 365 ILE A CA 1
ATOM 2884 C C . ILE A 1 365 ? 12.75 -32.594 -1.682 1 98.5 365 ILE A C 1
ATOM 2886 O O . ILE A 1 365 ? 11.75 -33.312 -1.685 1 98.5 365 ILE A O 1
ATOM 2890 N N . THR A 1 366 ? 13.922 -33.062 -1.499 1 98.56 366 THR A N 1
ATOM 2891 C CA . THR A 1 366 ? 14.188 -34.469 -1.462 1 98.56 366 THR A CA 1
ATOM 2892 C C . THR A 1 366 ? 13.555 -35.125 -0.224 1 98.56 366 THR A C 1
ATOM 2894 O O . THR A 1 366 ? 12.773 -36.062 -0.334 1 98.56 366 THR A O 1
ATOM 2897 N N . GLU A 1 367 ? 13.836 -34.562 0.946 1 98.38 367 GLU A N 1
ATOM 2898 C CA . GLU A 1 367 ? 13.336 -35.125 2.193 1 98.38 367 GLU A CA 1
ATOM 2899 C C . GLU A 1 367 ? 11.836 -34.875 2.342 1 98.38 367 GLU A C 1
ATOM 2901 O O . GLU A 1 367 ? 11.102 -35.781 2.785 1 98.38 367 GLU A O 1
ATOM 2906 N N . GLY A 1 368 ? 11.438 -33.656 2.016 1 98.31 368 GLY A N 1
ATOM 2907 C CA . GLY A 1 368 ? 10.016 -33.344 2.127 1 98.31 368 GLY A CA 1
ATOM 2908 C C . GLY A 1 368 ? 9.141 -34.219 1.275 1 98.31 368 GLY A C 1
ATOM 2909 O O . GLY A 1 368 ? 8.117 -34.75 1.748 1 98.31 368 GLY A O 1
ATOM 2910 N N . ILE A 1 369 ? 9.508 -34.469 0.051 1 98.62 369 ILE A N 1
ATOM 2911 C CA . ILE A 1 369 ? 8.695 -35.281 -0.842 1 98.62 369 ILE A CA 1
ATOM 2912 C C . ILE A 1 369 ? 8.781 -36.75 -0.417 1 98.62 369 ILE A C 1
ATOM 2914 O O . ILE A 1 369 ? 7.801 -37.5 -0.514 1 98.62 369 ILE A O 1
ATOM 2918 N N . SER A 1 370 ? 9.945 -37.156 0.088 1 98.25 370 SER A N 1
ATOM 2919 C CA . SER A 1 370 ? 10.055 -38.5 0.636 1 98.25 370 SER A CA 1
ATOM 2920 C C . SER A 1 370 ? 9.039 -38.719 1.756 1 98.25 370 SER A C 1
ATOM 2922 O O . SER A 1 370 ? 8.461 -39.812 1.87 1 98.25 370 SER A O 1
ATOM 2924 N N . ARG A 1 371 ? 8.828 -37.719 2.547 1 97.62 371 ARG A N 1
ATOM 2925 C CA . ARG A 1 371 ? 7.875 -37.812 3.646 1 97.62 371 ARG A CA 1
ATOM 2926 C C . ARG A 1 371 ? 6.441 -37.812 3.123 1 97.62 371 ARG A C 1
ATOM 2928 O O . ARG A 1 371 ? 5.574 -38.5 3.691 1 97.62 371 ARG A O 1
ATOM 2935 N N . ILE A 1 372 ? 6.199 -37.094 2.1 1 98.06 372 ILE A N 1
ATOM 2936 C CA . ILE A 1 372 ? 4.898 -37.156 1.44 1 98.06 372 ILE A CA 1
ATOM 2937 C C . ILE A 1 372 ? 4.656 -38.594 0.925 1 98.06 372 ILE A C 1
ATOM 2939 O O . ILE A 1 372 ? 3.564 -39.125 1.098 1 98.06 372 ILE A O 1
ATOM 2943 N N . LYS A 1 373 ? 5.668 -39.125 0.284 1 97.69 373 LYS A N 1
ATOM 2944 C CA . LYS A 1 373 ? 5.586 -40.5 -0.22 1 97.69 373 LYS A CA 1
ATOM 2945 C C . LYS A 1 373 ? 5.25 -41.469 0.901 1 97.69 373 LYS A C 1
ATOM 2947 O O . LYS A 1 373 ? 4.391 -42.344 0.735 1 97.69 373 LYS A O 1
ATOM 2952 N N . LYS A 1 374 ? 5.922 -41.281 2.004 1 96.62 374 LYS A N 1
ATOM 2953 C CA . LYS A 1 374 ? 5.664 -42.125 3.164 1 96.62 374 LYS A CA 1
ATOM 2954 C C . LYS A 1 374 ? 4.207 -42.031 3.607 1 96.62 374 LYS A C 1
ATOM 2956 O O . LYS A 1 374 ? 3.588 -43.062 3.949 1 96.62 374 LYS A O 1
ATOM 2961 N N . TYR A 1 375 ? 3.721 -40.875 3.648 1 96.06 375 TYR A N 1
ATOM 2962 C CA . TYR A 1 375 ? 2.334 -40.625 4.039 1 96.06 375 TYR A CA 1
ATOM 2963 C C . TYR A 1 375 ? 1.376 -41.344 3.094 1 96.06 375 TYR A C 1
ATOM 2965 O O . TYR A 1 375 ? 0.434 -42 3.537 1 96.06 375 TYR A O 1
ATOM 2973 N N . PHE A 1 376 ? 1.573 -41.25 1.779 1 95.44 376 PHE A N 1
ATOM 2974 C CA . PHE A 1 376 ? 0.666 -41.812 0.79 1 95.44 376 PHE A CA 1
ATOM 2975 C C . PHE A 1 376 ? 0.792 -43.344 0.747 1 95.44 376 PHE A C 1
ATOM 2977 O O . PHE A 1 376 ? -0.161 -44.031 0.394 1 95.44 376 PHE A O 1
ATOM 2984 N N . ASN A 1 377 ? 1.952 -43.812 1.121 1 90.88 377 ASN A N 1
ATOM 2985 C CA . ASN A 1 377 ? 2.158 -45.25 1.141 1 90.88 377 ASN A CA 1
ATOM 2986 C C . ASN A 1 377 ? 1.626 -45.875 2.428 1 90.88 377 ASN A C 1
ATOM 2988 O O . ASN A 1 377 ? 1.438 -47.094 2.5 1 90.88 377 ASN A O 1
ATOM 2992 N N . SER A 1 378 ? 1.702 -45 3.439 1 79.94 378 SER A N 1
ATOM 2993 C CA . SER A 1 378 ? 1.212 -45.562 4.703 1 79.94 378 SER A CA 1
ATOM 2994 C C . SER A 1 378 ? -0.279 -45.875 4.629 1 79.94 378 SER A C 1
ATOM 2996 O O . SER A 1 378 ? -1.022 -45.219 3.904 1 79.94 378 SER A O 1
ATOM 2998 N N . LYS A 1 379 ? -0.638 -47.156 4.637 1 59.66 379 LYS A N 1
ATOM 2999 C CA . LYS A 1 379 ? -1.991 -47.719 4.66 1 59.66 379 LYS A CA 1
ATOM 3000 C C . LYS A 1 379 ? -2.859 -47 5.688 1 59.66 379 LYS A C 1
ATOM 3002 O O . LYS A 1 379 ? -2.457 -46.812 6.84 1 59.66 379 LYS A O 1
ATOM 3007 N N . ASN A 1 380 ? -3.605 -45.844 5.395 1 44.62 380 ASN A N 1
ATOM 3008 C CA . ASN A 1 380 ? -4.691 -45.562 6.332 1 44.62 380 ASN A CA 1
ATOM 3009 C C . ASN A 1 380 ? -5.648 -46.75 6.43 1 44.62 380 ASN A C 1
ATOM 3011 O O . ASN A 1 380 ? -5.988 -47.375 5.418 1 44.62 380 ASN A O 1
ATOM 3015 N N . MET B 1 1 ? -13.07 4.141 -20.312 1 69.81 1 MET B N 1
ATOM 3016 C CA . MET B 1 1 ? -14.234 3.486 -19.719 1 69.81 1 MET B CA 1
ATOM 3017 C C . MET B 1 1 ? -13.898 2.932 -18.344 1 69.81 1 MET B C 1
ATOM 3019 O O . MET B 1 1 ? -13.523 1.767 -18.203 1 69.81 1 MET B O 1
ATOM 3023 N N . VAL B 1 2 ? -13.719 3.83 -17.375 1 87.75 2 VAL B N 1
ATOM 3024 C CA . VAL B 1 2 ? -13.391 3.479 -16 1 87.75 2 VAL B CA 1
ATOM 3025 C C . VAL B 1 2 ? -14.68 3.342 -15.18 1 87.75 2 VAL B C 1
ATOM 3027 O O . VAL B 1 2 ? -15.742 3.789 -15.609 1 87.75 2 VAL B O 1
ATOM 3030 N N . SER B 1 3 ? -14.656 2.586 -14.148 1 91.38 3 SER B N 1
ATOM 3031 C CA . SER B 1 3 ? -15.781 2.365 -13.25 1 91.38 3 SER B CA 1
ATOM 3032 C C . SER B 1 3 ? -16.391 3.686 -12.789 1 91.38 3 SER B C 1
ATOM 3034 O O . SER B 1 3 ? -15.719 4.711 -12.758 1 91.38 3 SER B O 1
ATOM 3036 N N . ALA B 1 4 ? -17.672 3.701 -12.398 1 86.56 4 ALA B N 1
ATOM 3037 C CA . ALA B 1 4 ? -18.375 4.887 -11.922 1 86.56 4 ALA B CA 1
ATOM 3038 C C . ALA B 1 4 ? -17.844 5.336 -10.562 1 86.56 4 ALA B C 1
ATOM 3040 O O . ALA B 1 4 ? -17.812 6.531 -10.266 1 86.56 4 ALA B O 1
ATOM 3041 N N . ARG B 1 5 ? -17.391 4.469 -9.812 1 88.19 5 ARG B N 1
ATOM 3042 C CA . ARG B 1 5 ? -16.969 4.762 -8.445 1 88.19 5 ARG B CA 1
ATOM 3043 C C . ARG B 1 5 ? -15.68 5.574 -8.422 1 88.19 5 ARG B C 1
ATOM 3045 O O . ARG B 1 5 ? -15.445 6.359 -7.504 1 88.19 5 ARG B O 1
ATOM 3052 N N . VAL B 1 6 ? -14.891 5.445 -9.453 1 87.25 6 VAL B N 1
ATOM 3053 C CA . VAL B 1 6 ? -13.633 6.18 -9.516 1 87.25 6 VAL B CA 1
ATOM 3054 C C . VAL B 1 6 ? -13.914 7.672 -9.688 1 87.25 6 VAL B C 1
ATOM 3056 O O . VAL B 1 6 ? -13.125 8.516 -9.242 1 87.25 6 VAL B O 1
ATOM 3059 N N . ASN B 1 7 ? -14.992 7.957 -10.305 1 86.25 7 ASN B N 1
ATOM 3060 C CA . ASN B 1 7 ? -15.367 9.344 -10.555 1 86.25 7 ASN B CA 1
ATOM 3061 C C . ASN B 1 7 ? -15.688 10.086 -9.266 1 86.25 7 ASN B C 1
ATOM 3063 O O . ASN B 1 7 ? -15.711 11.312 -9.234 1 86.25 7 ASN B O 1
ATOM 3067 N N . LYS B 1 8 ? -15.852 9.359 -8.195 1 85.19 8 LYS B N 1
ATOM 3068 C CA . LYS B 1 8 ? -16.203 9.977 -6.922 1 85.19 8 LYS B CA 1
ATOM 3069 C C . LYS B 1 8 ? -14.961 10.422 -6.16 1 85.19 8 LYS B C 1
ATOM 3071 O O . LYS B 1 8 ? -15.062 11.148 -5.168 1 85.19 8 LYS B O 1
ATOM 3076 N N . ILE B 1 9 ? -13.867 10.008 -6.629 1 87.69 9 ILE B N 1
ATOM 3077 C CA . ILE B 1 9 ? -12.602 10.289 -5.965 1 87.69 9 ILE B CA 1
ATOM 3078 C C . ILE B 1 9 ? -11.867 11.406 -6.703 1 87.69 9 ILE B C 1
ATOM 3080 O O . ILE B 1 9 ? -11.852 11.43 -7.934 1 87.69 9 ILE B O 1
ATOM 3084 N N . ASN B 1 10 ? -11.289 12.32 -5.961 1 82.88 10 ASN B N 1
ATOM 3085 C CA . ASN B 1 10 ? -10.516 13.398 -6.555 1 82.88 10 ASN B CA 1
ATOM 3086 C C . ASN B 1 10 ? -9.016 13.156 -6.41 1 82.88 10 ASN B C 1
ATOM 3088 O O . ASN B 1 10 ? -8.586 12.359 -5.57 1 82.88 10 ASN B O 1
ATOM 3092 N N . GLU B 1 11 ? -8.32 13.82 -7.27 1 81.94 11 GLU B N 1
ATOM 3093 C CA . GLU B 1 11 ? -6.871 13.852 -7.086 1 81.94 11 GLU B CA 1
ATOM 3094 C C . GLU B 1 11 ? -6.492 14.57 -5.797 1 81.94 11 GLU B C 1
ATOM 3096 O O . GLU B 1 11 ? -7.184 15.5 -5.371 1 81.94 11 GLU B O 1
ATOM 3101 N N . SER B 1 12 ? -5.438 14.141 -5.254 1 81.62 12 SER B N 1
ATOM 3102 C CA . SER B 1 12 ? -4.949 14.828 -4.062 1 81.62 12 SER B CA 1
ATOM 3103 C C . SER B 1 12 ? -4.414 16.219 -4.406 1 81.62 12 SER B C 1
ATOM 3105 O O . SER B 1 12 ? -3.502 16.344 -5.223 1 81.62 12 SER B O 1
ATOM 3107 N N . ALA B 1 13 ? -4.914 17.172 -3.752 1 78.94 13 ALA B N 1
ATOM 3108 C CA . ALA B 1 13 ? -4.508 18.547 -4.016 1 78.94 13 ALA B CA 1
ATOM 3109 C C . ALA B 1 13 ? -3.018 18.75 -3.738 1 78.94 13 ALA B C 1
ATOM 3111 O O . ALA B 1 13 ? -2.318 19.406 -4.508 1 78.94 13 ALA B O 1
ATOM 3112 N N . THR B 1 14 ? -2.576 18.172 -2.676 1 79.38 14 THR B N 1
ATOM 3113 C CA . THR B 1 14 ? -1.172 18.312 -2.309 1 79.38 14 THR B CA 1
ATOM 3114 C C . THR B 1 14 ? -0.279 17.562 -3.289 1 79.38 14 THR B C 1
ATOM 3116 O O . THR B 1 14 ? 0.772 18.062 -3.693 1 79.38 14 THR B O 1
ATOM 3119 N N . VAL B 1 15 ? -0.728 16.453 -3.637 1 77.88 15 VAL B N 1
ATOM 3120 C CA . VAL B 1 15 ? 0.057 15.664 -4.574 1 77.88 15 VAL B CA 1
ATOM 3121 C C . VAL B 1 15 ? 0.078 16.344 -5.941 1 77.88 15 VAL B C 1
ATOM 3123 O O . VAL B 1 15 ? 1.12 16.391 -6.598 1 77.88 15 VAL B O 1
ATOM 3126 N N . SER B 1 16 ? -1.011 16.953 -6.281 1 74 16 SER B N 1
ATOM 3127 C CA . SER B 1 16 ? -1.118 17.672 -7.551 1 74 16 SER B CA 1
ATOM 3128 C C . SER B 1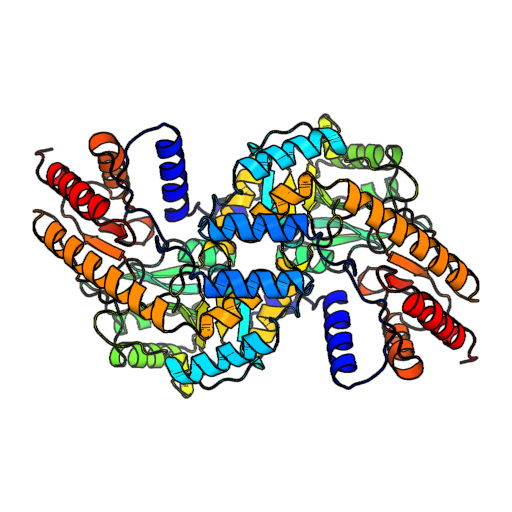 16 ? -0.174 18.859 -7.594 1 74 16 SER B C 1
ATOM 3130 O O . SER B 1 16 ? 0.468 19.125 -8.617 1 74 16 SER B O 1
ATOM 3132 N N . MET B 1 17 ? -0.044 19.516 -6.473 1 76.31 17 MET B N 1
ATOM 3133 C CA . MET B 1 17 ? 0.839 20.672 -6.402 1 76.31 17 MET B CA 1
ATOM 3134 C C . MET B 1 17 ? 2.303 20.25 -6.469 1 76.31 17 MET B C 1
ATOM 3136 O O . MET B 1 17 ? 3.123 20.922 -7.09 1 76.31 17 MET B O 1
ATOM 3140 N N . SER B 1 18 ? 2.518 19.141 -5.824 1 75 18 SER B N 1
ATOM 3141 C CA . SER B 1 18 ? 3.871 18.594 -5.863 1 75 18 SER B CA 1
ATOM 3142 C C . SER B 1 18 ? 4.258 18.188 -7.281 1 75 18 SER B C 1
ATOM 3144 O O . SER B 1 18 ? 5.371 18.469 -7.734 1 75 18 SER B O 1
ATOM 3146 N N . ASN B 1 19 ? 3.322 17.578 -7.941 1 75.5 19 ASN B N 1
ATOM 3147 C CA . ASN B 1 19 ? 3.559 17.188 -9.328 1 75.5 19 ASN B CA 1
ATOM 3148 C C . ASN B 1 19 ? 3.775 18.406 -10.227 1 75.5 19 ASN B C 1
ATOM 3150 O O . ASN B 1 19 ? 4.684 18.406 -11.062 1 75.5 19 ASN B O 1
ATOM 3154 N N . ARG B 1 20 ? 3.012 19.406 -10.047 1 77.81 20 ARG B N 1
ATOM 3155 C CA . ARG B 1 20 ? 3.119 20.625 -10.836 1 77.81 20 ARG B CA 1
ATOM 3156 C C . ARG B 1 20 ? 4.453 21.312 -10.594 1 77.81 20 ARG B C 1
ATOM 3158 O O . ARG B 1 20 ? 5.094 21.797 -11.531 1 77.81 20 ARG B O 1
ATOM 3165 N N . ALA B 1 21 ? 4.812 21.375 -9.336 1 79.69 21 ALA B N 1
ATOM 3166 C CA . ALA B 1 21 ? 6.094 21.969 -8.977 1 79.69 21 ALA B CA 1
ATOM 3167 C C . ALA B 1 21 ? 7.25 21.25 -9.664 1 79.69 21 ALA B C 1
ATOM 3169 O O . ALA B 1 21 ? 8.172 21.891 -10.172 1 79.69 21 ALA B O 1
ATOM 3170 N N . ALA B 1 22 ? 7.184 19.984 -9.656 1 76.38 22 ALA B N 1
ATOM 3171 C CA . ALA B 1 22 ? 8.227 19.172 -10.289 1 76.38 22 ALA B CA 1
ATOM 3172 C C . ALA B 1 22 ? 8.297 19.438 -11.789 1 76.38 22 ALA B C 1
ATOM 3174 O O . ALA B 1 22 ? 9.383 19.516 -12.359 1 76.38 22 ALA B O 1
ATOM 3175 N N . GLU B 1 23 ? 7.164 19.625 -12.383 1 78.75 23 GLU B N 1
ATOM 3176 C CA . GLU B 1 23 ? 7.09 19.922 -13.805 1 78.75 23 GLU B CA 1
ATOM 3177 C C . GLU B 1 23 ? 7.707 21.281 -14.125 1 78.75 23 GLU B C 1
ATOM 3179 O O . GLU B 1 23 ? 8.469 21.406 -15.086 1 78.75 23 GLU B O 1
ATOM 3184 N N . LEU B 1 24 ? 7.422 22.234 -13.383 1 85.56 24 LEU B N 1
ATOM 3185 C CA . LEU B 1 24 ? 7.918 23.594 -13.594 1 85.56 24 LEU B CA 1
ATOM 3186 C C . LEU B 1 24 ? 9.422 23.672 -13.352 1 85.56 24 LEU B C 1
ATOM 3188 O O . LEU B 1 24 ? 10.141 24.344 -14.094 1 85.56 24 LEU B O 1
ATOM 3192 N N . LYS B 1 25 ? 9.828 22.938 -12.344 1 81.75 25 LYS B N 1
ATOM 3193 C CA . LYS B 1 25 ? 11.258 22.844 -12.086 1 81.75 25 LYS B CA 1
ATOM 3194 C C . LYS B 1 25 ? 12 22.203 -13.258 1 81.75 25 LYS B C 1
ATOM 3196 O O . LYS B 1 25 ? 13.086 22.641 -13.633 1 81.75 25 LYS B O 1
ATOM 3201 N N . ALA B 1 26 ? 11.469 21.188 -13.797 1 76.94 26 ALA B N 1
ATOM 3202 C CA . ALA B 1 26 ? 12.055 20.5 -14.938 1 76.94 26 ALA B CA 1
ATOM 3203 C C . ALA B 1 26 ? 12.148 21.438 -16.156 1 76.94 26 ALA B C 1
ATOM 3205 O O . ALA B 1 26 ? 13.055 21.297 -16.984 1 76.94 26 ALA B O 1
ATOM 3206 N N . GLU B 1 27 ? 11.32 22.453 -16.156 1 85.56 27 GLU B N 1
ATOM 3207 C CA . GLU B 1 27 ? 11.305 23.438 -17.234 1 85.56 27 GLU B CA 1
ATOM 3208 C C . GLU B 1 27 ? 12.297 24.562 -16.984 1 85.56 27 GLU B C 1
ATOM 3210 O O . GLU B 1 27 ? 12.461 25.469 -17.797 1 85.56 27 GLU B O 1
ATOM 3215 N N . GLY B 1 28 ? 12.922 24.578 -15.82 1 85.75 28 GLY B N 1
ATOM 3216 C CA . GLY B 1 28 ? 13.977 25.531 -15.516 1 85.75 28 GLY B CA 1
ATOM 3217 C C . GLY B 1 28 ? 13.469 26.797 -14.828 1 85.75 28 GLY B C 1
ATOM 3218 O O . GLY B 1 28 ? 14.195 27.781 -14.703 1 85.75 28 GLY B O 1
ATOM 3219 N N . LYS B 1 29 ? 12.281 26.812 -14.352 1 89.19 29 LYS B N 1
ATOM 3220 C CA . LYS B 1 29 ? 11.711 27.984 -13.68 1 89.19 29 LYS B CA 1
ATOM 3221 C C . LYS B 1 29 ? 12.055 27.969 -12.188 1 89.19 29 LYS B C 1
ATOM 3223 O O . LYS B 1 29 ? 12.047 26.922 -11.547 1 89.19 29 LYS B O 1
ATOM 3228 N N . LYS B 1 30 ? 12.43 29.172 -11.781 1 91.19 30 LYS B N 1
ATOM 3229 C CA . LYS B 1 30 ? 12.609 29.297 -10.336 1 91.19 30 LYS B CA 1
ATOM 3230 C C . LYS B 1 30 ? 11.273 29.453 -9.625 1 91.19 30 LYS B C 1
ATOM 3232 O O . LYS B 1 30 ? 10.555 30.422 -9.852 1 91.19 30 LYS B O 1
ATOM 3237 N N . ILE B 1 31 ? 10.938 28.5 -8.852 1 94 31 ILE B N 1
ATOM 3238 C CA . ILE B 1 31 ? 9.656 28.484 -8.148 1 94 31 ILE B CA 1
ATOM 3239 C C . ILE B 1 31 ? 9.891 28.438 -6.645 1 94 31 ILE B C 1
ATOM 3241 O O . ILE B 1 31 ? 10.797 27.734 -6.176 1 94 31 ILE B O 1
ATOM 3245 N N . TYR B 1 32 ? 9.18 29.266 -5.902 1 96.62 32 TYR B N 1
ATOM 3246 C CA . TYR B 1 32 ? 9.141 29.188 -4.445 1 96.62 32 TYR B CA 1
ATOM 3247 C C . TYR B 1 32 ? 7.992 28.312 -3.969 1 96.62 32 TYR B C 1
ATOM 3249 O O . TYR B 1 32 ? 6.855 28.781 -3.857 1 96.62 32 TYR B O 1
ATOM 3257 N N . ASN B 1 33 ? 8.32 27.078 -3.621 1 95.12 33 ASN B N 1
ATOM 3258 C CA . ASN B 1 33 ? 7.324 26.016 -3.428 1 95.12 33 ASN B CA 1
ATOM 3259 C C . ASN B 1 33 ? 6.973 25.844 -1.953 1 95.12 33 ASN B C 1
ATOM 3261 O O . ASN B 1 33 ? 7.793 25.375 -1.167 1 95.12 33 ASN B O 1
ATOM 3265 N N . PHE B 1 34 ? 5.738 26.234 -1.62 1 96.75 34 PHE B N 1
ATOM 3266 C CA . PHE B 1 34 ? 5.242 26.031 -0.265 1 96.75 34 PHE B CA 1
ATOM 3267 C C . PHE B 1 34 ? 4.238 24.875 -0.226 1 96.75 34 PHE B C 1
ATOM 3269 O O . PHE B 1 34 ? 3.562 24.672 0.785 1 96.75 34 PHE B O 1
ATOM 3276 N N . GLY B 1 35 ? 4.07 24.188 -1.321 1 93 35 GLY B N 1
ATOM 3277 C CA . GLY B 1 35 ? 3.092 23.125 -1.4 1 93 35 GLY B CA 1
ATOM 3278 C C . GLY B 1 35 ? 3.625 21.781 -0.916 1 93 35 GLY B C 1
ATOM 3279 O O . GLY B 1 35 ? 2.945 20.766 -1.026 1 93 35 GLY B O 1
ATOM 3280 N N . ILE B 1 36 ? 4.812 21.828 -0.319 1 85.12 36 ILE B N 1
ATOM 3281 C CA . ILE B 1 36 ? 5.496 20.609 0.089 1 85.12 36 ILE B CA 1
ATOM 3282 C C . ILE B 1 36 ? 4.836 20.031 1.34 1 85.12 36 ILE B C 1
ATOM 3284 O O . ILE B 1 36 ? 4.574 20.766 2.301 1 85.12 36 ILE B O 1
ATOM 3288 N N . GLY B 1 37 ? 4.48 18.703 1.322 1 89.62 37 GLY B N 1
ATOM 3289 C CA . GLY B 1 37 ? 3.889 18.047 2.477 1 89.62 37 GLY B CA 1
ATOM 3290 C C . GLY B 1 37 ? 4.82 17.047 3.129 1 89.62 37 GLY B C 1
ATOM 3291 O O . GLY B 1 37 ? 4.379 15.977 3.572 1 89.62 37 GLY B O 1
ATOM 3292 N N . GLU B 1 38 ? 6.105 17.344 3.111 1 94.5 38 GLU B N 1
ATOM 3293 C CA . GLU B 1 38 ? 7.098 16.453 3.723 1 94.5 38 GLU B CA 1
ATOM 3294 C C . GLU B 1 38 ? 8.336 17.234 4.156 1 94.5 38 GLU B C 1
ATOM 3296 O O . GLU B 1 38 ? 8.602 18.328 3.635 1 94.5 38 GLU B O 1
ATOM 3301 N N . PRO B 1 39 ? 9.094 16.734 5.172 1 97.06 39 PRO B N 1
ATOM 3302 C CA . PRO B 1 39 ? 10.359 17.359 5.547 1 97.06 39 PRO B CA 1
ATOM 3303 C C . PRO B 1 39 ? 11.344 17.453 4.383 1 97.06 39 PRO B C 1
ATOM 3305 O O . PRO B 1 39 ? 11.422 16.547 3.557 1 97.06 39 PRO B O 1
ATOM 3308 N N . ASP B 1 40 ? 12.062 18.516 4.355 1 95.5 40 ASP B N 1
ATOM 3309 C CA . ASP B 1 40 ? 13.07 18.656 3.305 1 95.5 40 ASP B CA 1
ATOM 3310 C C . ASP B 1 40 ? 14.422 18.109 3.762 1 95.5 40 ASP B C 1
ATOM 3312 O O . ASP B 1 40 ? 15.438 18.328 3.107 1 95.5 40 ASP B O 1
ATOM 3316 N N . PHE B 1 41 ? 14.484 17.438 4.926 1 96.56 41 PHE B N 1
ATOM 3317 C CA . PHE B 1 41 ? 15.68 16.766 5.41 1 96.56 41 PHE B CA 1
ATOM 3318 C C . PHE B 1 41 ? 15.859 15.422 4.711 1 96.56 41 PHE B C 1
ATOM 3320 O O . PHE B 1 41 ? 14.891 14.812 4.266 1 96.56 41 PHE B O 1
ATOM 3327 N N . LYS B 1 42 ? 17.125 15.07 4.609 1 95.62 42 LYS B N 1
ATOM 3328 C CA . LYS B 1 42 ? 17.406 13.688 4.227 1 95.62 42 LYS B CA 1
ATOM 3329 C C . LYS B 1 42 ? 17.109 12.727 5.383 1 95.62 42 LYS B C 1
ATOM 3331 O O . LYS B 1 42 ? 17.281 13.094 6.551 1 95.62 42 LYS B O 1
ATOM 3336 N N . THR B 1 43 ? 16.609 11.539 5.074 1 98.75 43 THR B N 1
ATOM 3337 C CA . THR B 1 43 ? 16.547 10.508 6.105 1 98.75 43 THR B CA 1
ATOM 3338 C C . THR B 1 43 ? 17.891 10.359 6.812 1 98.75 43 THR B C 1
ATOM 3340 O O . THR B 1 43 ? 18.938 10.32 6.164 1 98.75 43 THR B O 1
ATOM 3343 N N . PRO B 1 44 ? 17.875 10.383 8.156 1 98.56 44 PRO B N 1
ATOM 3344 C CA . PRO B 1 44 ? 19.141 10.227 8.867 1 98.56 44 PRO B CA 1
ATOM 3345 C C . PRO B 1 44 ? 19.953 9.039 8.359 1 98.56 44 PRO B C 1
ATOM 3347 O O . PRO B 1 44 ? 19.406 7.969 8.094 1 98.56 44 PRO B O 1
ATOM 3350 N N . GLN B 1 45 ? 21.25 9.25 8.25 1 98.12 45 GLN B N 1
ATOM 3351 C CA . GLN B 1 45 ? 22.141 8.297 7.598 1 98.12 45 GLN B CA 1
ATOM 3352 C C . GLN B 1 45 ? 22.156 6.961 8.336 1 98.12 45 GLN B C 1
ATOM 3354 O O . GLN B 1 45 ? 22.266 5.902 7.715 1 98.12 45 GLN B O 1
ATOM 3359 N N . SER B 1 46 ? 22.078 6.977 9.648 1 98.5 46 SER B N 1
ATOM 3360 C CA . SER B 1 46 ? 22.109 5.746 10.43 1 98.5 46 SER B CA 1
ATOM 3361 C C . SER B 1 46 ? 20.938 4.832 10.07 1 98.5 46 SER B C 1
ATOM 3363 O O . SER B 1 46 ? 21.078 3.607 10.07 1 98.5 46 SER B O 1
ATOM 3365 N N . ILE B 1 47 ? 19.781 5.398 9.797 1 98.81 47 ILE B N 1
ATOM 3366 C CA . ILE B 1 47 ? 18.594 4.66 9.398 1 98.81 47 ILE B CA 1
ATOM 3367 C C . ILE B 1 47 ? 18.812 3.996 8.039 1 98.81 47 ILE B C 1
ATOM 3369 O O . ILE B 1 47 ? 18.531 2.809 7.867 1 98.81 47 ILE B O 1
ATOM 3373 N N . ILE B 1 48 ? 19.391 4.77 7.066 1 98.81 48 ILE B N 1
ATOM 3374 C CA . ILE B 1 48 ? 19.703 4.262 5.734 1 98.81 48 ILE B CA 1
ATOM 3375 C C . ILE B 1 48 ? 20.703 3.121 5.84 1 98.81 48 ILE B C 1
ATOM 3377 O O . ILE B 1 48 ? 20.516 2.062 5.238 1 98.81 48 ILE B O 1
ATOM 3381 N N . ASP B 1 49 ? 21.734 3.287 6.676 1 98.75 49 ASP B N 1
ATOM 3382 C CA . ASP B 1 49 ? 22.812 2.305 6.824 1 98.75 49 ASP B CA 1
ATOM 3383 C C . ASP B 1 49 ? 22.266 0.993 7.391 1 98.75 49 ASP B C 1
ATOM 3385 O O . ASP B 1 49 ? 22.656 -0.087 6.934 1 98.75 49 ASP B O 1
ATOM 3389 N N . TYR B 1 50 ? 21.453 1.092 8.383 1 98.81 50 TYR B N 1
ATOM 3390 C CA . TYR B 1 50 ? 20.922 -0.112 9.016 1 98.81 50 TYR B CA 1
ATOM 3391 C C . TYR B 1 50 ? 20.047 -0.89 8.039 1 98.81 50 TYR B C 1
ATOM 3393 O O . TYR B 1 50 ? 20.125 -2.119 7.973 1 98.81 50 TYR B O 1
ATOM 3401 N N . SER B 1 51 ? 19.188 -0.2 7.336 1 98.69 51 SER B N 1
ATOM 3402 C CA . SER B 1 51 ? 18.344 -0.841 6.332 1 98.69 51 SER B CA 1
ATOM 3403 C C . SER B 1 51 ? 19.188 -1.579 5.293 1 98.69 51 SER B C 1
ATOM 3405 O O . SER B 1 51 ? 18.875 -2.709 4.922 1 98.69 51 SER B O 1
ATOM 3407 N N . TYR B 1 52 ? 20.25 -0.93 4.797 1 98.38 52 TYR B N 1
ATOM 3408 C CA . TYR B 1 52 ? 21.156 -1.524 3.82 1 98.38 52 TYR B CA 1
ATOM 3409 C C . TYR B 1 52 ? 21.812 -2.781 4.379 1 98.38 52 TYR B C 1
ATOM 3411 O O . TYR B 1 52 ? 21.906 -3.799 3.688 1 98.38 52 TYR B O 1
ATOM 3419 N N . LYS B 1 53 ? 22.297 -2.672 5.621 1 98.69 53 LYS B N 1
ATOM 3420 C CA . LYS B 1 53 ? 22.922 -3.818 6.273 1 98.69 53 LYS B CA 1
ATOM 3421 C C . LYS B 1 53 ? 21.984 -5.012 6.316 1 98.69 53 LYS B C 1
ATOM 3423 O O . LYS B 1 53 ? 22.359 -6.129 5.953 1 98.69 53 LYS B O 1
ATOM 3428 N N . MET B 1 54 ? 20.766 -4.781 6.754 1 98.75 54 MET B N 1
ATOM 3429 C CA . MET B 1 54 ? 19.781 -5.852 6.867 1 98.75 54 MET B CA 1
ATOM 3430 C C . MET B 1 54 ? 19.438 -6.426 5.5 1 98.75 54 MET B C 1
ATOM 3432 O O . MET B 1 54 ? 19.266 -7.641 5.355 1 98.75 54 MET B O 1
ATOM 3436 N N . ALA B 1 55 ? 19.266 -5.543 4.477 1 98.69 55 ALA B N 1
ATOM 3437 C CA . ALA B 1 55 ? 19.031 -6.023 3.119 1 98.69 55 ALA B CA 1
ATOM 3438 C C . ALA B 1 55 ? 20.172 -6.918 2.643 1 98.69 55 ALA B C 1
ATOM 3440 O O . ALA B 1 55 ? 19.938 -7.957 2.025 1 98.69 55 ALA B O 1
ATOM 3441 N N . GLY B 1 56 ? 21.391 -6.477 2.924 1 98.06 56 GLY B N 1
ATOM 3442 C CA . GLY B 1 56 ? 22.562 -7.27 2.566 1 98.06 56 GLY B CA 1
ATOM 3443 C C . GLY B 1 56 ? 22.578 -8.633 3.23 1 98.06 56 GLY B C 1
ATOM 3444 O O . GLY B 1 56 ? 23.141 -9.586 2.684 1 98.06 56 GLY B O 1
ATOM 3445 N N . GLU B 1 57 ? 21.953 -8.758 4.391 1 98.12 57 GLU B N 1
ATOM 3446 C CA . GLU B 1 57 ? 21.875 -10.008 5.129 1 98.12 57 GLU B CA 1
ATOM 3447 C C . GLU B 1 57 ? 20.703 -10.859 4.652 1 98.12 57 GLU B C 1
ATOM 3449 O O . GLU B 1 57 ? 20.422 -11.93 5.215 1 98.12 57 GLU B O 1
ATOM 3454 N N . GLY B 1 58 ? 19.969 -10.406 3.688 1 97.56 58 GLY B N 1
ATOM 3455 C CA . GLY B 1 58 ? 18.938 -11.203 3.062 1 97.56 58 GLY B CA 1
ATOM 3456 C C . GLY B 1 58 ? 17.547 -10.859 3.562 1 97.56 58 GLY B C 1
ATOM 3457 O O . GLY B 1 58 ? 16.578 -11.562 3.256 1 97.56 58 GLY B O 1
ATOM 3458 N N . LYS B 1 59 ? 17.375 -9.766 4.359 1 97.94 59 LYS B N 1
ATOM 3459 C CA . LYS B 1 59 ? 16.062 -9.352 4.844 1 97.94 59 LYS B CA 1
ATOM 3460 C C . LYS B 1 59 ? 15.305 -8.586 3.768 1 97.94 59 LYS B C 1
ATOM 3462 O O . LYS B 1 59 ? 14.922 -7.43 3.973 1 97.94 59 LYS B O 1
ATOM 3467 N N . THR B 1 60 ? 15.109 -9.211 2.619 1 98.06 60 THR B N 1
ATOM 3468 C CA . THR B 1 60 ? 14.477 -8.586 1.46 1 98.06 60 THR B CA 1
ATOM 3469 C C . THR B 1 60 ? 13.281 -9.406 0.994 1 98.06 60 THR B C 1
ATOM 3471 O O . THR B 1 60 ? 12.805 -9.234 -0.13 1 98.06 60 THR B O 1
ATOM 3474 N N . HIS B 1 61 ? 12.766 -10.383 1.778 1 96.81 61 HIS B N 1
ATOM 3475 C CA . HIS B 1 61 ? 11.625 -11.242 1.469 1 96.81 61 HIS B CA 1
ATOM 3476 C C . HIS B 1 61 ? 10.352 -10.742 2.148 1 96.81 61 HIS B C 1
ATOM 3478 O O . HIS B 1 61 ? 10.383 -9.734 2.863 1 96.81 61 HIS B O 1
ATOM 3484 N N . TYR B 1 62 ? 9.242 -11.406 1.845 1 95.38 62 TYR B N 1
ATOM 3485 C CA . TYR B 1 62 ? 8.031 -11.117 2.598 1 95.38 62 TYR B CA 1
ATOM 3486 C C . TYR B 1 62 ? 8.297 -11.148 4.098 1 95.38 62 TYR B C 1
ATOM 3488 O O . TYR B 1 62 ? 9.094 -11.961 4.574 1 95.38 62 TYR B O 1
ATOM 3496 N N . THR B 1 63 ? 7.684 -10.305 4.797 1 95.56 63 THR B N 1
ATOM 3497 C CA . THR B 1 63 ? 7.621 -10.367 6.254 1 95.56 63 THR B CA 1
ATOM 3498 C C . THR B 1 63 ? 6.258 -10.867 6.715 1 95.56 63 THR B C 1
ATOM 3500 O O . THR B 1 63 ? 5.332 -10.992 5.91 1 95.56 63 THR B O 1
ATOM 3503 N N . PRO B 1 64 ? 6.211 -11.281 7.992 1 94.38 64 PRO B N 1
ATOM 3504 C CA . PRO B 1 64 ? 4.836 -11.438 8.469 1 94.38 64 PRO B CA 1
ATOM 3505 C C . PRO B 1 64 ? 3.943 -10.258 8.102 1 94.38 64 PRO B C 1
ATOM 3507 O O . PRO B 1 64 ? 4.391 -9.102 8.133 1 94.38 64 PRO B O 1
ATOM 3510 N N . SER B 1 65 ? 2.73 -10.523 7.719 1 95.75 65 SER B N 1
ATOM 3511 C CA . SER B 1 65 ? 1.84 -9.508 7.16 1 95.75 65 SER B CA 1
ATOM 3512 C C . SER B 1 65 ? 1.64 -8.352 8.133 1 95.75 65 SER B C 1
ATOM 3514 O O . SER B 1 65 ? 1.459 -7.207 7.715 1 95.75 65 SER B O 1
ATOM 3516 N N . ALA B 1 66 ? 1.666 -8.609 9.461 1 97 66 ALA B N 1
ATOM 3517 C CA . ALA B 1 66 ? 1.429 -7.574 10.469 1 97 66 ALA B CA 1
ATOM 3518 C C . ALA B 1 66 ? 2.676 -6.723 10.688 1 97 66 ALA B C 1
ATOM 3520 O O . ALA B 1 66 ? 2.604 -5.637 11.266 1 97 66 ALA B O 1
ATOM 3521 N N . GLY B 1 67 ? 3.795 -7.172 10.273 1 97.75 67 GLY B N 1
ATOM 3522 C CA . GLY B 1 67 ? 5.082 -6.535 10.5 1 97.75 67 GLY B CA 1
ATOM 3523 C C . GLY B 1 67 ? 6.082 -7.441 11.195 1 97.75 67 GLY B C 1
ATOM 3524 O O . GLY B 1 67 ? 5.695 -8.422 11.836 1 97.75 67 GLY B O 1
ATOM 3525 N N . ILE B 1 68 ? 7.359 -7.18 11.047 1 97.69 68 ILE B N 1
ATOM 3526 C CA . ILE B 1 68 ? 8.359 -7.984 11.734 1 97.69 68 ILE B CA 1
ATOM 3527 C C . ILE B 1 68 ? 8.188 -7.844 13.242 1 97.69 68 ILE B C 1
ATOM 3529 O O . ILE B 1 68 ? 7.863 -6.762 13.742 1 97.69 68 ILE B O 1
ATOM 3533 N N . PRO B 1 69 ? 8.344 -8.938 13.969 1 96.62 69 PRO B N 1
ATOM 3534 C CA . PRO B 1 69 ? 8.039 -8.961 15.398 1 96.62 69 PRO B CA 1
ATOM 3535 C C . PRO B 1 69 ? 8.812 -7.902 16.188 1 96.62 69 PRO B C 1
ATOM 3537 O O . PRO B 1 69 ? 8.234 -7.215 17.031 1 96.62 69 PRO B O 1
ATOM 3540 N N . GLU B 1 70 ? 10.086 -7.727 15.891 1 98.19 70 GLU B N 1
ATOM 3541 C CA . GLU B 1 70 ? 10.914 -6.773 16.625 1 98.19 70 GLU B CA 1
ATOM 3542 C C . GLU B 1 70 ? 10.398 -5.348 16.453 1 98.19 70 GLU B C 1
ATOM 3544 O O . GLU B 1 70 ? 10.438 -4.551 17.391 1 98.19 70 GLU B O 1
ATOM 3549 N N . LEU B 1 71 ? 9.898 -5.012 15.273 1 98.88 71 LEU B N 1
ATOM 3550 C CA . LEU B 1 71 ? 9.375 -3.674 15.023 1 98.88 71 LEU B CA 1
ATOM 3551 C C . LEU B 1 71 ? 8.055 -3.459 15.75 1 98.88 71 LEU B C 1
ATOM 3553 O O . LEU B 1 71 ? 7.828 -2.396 16.328 1 98.88 71 LEU B O 1
ATOM 3557 N N . ARG B 1 72 ? 7.152 -4.426 15.68 1 98.88 72 ARG B N 1
ATOM 3558 C CA . ARG B 1 72 ? 5.871 -4.324 16.375 1 98.88 72 ARG B CA 1
ATOM 3559 C C . ARG B 1 72 ? 6.074 -4.137 17.875 1 98.88 72 ARG B C 1
ATOM 3561 O O . ARG B 1 72 ? 5.379 -3.336 18.5 1 98.88 72 ARG B O 1
ATOM 3568 N N . GLU B 1 73 ? 7.023 -4.875 18.422 1 98.81 73 GLU B N 1
ATOM 3569 C CA . GLU B 1 73 ? 7.336 -4.75 19.828 1 98.81 73 GLU B CA 1
ATOM 3570 C C . GLU B 1 73 ? 7.875 -3.357 20.156 1 98.81 73 GLU B C 1
ATOM 3572 O O . GLU B 1 73 ? 7.469 -2.748 21.156 1 98.81 73 GLU B O 1
ATOM 3577 N N . LYS B 1 74 ? 8.773 -2.902 19.359 1 98.88 74 LYS B N 1
ATOM 3578 C CA . LYS B 1 74 ? 9.391 -1.601 19.609 1 98.88 74 LYS B CA 1
ATOM 3579 C C . LYS B 1 74 ? 8.367 -0.475 19.469 1 98.88 74 LYS B C 1
ATOM 3581 O O . LYS B 1 74 ? 8.438 0.523 20.188 1 98.88 74 LYS B O 1
ATOM 3586 N N . ILE B 1 75 ? 7.434 -0.595 18.531 1 98.94 75 ILE B N 1
ATOM 3587 C CA . ILE B 1 75 ? 6.363 0.385 18.391 1 98.94 75 ILE B CA 1
ATOM 3588 C C . ILE B 1 75 ? 5.492 0.382 19.641 1 98.94 75 ILE B C 1
ATOM 3590 O O . ILE B 1 75 ? 5.121 1.442 20.141 1 98.94 75 ILE B O 1
ATOM 3594 N N . ALA B 1 76 ? 5.148 -0.811 20.109 1 98.88 76 ALA B N 1
ATOM 3595 C CA . ALA B 1 76 ? 4.363 -0.901 21.344 1 98.88 76 ALA B CA 1
ATOM 3596 C C . ALA B 1 76 ? 5.07 -0.208 22.5 1 98.88 76 ALA B C 1
ATOM 3598 O O . ALA B 1 76 ? 4.441 0.517 23.281 1 98.88 76 ALA B O 1
ATOM 3599 N N . GLU B 1 77 ? 6.348 -0.422 22.594 1 98.75 77 GLU B N 1
ATOM 3600 C CA . GLU B 1 77 ? 7.141 0.229 23.641 1 98.75 77 GLU B CA 1
ATOM 3601 C C . GLU B 1 77 ? 7.109 1.747 23.484 1 98.75 77 GLU B C 1
ATOM 3603 O O . GLU B 1 77 ? 6.945 2.473 24.469 1 98.75 77 GLU B O 1
ATOM 3608 N N . LYS B 1 78 ? 7.316 2.156 22.281 1 98.56 78 LYS B N 1
ATOM 3609 C CA . LYS B 1 78 ? 7.281 3.588 22 1 98.56 78 LYS B CA 1
ATOM 3610 C C . LYS B 1 78 ? 5.934 4.191 22.375 1 98.56 78 LYS B C 1
ATOM 3612 O O . LYS B 1 78 ? 5.875 5.289 22.938 1 98.56 78 LYS B O 1
ATOM 3617 N N . MET B 1 79 ? 4.801 3.518 22.094 1 98.62 79 MET B N 1
ATOM 3618 C CA . MET B 1 79 ? 3.463 4 22.406 1 98.62 79 MET B CA 1
ATOM 3619 C C . MET B 1 79 ? 3.291 4.188 23.906 1 98.62 79 MET B C 1
ATOM 3621 O O . MET B 1 79 ? 2.662 5.148 24.359 1 98.62 79 MET B O 1
ATOM 3625 N N . LYS B 1 80 ? 3.84 3.309 24.656 1 98.31 80 LYS B N 1
ATOM 3626 C CA . LYS B 1 80 ? 3.783 3.426 26.109 1 98.31 80 LYS B CA 1
ATOM 3627 C C . LYS B 1 80 ? 4.629 4.598 26.609 1 98.31 80 LYS B C 1
ATOM 3629 O O . LYS B 1 80 ? 4.156 5.422 27.391 1 98.31 80 LYS B O 1
ATOM 3634 N N . LYS B 1 81 ? 5.801 4.699 26.141 1 97.56 81 LYS B N 1
ATOM 3635 C CA . LYS B 1 81 ? 6.781 5.668 26.625 1 97.56 81 LYS B CA 1
ATOM 3636 C C . LYS B 1 81 ? 6.395 7.09 26.219 1 97.56 81 LYS B C 1
ATOM 3638 O O . LYS B 1 81 ? 6.477 8.016 27.016 1 97.56 81 LYS B O 1
ATOM 3643 N N . LYS B 1 82 ? 5.945 7.254 24.969 1 96.88 82 LYS B N 1
ATOM 3644 C CA . LYS B 1 82 ? 5.777 8.594 24.406 1 96.88 82 LYS B CA 1
ATOM 3645 C C . LYS B 1 82 ? 4.309 9.008 24.406 1 96.88 82 LYS B C 1
ATOM 3647 O O . LYS B 1 82 ? 3.996 10.195 24.547 1 96.88 82 LYS B O 1
ATOM 3652 N N . ASN B 1 83 ? 3.436 8.031 24.25 1 98 83 ASN B N 1
ATOM 3653 C CA . ASN B 1 83 ? 2.023 8.359 24.078 1 98 83 ASN B CA 1
ATOM 3654 C C . ASN B 1 83 ? 1.194 7.891 25.266 1 98 83 ASN B C 1
ATOM 3656 O O . ASN B 1 83 ? 0.001 8.188 25.359 1 98 83 ASN B O 1
ATOM 3660 N N . ASN B 1 84 ? 1.781 7.176 26.188 1 98.31 84 ASN B N 1
ATOM 3661 C CA . ASN B 1 84 ? 1.127 6.613 27.359 1 98.31 84 ASN B CA 1
ATOM 3662 C C . ASN B 1 84 ? 0.016 5.641 26.969 1 98.31 84 ASN B C 1
ATOM 3664 O O . ASN B 1 84 ? -1.007 5.559 27.656 1 98.31 84 ASN B O 1
ATOM 3668 N N . ILE B 1 85 ? 0.082 5.059 25.828 1 98.69 85 ILE B N 1
ATOM 3669 C CA . ILE B 1 85 ? -0.815 3.998 25.391 1 98.69 85 ILE B CA 1
ATOM 3670 C C . ILE B 1 85 ? -0.196 2.637 25.703 1 98.69 85 ILE B C 1
ATOM 3672 O O . ILE B 1 85 ? 0.813 2.256 25.094 1 98.69 85 ILE B O 1
ATOM 3676 N N . ASP B 1 86 ? -0.769 1.927 26.594 1 97.88 86 ASP B N 1
ATOM 3677 C CA . ASP B 1 86 ? -0.25 0.645 27.062 1 97.88 86 ASP B CA 1
ATOM 3678 C C . ASP B 1 86 ? -0.82 -0.509 26.25 1 97.88 86 ASP B C 1
ATOM 3680 O O . ASP B 1 86 ? -1.933 -0.973 26.5 1 97.88 86 ASP B O 1
ATOM 3684 N N . VAL B 1 87 ? 0.026 -0.986 25.297 1 98.06 87 VAL B N 1
ATOM 3685 C CA . VAL B 1 87 ? -0.414 -2.053 24.406 1 98.06 87 VAL B CA 1
ATOM 3686 C C . VAL B 1 87 ? 0.724 -3.047 24.188 1 98.06 87 VAL B C 1
ATOM 3688 O O . VAL B 1 87 ? 1.847 -2.826 24.641 1 98.06 87 VAL B O 1
ATOM 3691 N N . SER B 1 88 ? 0.409 -4.164 23.609 1 98.38 88 SER B N 1
ATOM 3692 C CA . SER B 1 88 ? 1.397 -5.148 23.188 1 98.38 88 SER B CA 1
ATOM 3693 C C . SER B 1 88 ? 1.583 -5.133 21.688 1 98.38 88 SER B C 1
ATOM 3695 O O . SER B 1 88 ? 0.909 -4.383 20.969 1 98.38 88 SER B O 1
ATOM 3697 N N . SER B 1 89 ? 2.51 -5.961 21.25 1 98.44 89 SER B N 1
ATOM 3698 C CA . SER B 1 89 ? 2.77 -6.082 19.812 1 98.44 89 SER B CA 1
ATOM 3699 C C . SER B 1 89 ? 1.529 -6.562 19.062 1 98.44 89 SER B C 1
ATOM 3701 O O . SER B 1 89 ? 1.369 -6.285 17.875 1 98.44 89 SER B O 1
ATOM 3703 N N . LYS B 1 90 ? 0.575 -7.258 19.703 1 98 90 LYS B N 1
ATOM 3704 C CA . LYS B 1 90 ? -0.642 -7.773 19.094 1 98 90 LYS B CA 1
ATOM 3705 C C . LYS B 1 90 ? -1.572 -6.637 18.672 1 98 90 LYS B C 1
ATOM 3707 O O . LYS B 1 90 ? -2.469 -6.828 17.844 1 98 90 LYS B O 1
ATOM 3712 N N . ASN B 1 91 ? -1.344 -5.438 19.234 1 98.81 91 ASN B N 1
ATOM 3713 C CA . ASN B 1 91 ? -2.174 -4.273 18.938 1 98.81 91 ASN B CA 1
ATOM 3714 C C . ASN B 1 91 ? -1.567 -3.418 17.828 1 98.81 91 ASN B C 1
ATOM 3716 O O . ASN B 1 91 ? -2.082 -2.344 17.516 1 98.81 91 ASN B O 1
ATOM 3720 N N . VAL B 1 92 ? -0.475 -3.904 17.219 1 98.94 92 VAL B N 1
ATOM 3721 C CA . VAL B 1 92 ? 0.269 -3.08 16.281 1 98.94 92 VAL B CA 1
ATOM 3722 C C . VAL B 1 92 ? 0.222 -3.715 14.883 1 98.94 92 VAL B C 1
ATOM 3724 O O . VAL B 1 92 ? 0.521 -4.902 14.727 1 98.94 92 VAL B O 1
ATOM 3727 N N . LEU B 1 93 ? -0.175 -2.988 13.898 1 98.94 93 LEU B N 1
ATOM 3728 C CA . LEU B 1 93 ? -0.051 -3.346 12.492 1 98.94 93 LEU B CA 1
ATOM 3729 C C . LEU B 1 93 ? 0.879 -2.381 11.766 1 98.94 93 LEU B C 1
ATOM 3731 O O . LEU B 1 93 ? 0.65 -1.169 11.766 1 98.94 93 LEU B O 1
ATOM 3735 N N . VAL B 1 94 ? 1.98 -2.893 11.195 1 98.94 94 VAL B N 1
ATOM 3736 C CA . VAL B 1 94 ? 2.93 -2.08 10.438 1 98.94 94 VAL B CA 1
ATOM 3737 C C . VAL B 1 94 ? 2.439 -1.913 9 1 98.94 94 VAL B C 1
ATOM 3739 O O . VAL B 1 94 ? 2.232 -2.9 8.289 1 98.94 94 VAL B O 1
ATOM 3742 N N . THR B 1 95 ? 2.217 -0.728 8.578 1 98.88 95 THR B N 1
ATOM 3743 C CA . THR B 1 95 ? 1.681 -0.372 7.27 1 98.88 95 THR B CA 1
ATOM 3744 C C . THR B 1 95 ? 1.903 1.11 6.98 1 98.88 95 THR B C 1
ATOM 3746 O O . THR B 1 95 ? 2.197 1.889 7.891 1 98.88 95 THR B O 1
ATOM 3749 N N . PRO B 1 96 ? 1.95 1.568 5.734 1 98.75 96 PRO B N 1
ATOM 3750 C CA . PRO B 1 96 ? 2.02 3.01 5.488 1 98.75 96 PRO B CA 1
ATOM 3751 C C . PRO B 1 96 ? 0.896 3.781 6.18 1 98.75 96 PRO B C 1
ATOM 3753 O O . PRO B 1 96 ? -0.242 3.307 6.23 1 98.75 96 PRO B O 1
ATOM 3756 N N . THR B 1 97 ? 1.204 4.945 6.688 1 98.5 97 THR B N 1
ATOM 3757 C CA . THR B 1 97 ? 0.262 5.684 7.52 1 98.5 97 THR B CA 1
ATOM 3758 C C . THR B 1 97 ? -1.011 6.008 6.742 1 98.5 97 THR B C 1
ATOM 3760 O O . THR B 1 97 ? -2.119 5.824 7.25 1 98.5 97 THR B O 1
ATOM 3763 N N . LYS B 1 98 ? -0.906 6.594 5.535 1 98.19 98 LYS B N 1
ATOM 3764 C CA . LYS B 1 98 ? -2.113 6.895 4.77 1 98.19 98 LYS B CA 1
ATOM 3765 C C . LYS B 1 98 ? -2.945 5.633 4.535 1 98.19 98 LYS B C 1
ATOM 3767 O O . LYS B 1 98 ? -4.176 5.684 4.555 1 98.19 98 LYS B O 1
ATOM 3772 N N . PHE B 1 99 ? -2.254 4.5 4.25 1 98.81 99 PHE B N 1
ATOM 3773 C CA . PHE B 1 99 ? -2.99 3.258 4.035 1 98.81 99 PHE B CA 1
ATOM 3774 C C . PHE B 1 99 ? -3.688 2.816 5.316 1 98.81 99 PHE B C 1
ATOM 3776 O O . PHE B 1 99 ? -4.777 2.242 5.27 1 98.81 99 PHE B O 1
ATOM 3783 N N . SER B 1 100 ? -3.057 3.064 6.48 1 98.88 100 SER B N 1
ATOM 3784 C CA . SER B 1 100 ? -3.68 2.727 7.754 1 98.88 100 SER B CA 1
ATOM 3785 C C . SER B 1 100 ? -5.008 3.457 7.934 1 98.88 100 SER B C 1
ATOM 3787 O O . SER B 1 100 ? -5.934 2.93 8.555 1 98.88 100 SER B O 1
ATOM 3789 N N . LEU B 1 101 ? -5.148 4.695 7.406 1 98.81 101 LEU B N 1
ATOM 3790 C CA . LEU B 1 101 ? -6.426 5.398 7.414 1 98.81 101 LEU B CA 1
ATOM 3791 C C . LEU B 1 101 ? -7.484 4.602 6.66 1 98.81 101 LEU B C 1
ATOM 3793 O O . LEU B 1 101 ? -8.617 4.469 7.129 1 98.81 101 LEU B O 1
ATOM 3797 N N . ASN B 1 102 ? -7.086 4.117 5.52 1 98.75 102 ASN B N 1
ATOM 3798 C CA . ASN B 1 102 ? -7.992 3.289 4.734 1 98.75 102 ASN B CA 1
ATOM 3799 C C . ASN B 1 102 ? -8.375 2.014 5.477 1 98.75 102 ASN B C 1
ATOM 3801 O O . ASN B 1 102 ? -9.547 1.638 5.512 1 98.75 102 ASN B O 1
ATOM 3805 N N . LEU B 1 103 ? -7.352 1.324 6.035 1 98.75 103 LEU B N 1
ATOM 3806 C CA . LEU B 1 103 ? -7.602 0.093 6.781 1 98.75 103 LEU B CA 1
ATOM 3807 C C . LEU B 1 103 ? -8.547 0.347 7.945 1 98.75 103 LEU B C 1
ATOM 3809 O O . LEU B 1 103 ? -9.461 -0.445 8.195 1 98.75 103 LEU B O 1
ATOM 3813 N N . ALA B 1 104 ? -8.32 1.441 8.688 1 98.75 104 ALA B N 1
ATOM 3814 C CA . ALA B 1 104 ? -9.18 1.787 9.812 1 98.75 104 ALA B CA 1
ATOM 3815 C C . ALA B 1 104 ? -10.625 1.978 9.367 1 98.75 104 ALA B C 1
ATOM 3817 O O . ALA B 1 104 ? -11.547 1.405 9.961 1 98.75 104 ALA B O 1
ATOM 3818 N N . LEU B 1 105 ? -10.805 2.732 8.336 1 98.62 105 LEU B N 1
ATOM 3819 C CA . LEU B 1 105 ? -12.156 3.016 7.848 1 98.62 105 LEU B CA 1
ATOM 3820 C C . LEU B 1 105 ? -12.82 1.747 7.324 1 98.62 105 LEU B C 1
ATOM 3822 O O . LEU B 1 105 ? -13.977 1.47 7.648 1 98.62 105 LEU B O 1
ATOM 3826 N N . TYR B 1 106 ? -12.062 0.96 6.539 1 97.88 106 TYR B N 1
ATOM 3827 C CA . TYR B 1 106 ? -12.633 -0.267 5.996 1 97.88 106 TYR B CA 1
ATOM 3828 C C . TYR B 1 106 ? -13.086 -1.196 7.113 1 97.88 106 TYR B C 1
ATOM 3830 O O . TYR B 1 106 ? -14.094 -1.898 6.977 1 97.88 106 TYR B O 1
ATOM 3838 N N . THR B 1 107 ? -12.375 -1.217 8.18 1 97.5 107 THR B N 1
ATOM 3839 C CA . THR B 1 107 ? -12.617 -2.146 9.281 1 97.5 107 THR B CA 1
ATOM 3840 C C . THR B 1 107 ? -13.742 -1.643 10.18 1 97.5 107 THR B C 1
ATOM 3842 O O . THR B 1 107 ? -14.445 -2.438 10.805 1 97.5 107 THR B O 1
ATOM 3845 N N . ILE B 1 108 ? -13.977 -0.33 10.172 1 97.31 108 ILE B N 1
ATOM 3846 C CA . ILE B 1 108 ? -14.852 0.261 11.18 1 97.31 108 ILE B CA 1
ATOM 3847 C C . ILE B 1 108 ? -16.203 0.576 10.555 1 97.31 108 ILE B C 1
ATOM 3849 O O . ILE B 1 108 ? -17.25 0.449 11.211 1 97.31 108 ILE B O 1
ATOM 3853 N N . ILE B 1 109 ? -16.266 0.98 9.305 1 97.31 109 ILE B N 1
ATOM 3854 C CA . ILE B 1 109 ? -17.531 1.485 8.781 1 97.31 109 ILE B CA 1
ATOM 3855 C C . ILE B 1 109 ? -18.031 0.559 7.676 1 97.31 109 ILE B C 1
ATOM 3857 O O . ILE B 1 109 ? -17.25 -0.152 7.043 1 97.31 109 ILE B O 1
ATOM 3861 N N . ASP B 1 110 ? -19.297 0.536 7.504 1 96.94 110 ASP B N 1
ATOM 3862 C CA . ASP B 1 110 ? -19.969 -0.078 6.367 1 96.94 110 ASP B CA 1
ATOM 3863 C C . ASP B 1 110 ? -20.406 0.976 5.355 1 96.94 110 ASP B C 1
ATOM 3865 O O . ASP B 1 110 ? -20.422 2.17 5.66 1 96.94 110 ASP B O 1
ATOM 3869 N N . PRO B 1 111 ? -20.688 0.54 4.121 1 95.19 111 PRO B N 1
ATOM 3870 C CA . PRO B 1 111 ? -21.156 1.505 3.117 1 95.19 111 PRO B CA 1
ATOM 3871 C C . PRO B 1 111 ? -22.312 2.359 3.611 1 95.19 111 PRO B C 1
ATOM 3873 O O . PRO B 1 111 ? -23.297 1.827 4.141 1 95.19 111 PRO B O 1
ATOM 3876 N N . GLY B 1 112 ? -22.141 3.662 3.514 1 96.75 112 GLY B N 1
ATOM 3877 C CA . GLY B 1 112 ? -23.219 4.574 3.887 1 96.75 112 GLY B CA 1
ATOM 3878 C C . GLY B 1 112 ? -23.031 5.168 5.27 1 96.75 112 GLY B C 1
ATOM 3879 O O . GLY B 1 112 ? -23.672 6.172 5.609 1 96.75 112 GLY B O 1
ATOM 3880 N N . ASP B 1 113 ? -22.156 4.609 6.086 1 98.25 113 ASP B N 1
ATOM 3881 C CA . ASP B 1 113 ? -21.906 5.137 7.422 1 98.25 113 ASP B CA 1
ATOM 3882 C C . ASP B 1 113 ? -21.234 6.508 7.355 1 98.25 113 ASP B C 1
ATOM 3884 O O . ASP B 1 113 ? -20.562 6.832 6.371 1 98.25 113 ASP B O 1
ATOM 3888 N N . GLU B 1 114 ? -21.484 7.277 8.398 1 98.75 114 GLU B N 1
ATOM 3889 C CA . GLU B 1 114 ? -20.984 8.648 8.469 1 98.75 114 GLU B CA 1
ATOM 3890 C C . GLU B 1 114 ? -19.766 8.75 9.367 1 98.75 114 GLU B C 1
ATOM 3892 O O . GLU B 1 114 ? -19.703 8.086 10.406 1 98.75 114 GLU B O 1
ATOM 3897 N N . VAL B 1 115 ? -18.797 9.539 8.938 1 98.88 115 VAL B N 1
ATOM 3898 C CA . VAL B 1 115 ? -17.578 9.836 9.695 1 98.88 115 VAL B CA 1
ATOM 3899 C C . VAL B 1 115 ? -17.5 11.344 9.961 1 98.88 115 VAL B C 1
ATOM 3901 O O . VAL B 1 115 ? -17.453 12.141 9.023 1 98.88 115 VAL B O 1
ATOM 3904 N N . MET B 1 116 ? -17.5 11.75 11.227 1 98.88 116 MET B N 1
ATOM 3905 C CA . MET B 1 116 ? -17.375 13.164 11.586 1 98.88 116 MET B CA 1
ATOM 3906 C C . MET B 1 116 ? -15.969 13.672 11.32 1 98.88 116 MET B C 1
ATOM 3908 O O . MET B 1 116 ? -14.992 13 11.648 1 98.88 116 MET B O 1
ATOM 3912 N N . LEU B 1 117 ? -15.883 14.82 10.766 1 98.44 117 LEU B N 1
ATOM 3913 C CA . LEU B 1 117 ? -14.617 15.414 10.352 1 98.44 117 LEU B CA 1
ATOM 3914 C C . LEU B 1 117 ? -14.609 16.922 10.609 1 98.44 117 LEU B C 1
ATOM 3916 O O . LEU B 1 117 ? -15.414 17.656 10.023 1 98.44 117 LEU B O 1
ATOM 3920 N N . PRO B 1 118 ? -13.773 17.406 11.492 1 98.62 118 PRO B N 1
ATOM 3921 C CA . PRO B 1 118 ? -13.672 18.844 11.695 1 98.62 118 PRO B CA 1
ATOM 3922 C C . PRO B 1 118 ? -12.953 19.562 10.547 1 98.62 118 PRO B C 1
ATOM 3924 O O . PRO B 1 118 ? -11.961 19.047 10.023 1 98.62 118 PRO B O 1
ATOM 3927 N N . ALA B 1 119 ? -13.445 20.625 10.086 1 98.38 119 ALA B N 1
ATOM 3928 C CA . ALA B 1 119 ? -12.766 21.484 9.133 1 98.38 119 ALA B CA 1
ATOM 3929 C C . ALA B 1 119 ? -12.062 22.641 9.836 1 98.38 119 ALA B C 1
ATOM 3931 O O . ALA B 1 119 ? -12.594 23.219 10.781 1 98.38 119 ALA B O 1
ATOM 3932 N N . PRO B 1 120 ? -10.875 23 9.461 1 98.25 120 PRO B N 1
ATOM 3933 C CA . PRO B 1 120 ? -10.125 22.453 8.328 1 98.25 120 PRO B CA 1
ATOM 3934 C C . PRO B 1 120 ? -9.516 21.094 8.641 1 98.25 120 PRO B C 1
ATOM 3936 O O . PRO B 1 120 ? -9.234 20.781 9.805 1 98.25 120 PRO B O 1
ATOM 3939 N N . TYR B 1 121 ? -9.414 20.234 7.645 1 98.19 121 TYR B N 1
ATOM 3940 C CA . TYR B 1 121 ? -8.906 18.859 7.773 1 98.19 121 TYR B CA 1
ATOM 3941 C C . TYR B 1 121 ? -7.832 18.578 6.727 1 98.19 121 TYR B C 1
ATOM 3943 O O . TYR B 1 121 ? -7.652 19.359 5.789 1 98.19 121 TYR B O 1
ATOM 3951 N N . TYR B 1 122 ? -7.039 17.562 6.914 1 97.69 122 TYR B N 1
ATOM 3952 C CA . TYR B 1 122 ? -6.09 17.094 5.914 1 97.69 122 TYR B CA 1
ATOM 3953 C C . TYR B 1 122 ? -6.797 16.781 4.602 1 97.69 122 TYR B C 1
ATOM 3955 O O . TYR B 1 122 ? -7.797 16.062 4.582 1 97.69 122 TYR B O 1
ATOM 3963 N N . VAL B 1 123 ? -6.34 17.141 3.535 1 95.06 123 VAL B N 1
ATOM 3964 C CA . VAL B 1 123 ? -6.965 17.266 2.221 1 95.06 123 VAL B CA 1
ATOM 3965 C C . VAL B 1 123 ? -7.461 15.898 1.755 1 95.06 123 VAL B C 1
ATOM 3967 O O . VAL B 1 123 ? -8.438 15.805 1.011 1 95.06 123 VAL B O 1
ATOM 3970 N N . SER B 1 124 ? -6.848 14.82 2.162 1 96.5 124 SER B N 1
ATOM 3971 C CA . SER B 1 124 ? -7.156 13.516 1.591 1 96.5 124 SER B CA 1
ATOM 3972 C C . SER B 1 124 ? -8.266 12.82 2.373 1 96.5 124 SER B C 1
ATOM 3974 O O . SER B 1 124 ? -8.82 11.82 1.915 1 96.5 124 SER B O 1
ATOM 3976 N N . TYR B 1 125 ? -8.672 13.305 3.52 1 98.31 125 TYR B N 1
ATOM 3977 C CA . TYR B 1 125 ? -9.594 12.594 4.398 1 98.31 125 TYR B CA 1
ATOM 3978 C C . TYR B 1 125 ? -10.914 12.32 3.693 1 98.31 125 TYR B C 1
ATOM 3980 O O . TYR B 1 125 ? -11.438 11.203 3.746 1 98.31 125 TYR B O 1
ATOM 3988 N N . THR B 1 126 ? -11.461 13.336 3.018 1 97.75 126 THR B N 1
ATOM 3989 C CA . THR B 1 126 ? -12.781 13.18 2.418 1 97.75 126 THR B CA 1
ATOM 3990 C C . THR B 1 126 ? -12.758 12.117 1.322 1 97.75 126 THR B C 1
ATOM 3992 O O . THR B 1 126 ? -13.672 11.305 1.223 1 97.75 126 THR B O 1
ATOM 3995 N N . ASP B 1 127 ? -11.695 12.109 0.526 1 97.25 127 ASP B N 1
ATOM 3996 C CA . ASP B 1 127 ? -11.602 11.125 -0.55 1 97.25 127 ASP B CA 1
ATOM 3997 C C . ASP B 1 127 ? -11.336 9.727 0.003 1 97.25 127 ASP B C 1
ATOM 3999 O O . ASP B 1 127 ? -11.805 8.734 -0.558 1 97.25 127 ASP B O 1
ATOM 4003 N N . ILE B 1 128 ? -10.555 9.617 1.076 1 98.31 128 ILE B N 1
ATOM 4004 C CA . ILE B 1 128 ? -10.305 8.328 1.705 1 98.31 128 ILE B CA 1
ATOM 4005 C C . ILE B 1 128 ? -11.609 7.773 2.281 1 98.31 128 ILE B C 1
ATOM 4007 O O . ILE B 1 128 ? -11.891 6.578 2.168 1 98.31 128 ILE B O 1
ATOM 4011 N N . ILE B 1 129 ? -12.43 8.648 2.922 1 98.31 129 ILE B N 1
ATOM 4012 C CA . ILE B 1 129 ? -13.734 8.242 3.438 1 98.31 129 ILE B CA 1
ATOM 4013 C C . ILE B 1 129 ? -14.609 7.734 2.293 1 98.31 129 ILE B C 1
ATOM 4015 O O . ILE B 1 129 ? -15.234 6.676 2.402 1 98.31 129 ILE B O 1
ATOM 4019 N N . LYS B 1 130 ? -14.57 8.453 1.147 1 97.12 130 LYS B N 1
ATOM 4020 C CA . LYS B 1 130 ? -15.359 8.062 -0.021 1 97.12 130 LYS B CA 1
ATOM 4021 C C . LYS B 1 130 ? -14.875 6.738 -0.596 1 97.12 130 LYS B C 1
ATOM 4023 O O . LYS B 1 130 ? -15.68 5.883 -0.97 1 97.12 130 LYS B O 1
ATOM 4028 N N . LEU B 1 131 ? -13.586 6.613 -0.68 1 96.81 131 LEU B N 1
ATOM 4029 C CA . LEU B 1 131 ? -12.977 5.387 -1.187 1 96.81 131 LEU B CA 1
ATOM 4030 C C . LEU B 1 131 ? -13.453 4.176 -0.391 1 96.81 131 LEU B C 1
ATOM 4032 O O . LEU B 1 131 ? -13.594 3.08 -0.942 1 96.81 131 LEU B O 1
ATOM 4036 N N . ASN B 1 132 ? -13.703 4.363 0.86 1 96.94 132 ASN B N 1
ATOM 4037 C CA . ASN B 1 132 ? -14.164 3.291 1.735 1 96.94 132 ASN B CA 1
ATOM 4038 C C . ASN B 1 132 ? -15.68 3.332 1.917 1 96.94 132 ASN B C 1
ATOM 4040 O O . ASN B 1 132 ? -16.203 2.811 2.902 1 96.94 132 ASN B O 1
ATOM 4044 N N . GLU B 1 133 ? -16.391 4.117 1.059 1 95.62 133 GLU B N 1
ATOM 4045 C CA . GLU B 1 133 ? -17.844 4.129 0.864 1 95.62 133 GLU B CA 1
ATOM 4046 C C . GLU B 1 133 ? -18.547 4.77 2.053 1 95.62 133 GLU B C 1
ATOM 4048 O O . GLU B 1 133 ? -19.719 4.48 2.314 1 95.62 133 GLU B O 1
ATOM 4053 N N . GLY B 1 134 ? -17.781 5.551 2.828 1 97.25 134 GLY B N 1
ATOM 4054 C CA . GLY B 1 134 ? -18.375 6.352 3.879 1 97.25 134 GLY B CA 1
ATOM 4055 C C . GLY B 1 134 ? -18.797 7.738 3.414 1 97.25 134 GLY B C 1
ATOM 4056 O O . GLY B 1 134 ? -18.578 8.094 2.254 1 97.25 134 GLY B O 1
ATOM 4057 N N . LYS B 1 135 ? -19.438 8.422 4.328 1 98.12 135 LYS B N 1
ATOM 4058 C CA . LYS B 1 135 ? -19.828 9.812 4.109 1 98.12 135 LYS B CA 1
ATOM 4059 C C . LYS B 1 135 ? -19.203 10.734 5.152 1 98.12 135 LYS B C 1
ATOM 4061 O O . LYS B 1 135 ? -19.328 10.5 6.355 1 98.12 135 LYS B O 1
ATOM 4066 N N . ALA B 1 136 ? -18.516 11.758 4.695 1 98.25 136 ALA B N 1
ATOM 4067 C CA . ALA B 1 136 ? -17.938 12.727 5.617 1 98.25 136 ALA B CA 1
ATOM 4068 C C . ALA B 1 136 ? -19 13.656 6.18 1 98.25 136 ALA B C 1
ATOM 4070 O O . ALA B 1 136 ? -19.766 14.266 5.422 1 98.25 136 ALA B O 1
ATOM 4071 N N . LEU B 1 137 ? -19.172 13.672 7.41 1 98.5 137 LEU B N 1
ATOM 4072 C CA . LEU B 1 137 ? -19.984 14.656 8.125 1 98.5 137 LEU B CA 1
ATOM 4073 C C . LEU B 1 137 ? -19.109 15.797 8.633 1 98.5 137 LEU B C 1
ATOM 4075 O O . LEU B 1 137 ? -18.734 15.812 9.805 1 98.5 137 LEU B O 1
ATOM 4079 N N . ILE B 1 138 ? -18.969 16.797 7.832 1 98.38 138 ILE B N 1
ATOM 4080 C CA . ILE B 1 138 ? -18.016 17.875 8.078 1 98.38 138 ILE B CA 1
ATOM 4081 C C . ILE B 1 138 ? -18.672 18.969 8.922 1 98.38 138 ILE B C 1
ATOM 4083 O O . ILE B 1 138 ? -19.828 19.328 8.688 1 98.38 138 ILE B O 1
ATOM 4087 N N . PHE B 1 139 ? -18 19.453 9.906 1 98.19 139 PHE B N 1
ATOM 4088 C CA . PHE B 1 139 ? -18.453 20.609 10.68 1 98.19 139 PHE B CA 1
ATOM 4089 C C . PHE B 1 139 ? -17.312 21.594 10.891 1 98.19 139 PHE B C 1
ATOM 4091 O O . PHE B 1 139 ? -16.141 21.188 10.922 1 98.19 139 PHE B O 1
ATOM 4098 N N . ASP B 1 140 ? -17.594 22.812 11.125 1 97.62 140 ASP B N 1
ATOM 4099 C CA . ASP B 1 140 ? -16.594 23.859 11.258 1 97.62 140 ASP B CA 1
ATOM 4100 C C . ASP B 1 140 ? -16.141 24 12.703 1 97.62 140 ASP B C 1
ATOM 4102 O O . ASP B 1 140 ? -16.953 23.922 13.625 1 97.62 140 ASP B O 1
ATOM 4106 N N . THR B 1 141 ? -14.867 24.141 12.875 1 98.12 141 THR B N 1
ATOM 4107 C CA . THR B 1 141 ? -14.328 24.609 14.148 1 98.12 141 THR B CA 1
ATOM 4108 C C . THR B 1 141 ? -14.422 26.125 14.242 1 98.12 141 THR B C 1
ATOM 4110 O O . THR B 1 141 ? -14.766 26.797 13.266 1 98.12 141 THR B O 1
ATOM 4113 N N . ASP B 1 142 ? -14.195 26.625 15.43 1 97 142 ASP B N 1
ATOM 4114 C CA . ASP B 1 142 ? -14.273 28.078 15.594 1 97 142 ASP B CA 1
ATOM 4115 C C . ASP B 1 142 ? -12.984 28.75 15.148 1 97 142 ASP B C 1
ATOM 4117 O O . ASP B 1 142 ? -12.156 28.141 14.461 1 97 142 ASP B O 1
ATOM 4121 N N . GLU B 1 143 ? -12.734 30 15.398 1 93.31 143 GLU B N 1
ATOM 4122 C CA . GLU B 1 143 ? -11.602 30.781 14.922 1 93.31 143 GLU B CA 1
ATOM 4123 C C . GLU B 1 143 ? -10.289 30.297 15.531 1 93.31 143 GLU B C 1
ATOM 4125 O O . GLU B 1 143 ? -9.219 30.547 14.984 1 93.31 143 GLU B O 1
ATOM 4130 N N . ASN B 1 144 ? -10.438 29.625 16.625 1 95.88 144 ASN B N 1
ATOM 4131 C CA . ASN B 1 144 ? -9.25 29.062 17.266 1 95.88 144 ASN B CA 1
ATOM 4132 C C . ASN B 1 144 ? -9.156 27.562 17.047 1 95.88 144 ASN B C 1
ATOM 4134 O O . ASN B 1 144 ? -8.422 26.875 17.75 1 95.88 144 ASN B O 1
ATOM 4138 N N . TYR B 1 145 ? -10 27.062 16.141 1 97.69 145 TYR B N 1
ATOM 4139 C CA . TYR B 1 145 ? -10.023 25.672 15.711 1 97.69 145 TYR B CA 1
ATOM 4140 C C . TYR B 1 145 ? -10.461 24.766 16.844 1 97.69 145 TYR B C 1
ATOM 4142 O O . TYR B 1 145 ? -10 23.625 16.953 1 97.69 145 TYR B O 1
ATOM 4150 N N . GLU B 1 146 ? -11.289 25.281 17.75 1 98.12 146 GLU B N 1
ATOM 4151 C CA . GLU B 1 146 ? -11.859 24.484 18.828 1 98.12 146 GLU B CA 1
ATOM 4152 C C . GLU B 1 146 ? -13.211 23.906 18.438 1 98.12 146 GLU B C 1
ATOM 4154 O O . GLU B 1 146 ? -13.883 24.422 17.531 1 98.12 146 GLU B O 1
ATOM 4159 N N . PHE B 1 147 ? -13.609 22.859 19.156 1 98.31 147 PHE B N 1
ATOM 4160 C CA . PHE B 1 147 ? -14.844 22.141 18.859 1 98.31 147 PHE B CA 1
ATOM 4161 C C . PHE B 1 147 ? -16.031 22.797 19.547 1 98.31 147 PHE B C 1
ATOM 4163 O O . PHE B 1 147 ? -15.883 23.375 20.625 1 98.31 147 PHE B O 1
ATOM 4170 N N . ASP B 1 148 ? -17.141 22.719 18.922 1 98.06 148 ASP B N 1
ATOM 4171 C CA . ASP B 1 148 ? -18.438 23 19.531 1 98.06 148 ASP B CA 1
ATOM 4172 C C . ASP B 1 148 ? -19.219 21.719 19.797 1 98.06 148 ASP B C 1
ATOM 4174 O O . ASP B 1 148 ? -20.016 21.281 18.953 1 98.06 148 ASP B O 1
ATOM 4178 N N . PHE B 1 149 ? -19.094 21.188 20.969 1 98.06 149 PHE B N 1
ATOM 4179 C CA . PHE B 1 149 ? -19.625 19.859 21.281 1 98.06 149 PHE B CA 1
ATOM 4180 C C . PHE B 1 149 ? -21.141 19.859 21.25 1 98.06 149 PHE B C 1
ATOM 4182 O O . PHE B 1 149 ? -21.766 18.844 20.922 1 98.06 149 PHE B O 1
ATOM 4189 N N . ASP B 1 150 ? -21.766 20.953 21.625 1 97.44 150 ASP B N 1
ATOM 4190 C CA . ASP B 1 150 ? -23.219 21.031 21.547 1 97.44 150 ASP B CA 1
ATOM 4191 C C . ASP B 1 150 ? -23.719 20.922 20.109 1 97.44 150 ASP B C 1
ATOM 4193 O O . ASP B 1 150 ? -24.672 20.188 19.844 1 97.44 150 ASP B O 1
ATOM 4197 N N . LYS B 1 151 ? -23.062 21.641 19.281 1 97.69 151 LYS B N 1
ATOM 4198 C CA . LYS B 1 151 ? -23.391 21.531 17.859 1 97.69 151 LYS B CA 1
ATOM 4199 C C . LYS B 1 151 ? -23.141 20.125 17.344 1 97.69 151 LYS B C 1
ATOM 4201 O O . LYS B 1 151 ? -23.938 19.578 16.562 1 97.69 151 LYS B O 1
ATOM 4206 N N . MET B 1 152 ? -22.031 19.562 17.766 1 98.25 152 MET B N 1
ATOM 4207 C CA . MET B 1 152 ? -21.641 18.219 17.328 1 98.25 152 MET B CA 1
ATOM 4208 C C . MET B 1 152 ? -22.703 17.188 17.75 1 98.25 152 MET B C 1
ATOM 4210 O O . MET B 1 152 ? -23.031 16.297 16.984 1 98.25 152 MET B O 1
ATOM 4214 N N . ARG B 1 153 ? -23.203 17.297 18.906 1 97.81 153 ARG B N 1
ATOM 4215 C CA . ARG B 1 153 ? -24.188 16.359 19.438 1 97.81 153 ARG B CA 1
ATOM 4216 C C . ARG B 1 153 ? -25.453 16.359 18.562 1 97.81 153 ARG B C 1
ATOM 4218 O O . ARG B 1 153 ? -26.078 15.312 18.391 1 97.81 153 ARG B O 1
ATOM 4225 N N . LYS B 1 154 ? -25.75 17.453 17.984 1 98.06 154 LYS B N 1
ATOM 4226 C CA . LYS B 1 154 ? -26.953 17.578 17.156 1 98.06 154 LYS B CA 1
ATOM 4227 C C . LYS B 1 154 ? -26.75 16.953 15.781 1 98.06 154 LYS B C 1
ATOM 4229 O O . LYS B 1 154 ? -27.719 16.688 15.07 1 98.06 154 LYS B O 1
ATOM 4234 N N . MET B 1 155 ? -25.547 16.688 15.461 1 98.06 155 MET B N 1
ATOM 4235 C CA . MET B 1 155 ? -25.234 16.188 14.125 1 98.06 155 MET B CA 1
ATOM 4236 C C . MET B 1 155 ? -25.234 14.664 14.109 1 98.06 155 MET B C 1
ATOM 4238 O O . MET B 1 155 ? -25.344 14.055 13.047 1 98.06 155 MET B O 1
ATOM 4242 N N . VAL B 1 156 ? -25.078 14.07 15.227 1 98.25 156 VAL B N 1
ATOM 4243 C CA . VAL B 1 156 ? -24.938 12.625 15.32 1 98.25 156 VAL B CA 1
ATOM 4244 C C . VAL B 1 156 ? -26.25 11.945 14.945 1 98.25 156 VAL B C 1
ATOM 4246 O O . VAL B 1 156 ? -27.328 12.422 15.305 1 98.25 156 VAL B O 1
ATOM 4249 N N . SER B 1 157 ? -26.188 10.922 14.188 1 97.94 157 SER B N 1
ATOM 4250 C CA . SER B 1 157 ? -27.297 10.062 13.812 1 97.94 157 SER B CA 1
ATOM 4251 C C . SER B 1 157 ? -26.938 8.594 13.977 1 97.94 157 SER B C 1
ATOM 4253 O O . SER B 1 157 ? -25.797 8.258 14.289 1 97.94 157 SER B O 1
ATOM 4255 N N . PRO B 1 158 ? -27.906 7.715 13.781 1 97.19 158 PRO B N 1
ATOM 4256 C CA . PRO B 1 158 ? -27.594 6.285 13.852 1 97.19 158 PRO B CA 1
ATOM 4257 C C . PRO B 1 158 ? -26.578 5.852 12.805 1 97.19 158 PRO B C 1
ATOM 4259 O O . PRO B 1 158 ? -25.984 4.781 12.922 1 97.19 158 PRO B O 1
ATOM 4262 N N . LYS B 1 159 ? -26.344 6.664 11.797 1 97.94 159 LYS B N 1
ATOM 4263 C CA . LYS B 1 159 ? -25.391 6.352 10.734 1 97.94 159 LYS B CA 1
ATOM 4264 C C . LYS B 1 159 ? -23.984 6.816 11.102 1 97.94 159 LYS B C 1
ATOM 4266 O O . LYS B 1 159 ? -23 6.406 10.477 1 97.94 159 LYS B O 1
ATOM 4271 N N . THR B 1 160 ? -23.844 7.676 12.109 1 98.69 160 THR B N 1
ATOM 4272 C CA . THR B 1 160 ? -22.531 8.156 12.516 1 98.69 160 THR B CA 1
ATOM 4273 C C . THR B 1 160 ? -21.766 7.066 13.25 1 98.69 160 THR B C 1
ATOM 4275 O O . THR B 1 160 ? -22.234 6.527 14.25 1 98.69 160 THR B O 1
ATOM 4278 N N . LYS B 1 161 ? -20.547 6.742 12.734 1 98.5 161 LYS B N 1
ATOM 4279 C CA . LYS B 1 161 ? -19.859 5.578 13.281 1 98.5 161 LYS B CA 1
ATOM 4280 C C . LYS B 1 161 ? -18.484 5.957 13.828 1 98.5 161 LYS B C 1
ATOM 4282 O O . LYS B 1 161 ? -17.953 5.273 14.695 1 98.5 161 LYS B O 1
ATOM 4287 N N . ALA B 1 162 ? -17.922 7.043 13.289 1 98.75 162 ALA B N 1
ATOM 4288 C CA . ALA B 1 162 ? -16.547 7.355 13.672 1 98.75 162 ALA B CA 1
ATOM 4289 C C . ALA B 1 162 ? -16.297 8.859 13.617 1 98.75 162 ALA B C 1
ATOM 4291 O O . ALA B 1 162 ? -17.078 9.609 13.039 1 98.75 162 ALA B O 1
ATOM 4292 N N . PHE B 1 163 ? -15.312 9.289 14.359 1 98.88 163 PHE B N 1
ATOM 4293 C CA . PHE B 1 163 ? -14.711 10.617 14.336 1 98.88 163 PHE B CA 1
ATOM 4294 C C . PHE B 1 163 ? -13.242 10.547 13.93 1 98.88 163 PHE B C 1
ATOM 4296 O O . PHE B 1 163 ? -12.484 9.742 14.469 1 98.88 163 PHE B O 1
ATOM 4303 N N . MET B 1 164 ? -12.812 11.289 12.906 1 98.75 164 MET B N 1
ATOM 4304 C CA . MET B 1 164 ? -11.414 11.352 12.5 1 98.75 164 MET B CA 1
ATOM 4305 C C . MET B 1 164 ? -10.773 12.656 12.961 1 98.75 164 MET B C 1
ATOM 4307 O O . MET B 1 164 ? -11.336 13.734 12.766 1 98.75 164 MET B O 1
ATOM 4311 N N . LEU B 1 165 ? -9.641 12.539 13.57 1 98 165 LEU B N 1
ATOM 4312 C CA . LEU B 1 165 ? -8.906 13.688 14.102 1 98 165 LEU B CA 1
ATOM 4313 C C . LEU B 1 165 ? -7.434 13.609 13.703 1 98 165 LEU B C 1
ATOM 4315 O O . LEU B 1 165 ? -6.824 12.539 13.758 1 98 165 LEU B O 1
ATOM 4319 N N . ASN B 1 166 ? -6.898 14.617 13.234 1 98.69 166 ASN B N 1
ATOM 4320 C CA . ASN B 1 166 ? -5.461 14.805 13.078 1 98.69 166 ASN B CA 1
ATOM 4321 C C . ASN B 1 166 ? -4.906 15.75 14.141 1 98.69 166 ASN B C 1
ATOM 4323 O O . ASN B 1 166 ? -5.41 16.859 14.32 1 98.69 166 ASN B O 1
ATOM 4327 N N . ASN B 1 167 ? -3.924 15.344 14.914 1 98.69 167 ASN B N 1
ATOM 4328 C CA . ASN B 1 167 ? -3.33 16.141 15.984 1 98.69 167 ASN B CA 1
ATOM 4329 C C . ASN B 1 167 ? -1.835 15.859 16.125 1 98.69 167 ASN B C 1
ATOM 4331 O O . ASN B 1 167 ? -1.437 14.758 16.516 1 98.69 167 ASN B O 1
ATOM 4335 N N . PRO B 1 168 ? -0.98 16.844 15.953 1 98.62 168 PRO B N 1
ATOM 4336 C CA . PRO B 1 168 ? -1.198 18.203 15.461 1 98.62 168 PRO B CA 1
ATOM 4337 C C . PRO B 1 168 ? -1.896 18.234 14.109 1 98.62 168 PRO B C 1
ATOM 4339 O O . PRO B 1 168 ? -1.764 17.297 13.312 1 98.62 168 PRO B O 1
ATOM 4342 N N . VAL B 1 169 ? -2.566 19.375 13.875 1 98.69 169 VAL B N 1
ATOM 4343 C CA . VAL B 1 169 ? -3.523 19.406 12.773 1 98.69 169 VAL B CA 1
ATOM 4344 C C . VAL B 1 169 ? -2.842 19.938 11.516 1 98.69 169 VAL B C 1
ATOM 4346 O O . VAL B 1 169 ? -2.172 20.969 11.547 1 98.69 169 VAL B O 1
ATOM 4349 N N . ASN B 1 170 ? -2.793 19.25 10.445 1 98.38 170 ASN B N 1
ATOM 4350 C CA . ASN B 1 170 ? -2.627 19.734 9.078 1 98.38 170 ASN B CA 1
ATOM 4351 C C . ASN B 1 170 ? -3.953 20.188 8.484 1 98.38 170 ASN B C 1
ATOM 4353 O O . ASN B 1 170 ? -4.852 19.375 8.25 1 98.38 170 ASN B O 1
ATOM 4357 N N . PRO B 1 171 ? -4.246 21.438 8.32 1 97.94 171 PRO B N 1
ATOM 4358 C CA . PRO B 1 171 ? -3.232 22.406 7.895 1 97.94 171 PRO B CA 1
ATOM 4359 C C . PRO B 1 171 ? -2.949 23.469 8.953 1 97.94 171 PRO B C 1
ATOM 4361 O O . PRO B 1 171 ? -2.061 24.312 8.773 1 97.94 171 PRO B O 1
ATOM 4364 N N . THR B 1 172 ? -3.592 23.484 10.109 1 98.5 172 THR B N 1
ATOM 4365 C CA . THR B 1 172 ? -3.654 24.688 10.93 1 98.5 172 THR B CA 1
ATOM 4366 C C . THR B 1 172 ? -2.459 24.75 11.875 1 98.5 172 THR B C 1
ATOM 4368 O O . THR B 1 172 ? -2.154 25.812 12.422 1 98.5 172 THR B O 1
ATOM 4371 N N . GLY B 1 173 ? -1.913 23.578 12.133 1 98.5 173 GLY B N 1
ATOM 4372 C CA . GLY B 1 173 ? -0.859 23.516 13.133 1 98.5 173 GLY B CA 1
ATOM 4373 C C . GLY B 1 173 ? -1.386 23.516 14.555 1 98.5 173 GLY B C 1
ATOM 4374 O O . GLY B 1 173 ? -0.609 23.578 15.516 1 98.5 173 GLY B O 1
ATOM 4375 N N . LYS B 1 174 ? -2.65 23.406 14.727 1 98.56 174 LYS B N 1
ATOM 4376 C CA . LYS B 1 174 ? -3.275 23.344 16.047 1 98.56 174 LYS B CA 1
ATOM 4377 C C . LYS B 1 174 ? -2.838 22.078 16.797 1 98.56 174 LYS B C 1
ATOM 4379 O O . LYS B 1 174 ? -2.756 21 16.203 1 98.56 174 LYS B O 1
ATOM 4384 N N . VAL B 1 175 ? -2.469 22.219 18.047 1 98.69 175 VAL B N 1
ATOM 4385 C CA . VAL B 1 175 ? -2.27 21.109 18.969 1 98.69 175 VAL B CA 1
ATOM 4386 C C . VAL B 1 175 ? -3.373 21.125 20.031 1 98.69 175 VAL B C 1
ATOM 4388 O O . VAL B 1 175 ? -3.451 22.047 20.844 1 98.69 175 VAL B O 1
ATOM 4391 N N . TYR B 1 176 ? -4.234 20.188 19.953 1 98.75 176 TYR B N 1
ATOM 4392 C CA . TYR B 1 176 ? -5.344 20.156 20.906 1 98.75 176 TYR B CA 1
ATOM 4393 C C . TYR B 1 176 ? -4.844 19.844 22.312 1 98.75 176 TYR B C 1
ATOM 4395 O O . TYR B 1 176 ? -3.963 19 22.5 1 98.75 176 TYR B O 1
ATOM 4403 N N . SER B 1 177 ? -5.379 20.531 23.297 1 98.19 177 SER B N 1
ATOM 4404 C CA . SER B 1 177 ? -5.004 20.328 24.703 1 98.19 177 SER B CA 1
ATOM 4405 C C . SER B 1 177 ? -5.566 19.016 25.234 1 98.19 177 SER B C 1
ATOM 4407 O O . SER B 1 177 ? -6.523 18.469 24.672 1 98.19 177 SER B O 1
ATOM 4409 N N . GLU B 1 178 ? -4.973 18.531 26.281 1 98.44 178 GLU B N 1
ATOM 4410 C CA . GLU B 1 178 ? -5.512 17.375 26.969 1 98.44 178 GLU B CA 1
ATOM 4411 C C . GLU B 1 178 ? -6.969 17.594 27.359 1 98.44 178 GLU B C 1
ATOM 4413 O O . GLU B 1 178 ? -7.789 16.672 27.25 1 98.44 178 GLU B O 1
ATOM 4418 N N . ARG B 1 179 ? -7.27 18.766 27.844 1 98.31 179 ARG B N 1
ATOM 4419 C CA . ARG B 1 179 ? -8.633 19.094 28.234 1 98.31 179 ARG B CA 1
ATOM 4420 C C . ARG B 1 179 ? -9.609 18.906 27.078 1 98.31 179 ARG B C 1
ATOM 4422 O O . ARG B 1 179 ? -10.633 18.234 27.234 1 98.31 179 ARG B O 1
ATOM 4429 N N . THR B 1 180 ? -9.281 19.469 25.938 1 98.44 180 THR B N 1
ATOM 4430 C CA . THR B 1 180 ? -10.125 19.375 24.766 1 98.44 180 THR B CA 1
ATOM 4431 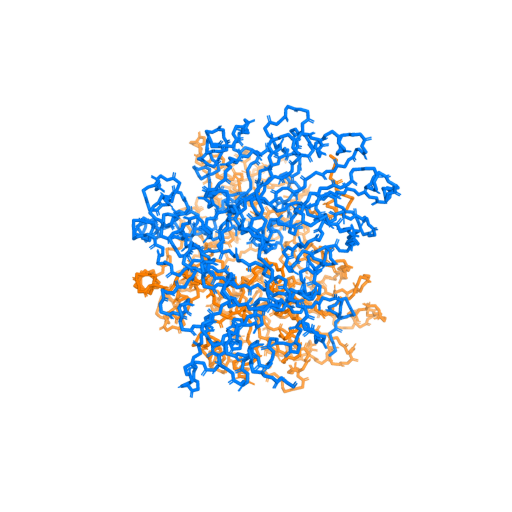C C . THR B 1 180 ? -10.273 17.922 24.328 1 98.44 180 THR B C 1
ATOM 4433 O O . THR B 1 180 ? -11.367 17.469 23.984 1 98.44 180 THR B O 1
ATOM 4436 N N . LEU B 1 181 ? -9.211 17.125 24.344 1 98.81 181 LEU B N 1
ATOM 4437 C CA . LEU B 1 181 ? -9.219 15.75 23.891 1 98.81 181 LEU B CA 1
ATOM 4438 C C . LEU B 1 181 ? -9.992 14.859 24.859 1 98.81 181 LEU B C 1
ATOM 4440 O O . LEU B 1 181 ? -10.625 13.883 24.438 1 98.81 181 LEU B O 1
ATOM 4444 N N . ARG B 1 182 ? -9.961 15.172 26.125 1 98.75 182 ARG B N 1
ATOM 4445 C CA . ARG B 1 182 ? -10.797 14.453 27.094 1 98.75 182 ARG B CA 1
ATOM 4446 C C . ARG B 1 182 ? -12.273 14.742 26.859 1 98.75 182 ARG B C 1
ATOM 4448 O O . ARG B 1 182 ? -13.109 13.844 26.953 1 98.75 182 ARG B O 1
ATOM 4455 N N . GLN B 1 183 ? -12.57 16.016 26.562 1 98.75 183 GLN B N 1
ATOM 4456 C CA . GLN B 1 183 ? -13.945 16.344 26.219 1 98.75 183 GLN B CA 1
ATOM 4457 C C . GLN B 1 183 ? -14.391 15.609 24.953 1 98.75 183 GLN B C 1
ATOM 4459 O O . GLN B 1 183 ? -15.523 15.133 24.875 1 98.75 183 GLN B O 1
ATOM 4464 N N . LEU B 1 184 ? -13.508 15.555 23.969 1 98.88 184 LEU B N 1
ATOM 4465 C CA . LEU B 1 184 ? -13.805 14.797 22.75 1 98.88 184 LEU B CA 1
ATOM 4466 C C . LEU B 1 184 ? -14.031 13.328 23.078 1 98.88 184 LEU B C 1
ATOM 4468 O O . LEU B 1 184 ? -14.93 12.695 22.516 1 98.88 184 LEU B O 1
ATOM 4472 N N . SER B 1 185 ? -13.18 12.75 23.922 1 98.81 185 SER B N 1
ATOM 4473 C CA . SER B 1 185 ? -13.312 11.359 24.328 1 98.81 185 SER B CA 1
ATOM 4474 C C . SER B 1 185 ? -14.672 11.102 24.984 1 98.81 185 SER B C 1
ATOM 4476 O O . SER B 1 185 ? -15.312 10.078 24.719 1 98.81 185 SER B O 1
ATOM 4478 N N . ASP B 1 186 ? -15.102 12.023 25.859 1 98.75 186 ASP B N 1
ATOM 4479 C CA . ASP B 1 186 ? -16.422 11.914 26.453 1 98.75 186 ASP B CA 1
ATOM 4480 C C . ASP B 1 186 ? -17.516 11.891 25.391 1 98.75 186 ASP B C 1
ATOM 4482 O O . ASP B 1 186 ? -18.453 11.094 25.453 1 98.75 186 ASP B O 1
ATOM 4486 N N . PHE B 1 187 ? -17.391 12.773 24.453 1 98.75 187 PHE B N 1
ATOM 4487 C CA . PHE B 1 187 ? -18.344 12.844 23.344 1 98.75 187 PHE B CA 1
ATOM 4488 C C . PHE B 1 187 ? -18.375 11.523 22.578 1 98.75 187 PHE B C 1
ATOM 4490 O O . PHE B 1 187 ? -19.453 11.023 22.25 1 98.75 187 PHE B O 1
ATOM 4497 N N . ILE B 1 188 ? -17.188 10.922 22.281 1 98.75 188 ILE B N 1
ATOM 4498 C CA . ILE B 1 188 ? -17.062 9.656 21.578 1 98.75 188 ILE B CA 1
ATOM 4499 C C . ILE B 1 188 ? -17.781 8.555 22.344 1 98.75 188 ILE B C 1
ATOM 4501 O O . ILE B 1 188 ? -18.562 7.797 21.766 1 98.75 188 ILE B O 1
ATOM 4505 N N . LEU B 1 189 ? -17.547 8.461 23.625 1 98.44 189 LEU B N 1
ATOM 4506 C CA . LEU B 1 189 ? -18.109 7.422 24.469 1 98.44 189 LEU B CA 1
ATOM 4507 C C . LEU B 1 189 ? -19.625 7.59 24.594 1 98.44 189 LEU B C 1
ATOM 4509 O O . LEU B 1 189 ? -20.375 6.617 24.5 1 98.44 189 LEU B O 1
ATOM 4513 N N . GLU B 1 190 ? -20.047 8.867 24.766 1 98.06 190 GLU B N 1
ATOM 4514 C CA . GLU B 1 190 ? -21.469 9.188 24.906 1 98.06 190 GLU B CA 1
ATOM 4515 C C . GLU B 1 190 ? -22.25 8.742 23.672 1 98.06 190 GLU B C 1
ATOM 4517 O O . GLU B 1 190 ? -23.406 8.336 23.781 1 98.06 190 GLU B O 1
ATOM 4522 N N . ASN B 1 191 ? -21.641 8.805 22.547 1 98.31 191 ASN B N 1
ATOM 4523 C CA . ASN B 1 191 ? -22.344 8.562 21.297 1 98.31 191 ASN B CA 1
ATOM 4524 C C . ASN B 1 191 ? -21.938 7.227 20.672 1 98.31 191 ASN B C 1
ATOM 4526 O O . ASN B 1 191 ? -22.359 6.906 19.562 1 98.31 191 ASN B O 1
ATOM 4530 N N . ASN B 1 192 ? -21.156 6.461 21.375 1 97.75 192 ASN B N 1
ATOM 4531 C CA . ASN B 1 192 ? -20.719 5.133 20.969 1 97.75 192 ASN B CA 1
ATOM 4532 C C . ASN B 1 192 ? -20.031 5.168 19.594 1 97.75 192 ASN B C 1
ATOM 4534 O O . ASN B 1 192 ? -20.391 4.387 18.719 1 97.75 192 ASN B O 1
ATOM 4538 N N . LEU B 1 193 ? -19.141 6.109 19.391 1 98.56 193 LEU B N 1
ATOM 4539 C CA . LEU B 1 193 ? -18.359 6.246 18.156 1 98.56 193 LEU B CA 1
ATOM 4540 C C . LEU B 1 1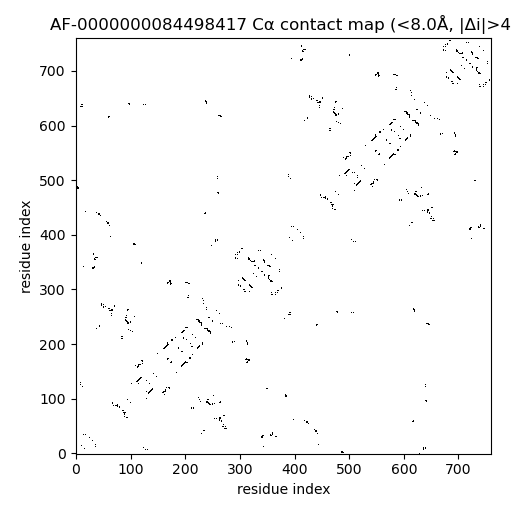93 ? -16.969 5.66 18.312 1 98.56 193 LEU B C 1
ATOM 4542 O O . LEU B 1 193 ? -16.531 5.383 19.438 1 98.56 193 LEU B O 1
ATOM 4546 N N . PHE B 1 194 ? -16.328 5.367 17.203 1 98.75 194 PHE B N 1
ATOM 4547 C CA . PHE B 1 194 ? -14.883 5.141 17.188 1 98.75 194 PHE B CA 1
ATOM 4548 C C . PHE B 1 194 ? -14.133 6.445 16.953 1 98.75 194 PHE B C 1
ATOM 4550 O O . PHE B 1 194 ? -14.656 7.363 16.312 1 98.75 194 PHE B O 1
ATOM 4557 N N . LEU B 1 195 ? -12.961 6.566 17.547 1 98.88 195 LEU B N 1
ATOM 4558 C CA . LEU B 1 195 ? -12.047 7.668 17.234 1 98.88 195 LEU B CA 1
ATOM 4559 C C . LEU B 1 195 ? -10.859 7.176 16.422 1 98.88 195 LEU B C 1
ATOM 4561 O O . LEU B 1 195 ? -10.133 6.273 16.844 1 98.88 195 LEU B O 1
ATOM 4565 N N . ILE B 1 196 ? -10.719 7.648 15.242 1 98.88 196 ILE B N 1
ATOM 4566 C CA . ILE B 1 196 ? -9.492 7.484 14.461 1 98.88 196 ILE B CA 1
ATOM 4567 C C . ILE B 1 196 ? -8.578 8.688 14.672 1 98.88 196 ILE B C 1
ATOM 4569 O O . ILE B 1 196 ? -8.844 9.773 14.148 1 98.88 196 ILE B O 1
ATOM 4573 N N . SER B 1 197 ? -7.559 8.516 15.43 1 98.94 197 SER B N 1
ATOM 4574 C CA . SER B 1 197 ? -6.633 9.578 15.812 1 98.94 197 SER B CA 1
ATOM 4575 C C . SER B 1 197 ? -5.355 9.516 14.977 1 98.94 197 SER B C 1
ATOM 4577 O O . SER B 1 197 ? -4.484 8.68 15.219 1 98.94 197 SER B O 1
ATOM 4579 N N . ASP B 1 198 ? -5.227 10.391 14.047 1 98.88 198 ASP B N 1
ATOM 4580 C CA . ASP B 1 198 ? -4.035 10.547 13.219 1 98.88 198 ASP B CA 1
ATOM 4581 C C . ASP B 1 198 ? -2.998 11.43 13.914 1 98.88 198 ASP B C 1
ATOM 4583 O O . ASP B 1 198 ? -3.168 12.648 13.992 1 98.88 198 ASP B O 1
ATOM 4587 N N . GLU B 1 199 ? -1.929 10.828 14.312 1 98.88 199 GLU B N 1
ATOM 4588 C CA . GLU B 1 199 ? -0.938 11.531 15.125 1 98.88 199 GLU B CA 1
ATOM 4589 C C . GLU B 1 199 ? 0.421 11.562 14.43 1 98.88 199 GLU B C 1
ATOM 4591 O O . GLU B 1 199 ? 1.46 11.445 15.086 1 98.88 199 GLU B O 1
ATOM 4596 N N . ILE B 1 200 ? 0.427 11.68 13.117 1 98.81 200 ILE B N 1
ATOM 4597 C CA . ILE B 1 200 ? 1.606 11.57 12.266 1 98.81 200 ILE B CA 1
ATOM 4598 C C . ILE B 1 200 ? 2.596 12.688 12.602 1 98.81 200 ILE B C 1
ATOM 4600 O O . ILE B 1 200 ? 3.803 12.531 12.406 1 98.81 200 ILE B O 1
ATOM 4604 N N . TYR B 1 201 ? 2.166 13.812 13.211 1 98.75 201 TYR B N 1
ATOM 4605 C CA . TYR B 1 201 ? 3.021 14.961 13.508 1 98.75 201 TYR B CA 1
ATOM 4606 C C . TYR B 1 201 ? 3.383 15.008 14.984 1 98.75 201 TYR B C 1
ATOM 4608 O O . TYR B 1 201 ? 3.77 16.062 15.5 1 98.75 201 TYR B O 1
ATOM 4616 N N . GLU B 1 202 ? 3.295 13.906 15.664 1 98.44 202 GLU B N 1
ATOM 4617 C CA . GLU B 1 202 ? 3.389 13.852 17.125 1 98.44 202 GLU B CA 1
ATOM 4618 C C . GLU B 1 202 ? 4.73 14.398 17.609 1 98.44 202 GLU B C 1
ATOM 4620 O O . GLU B 1 202 ? 4.832 14.891 18.734 1 98.44 202 GLU B O 1
ATOM 4625 N N . ASP B 1 203 ? 5.773 14.383 16.797 1 98.25 203 ASP B N 1
ATOM 4626 C CA . ASP B 1 203 ? 7.105 14.805 17.219 1 98.25 203 ASP B CA 1
ATOM 4627 C C . ASP B 1 203 ? 7.363 16.266 16.844 1 98.25 203 ASP B C 1
ATOM 4629 O O . ASP B 1 203 ? 8.414 16.812 17.172 1 98.25 203 ASP B O 1
ATOM 4633 N N . LEU B 1 204 ? 6.449 16.891 16.203 1 98.44 204 LEU B N 1
ATOM 4634 C CA . LEU B 1 204 ? 6.598 18.266 15.75 1 98.44 204 LEU B CA 1
ATOM 4635 C C . LEU B 1 204 ? 5.652 19.188 16.516 1 98.44 204 LEU B C 1
ATOM 4637 O O . LEU B 1 204 ? 4.707 19.734 15.922 1 98.44 204 LEU B O 1
ATOM 4641 N N . ILE B 1 205 ? 5.918 19.391 17.797 1 98.62 205 ILE B N 1
ATOM 4642 C CA . ILE B 1 205 ? 5.152 20.266 18.672 1 98.62 205 ILE B CA 1
ATOM 4643 C C . ILE B 1 205 ? 6.059 21.359 19.219 1 98.62 205 ILE B C 1
ATOM 4645 O O . ILE B 1 205 ? 7.109 21.078 19.797 1 98.62 205 ILE B O 1
ATOM 4649 N N . TYR B 1 206 ? 5.684 22.562 19.016 1 98.44 206 TYR B N 1
ATOM 4650 C CA . TYR B 1 206 ? 6.473 23.734 19.422 1 98.44 206 TYR B CA 1
ATOM 4651 C C . TYR B 1 206 ? 5.883 24.391 20.656 1 98.44 206 TYR B C 1
ATOM 4653 O O . TYR B 1 206 ? 6.613 24.984 21.453 1 98.44 206 TYR B O 1
ATOM 4661 N N . LYS B 1 207 ? 4.582 24.406 20.719 1 97.31 207 LYS B N 1
ATOM 4662 C CA . LYS B 1 207 ? 3.803 24.875 21.859 1 97.31 207 LYS B CA 1
ATOM 4663 C C . LYS B 1 207 ? 2.76 23.844 22.281 1 97.31 207 LYS B C 1
ATOM 4665 O O . LYS B 1 207 ? 2.066 23.266 21.422 1 97.31 207 LYS B O 1
ATOM 4670 N N . GLY B 1 208 ? 2.66 23.609 23.547 1 96.31 208 GLY B N 1
ATOM 4671 C CA . GLY B 1 208 ? 1.752 22.594 24.047 1 96.31 208 GLY B CA 1
ATOM 4672 C C . GLY B 1 208 ? 2.41 21.234 24.203 1 96.31 208 GLY B C 1
ATOM 4673 O O . GLY B 1 208 ? 3.639 21.141 24.234 1 96.31 208 GLY B O 1
ATOM 4674 N N . LYS B 1 209 ? 1.542 20.266 24.469 1 96.56 209 LYS B N 1
ATOM 4675 C CA . LYS B 1 209 ? 2.02 18.906 24.703 1 96.56 209 LYS B CA 1
ATOM 4676 C C . LYS B 1 209 ? 1.134 17.875 24 1 96.56 209 LYS B C 1
ATOM 4678 O O . LYS B 1 209 ? -0.082 18.062 23.906 1 96.56 209 LYS B O 1
ATOM 4683 N N . MET B 1 210 ? 1.846 16.844 23.578 1 96.56 210 MET B N 1
ATOM 4684 C CA . MET B 1 210 ? 1.095 15.766 22.938 1 96.56 210 MET B CA 1
ATOM 4685 C C . MET B 1 210 ? 0.24 15.023 23.953 1 96.56 210 MET B C 1
ATOM 4687 O O . MET B 1 210 ? 0.682 14.766 25.078 1 96.56 210 MET B O 1
ATOM 4691 N N . PHE B 1 211 ? -0.977 14.781 23.641 1 98.44 211 PHE B N 1
ATOM 4692 C CA . PHE B 1 211 ? -1.871 13.898 24.391 1 98.44 211 PHE B CA 1
ATOM 4693 C C . PHE B 1 211 ? -2.635 12.984 23.438 1 98.44 211 PHE B C 1
ATOM 4695 O O . PHE B 1 211 ? -3.289 13.453 22.5 1 98.44 211 PHE B O 1
ATOM 4702 N N . SER B 1 212 ? -2.49 11.664 23.625 1 98.75 212 SER B N 1
ATOM 4703 C CA . SER B 1 212 ? -3.17 10.688 22.766 1 98.75 212 SER B CA 1
ATOM 4704 C C . SER B 1 212 ? -4.426 10.148 23.438 1 98.75 212 SER B C 1
ATOM 4706 O O . SER B 1 212 ? -4.352 9.547 24.516 1 98.75 212 SER B O 1
ATOM 4708 N N . PRO B 1 213 ? -5.531 10.258 22.844 1 98.81 213 PRO B N 1
ATOM 4709 C CA . PRO B 1 213 ? -6.773 9.758 23.438 1 98.81 213 PRO B CA 1
ATOM 4710 C C . PRO B 1 213 ? -6.727 8.266 23.734 1 98.81 213 PRO B C 1
ATOM 4712 O O . PRO B 1 213 ? -7.371 7.801 24.688 1 98.81 213 PRO B O 1
ATOM 4715 N N . GLY B 1 214 ? -5.922 7.539 22.969 1 98.56 214 GLY B N 1
ATOM 4716 C CA . GLY B 1 214 ? -5.777 6.109 23.203 1 98.56 214 GLY B CA 1
ATOM 4717 C C . GLY B 1 214 ? -5.207 5.777 24.562 1 98.56 214 GLY B C 1
ATOM 4718 O O . GLY B 1 214 ? -5.273 4.625 25.016 1 98.56 214 GLY B O 1
ATOM 4719 N N . SER B 1 215 ? -4.672 6.73 25.25 1 98.5 215 SER B N 1
ATOM 4720 C CA . SER B 1 215 ? -4.094 6.516 26.578 1 98.5 215 SER B CA 1
ATOM 4721 C C . SER B 1 215 ? -5.168 6.5 27.656 1 98.5 215 SER B C 1
ATOM 4723 O O . SER B 1 215 ? -4.918 6.078 28.781 1 98.5 215 SER B O 1
ATOM 4725 N N . ILE B 1 216 ? -6.379 7.059 27.344 1 98.38 216 ILE B N 1
ATOM 4726 C CA . ILE B 1 216 ? -7.496 7.047 28.266 1 98.38 216 ILE B CA 1
ATOM 4727 C C . ILE B 1 216 ? -8.055 5.629 28.391 1 98.38 216 ILE B C 1
ATOM 4729 O O . ILE B 1 216 ? -8.391 5 27.375 1 98.38 216 ILE B O 1
ATOM 4733 N N . ASN B 1 217 ? -8.188 5.148 29.547 1 97.81 217 ASN B N 1
ATOM 4734 C CA . ASN B 1 217 ? -8.578 3.762 29.781 1 97.81 217 ASN B CA 1
ATOM 4735 C C . ASN B 1 217 ? -9.898 3.424 29.094 1 97.81 217 ASN B C 1
ATOM 4737 O O . ASN B 1 217 ? -10.008 2.396 28.422 1 97.81 217 ASN B O 1
ATOM 4741 N N . GLU B 1 218 ? -10.859 4.305 29.203 1 97.94 218 GLU B N 1
ATOM 4742 C CA . GLU B 1 218 ? -12.188 4.062 28.656 1 97.94 218 GLU B CA 1
ATOM 4743 C C . GLU B 1 218 ? -12.18 4.125 27.125 1 97.94 218 GLU B C 1
ATOM 4745 O O . GLU B 1 218 ? -13.109 3.658 26.484 1 97.94 218 GLU B O 1
ATOM 4750 N N . MET B 1 219 ? -11.055 4.688 26.562 1 98.5 219 MET B N 1
ATOM 4751 C CA . MET B 1 219 ? -11 4.906 25.109 1 98.5 219 MET B CA 1
ATOM 4752 C C . MET B 1 219 ? -10.227 3.785 24.422 1 98.5 219 MET B C 1
ATOM 4754 O O . MET B 1 219 ? -10.203 3.713 23.203 1 98.5 219 MET B O 1
ATOM 4758 N N . LYS B 1 220 ? -9.68 2.857 25.141 1 96.94 220 LYS B N 1
ATOM 4759 C CA . LYS B 1 220 ? -8.781 1.833 24.625 1 96.94 220 LYS B CA 1
ATOM 4760 C C . LYS B 1 220 ? -9.477 0.987 23.562 1 96.94 220 LYS B C 1
ATOM 4762 O O . LYS B 1 220 ? -8.859 0.616 22.562 1 96.94 220 LYS B O 1
ATOM 4767 N N . GLU B 1 221 ? -10.727 0.731 23.781 1 96.81 221 GLU B N 1
ATOM 4768 C CA . GLU B 1 221 ? -11.453 -0.147 22.859 1 96.81 221 GLU B CA 1
ATOM 4769 C C . GLU B 1 221 ? -12.133 0.652 21.75 1 96.81 221 GLU B C 1
ATOM 4771 O O . GLU B 1 221 ? -12.75 0.076 20.859 1 96.81 221 GLU B O 1
ATOM 4776 N N . LYS B 1 222 ? -11.984 2.021 21.812 1 97.88 222 LYS B N 1
ATOM 4777 C CA . LYS B 1 222 ? -12.711 2.873 20.875 1 97.88 222 LYS B CA 1
ATOM 4778 C C . LYS B 1 222 ? -11.75 3.686 20.016 1 97.88 222 LYS B C 1
ATOM 4780 O O . LYS B 1 222 ? -12.18 4.418 19.125 1 97.88 222 LYS B O 1
ATOM 4785 N N . THR B 1 223 ? -10.438 3.477 20.203 1 98.75 223 THR B N 1
ATOM 4786 C CA . THR B 1 223 ? -9.5 4.371 19.531 1 98.75 223 THR B CA 1
ATOM 4787 C C . THR B 1 223 ? -8.586 3.586 18.594 1 98.75 223 THR B C 1
ATOM 4789 O O . THR B 1 223 ? -8.07 2.527 18.969 1 98.75 223 THR B O 1
ATOM 4792 N N . VAL B 1 224 ? -8.469 3.984 17.406 1 98.88 224 VAL B N 1
ATOM 4793 C CA . VAL B 1 224 ? -7.414 3.609 16.469 1 98.88 224 VAL B CA 1
ATOM 4794 C C . VAL B 1 224 ? -6.414 4.754 16.328 1 98.88 224 VAL B C 1
ATOM 4796 O O . VAL B 1 224 ? -6.766 5.84 15.867 1 98.88 224 VAL B O 1
ATOM 4799 N N . THR B 1 225 ? -5.215 4.578 16.75 1 98.94 225 THR B N 1
ATOM 4800 C CA . THR B 1 225 ? -4.164 5.586 16.672 1 98.94 225 THR B CA 1
ATOM 4801 C C . THR B 1 225 ? -3.236 5.305 15.492 1 98.94 225 THR B C 1
ATOM 4803 O O . THR B 1 225 ? -2.738 4.188 15.344 1 98.94 225 THR B O 1
ATOM 4806 N N . LEU B 1 226 ? -3.074 6.25 14.641 1 98.81 226 LEU B N 1
ATOM 4807 C CA . LEU B 1 226 ? -2.213 6.129 13.469 1 98.81 226 LEU B CA 1
ATOM 4808 C C . LEU B 1 226 ? -1.012 7.062 13.578 1 98.81 226 LEU B C 1
ATOM 4810 O O . LEU B 1 226 ? -1.142 8.195 14.047 1 98.81 226 LEU B O 1
ATOM 4814 N N . SER B 1 227 ? 0.116 6.613 13.219 1 98.81 227 SER B N 1
ATOM 4815 C CA . SER B 1 227 ? 1.333 7.41 13.117 1 98.81 227 SER B CA 1
ATOM 4816 C C . SER B 1 227 ? 2.354 6.754 12.195 1 98.81 227 SER B C 1
ATOM 4818 O O . SER B 1 227 ? 2.012 5.852 11.43 1 98.81 227 SER B O 1
ATOM 4820 N N . GLY B 1 228 ? 3.533 7.305 12.172 1 98.56 228 GLY B N 1
ATOM 4821 C CA . GLY B 1 228 ? 4.523 6.766 11.25 1 98.56 228 GLY B CA 1
ATOM 4822 C C . GLY B 1 228 ? 5.859 7.48 11.328 1 98.56 228 GLY B C 1
ATOM 4823 O O . GLY B 1 228 ? 6.184 8.094 12.344 1 98.56 228 GLY B O 1
ATOM 4824 N N . PHE B 1 229 ? 6.629 7.293 10.266 1 98.81 229 PHE B N 1
ATOM 4825 C CA . PHE B 1 229 ? 8.031 7.695 10.297 1 98.81 229 PHE B CA 1
ATOM 4826 C C . PHE B 1 229 ? 8.297 8.805 9.281 1 98.81 229 PHE B C 1
ATOM 4828 O O . PHE B 1 229 ? 9.383 9.383 9.266 1 98.81 229 PHE B O 1
ATOM 4835 N N . SER B 1 230 ? 7.305 9.117 8.516 1 98.44 230 SER B N 1
ATOM 4836 C CA . SER B 1 230 ? 7.43 10.031 7.387 1 98.44 230 SER B CA 1
ATOM 4837 C C . SER B 1 230 ? 7.848 11.422 7.848 1 98.44 230 SER B C 1
ATOM 4839 O O . SER B 1 230 ? 8.688 12.07 7.215 1 98.44 230 SER B O 1
ATOM 4841 N N . LYS B 1 231 ? 7.227 11.859 8.93 1 98.56 231 LYS B N 1
ATOM 4842 C CA . LYS B 1 231 ? 7.371 13.266 9.289 1 98.56 231 LYS B CA 1
ATOM 4843 C C . LYS B 1 231 ? 8.414 13.445 10.391 1 98.56 231 LYS B C 1
ATOM 4845 O O . LYS B 1 231 ? 9.203 14.391 10.352 1 98.56 231 LYS B O 1
ATOM 4850 N N . SER B 1 232 ? 8.484 12.5 11.281 1 97.81 232 SER B N 1
ATOM 4851 C CA . SER B 1 232 ? 9.422 12.578 12.398 1 97.81 232 SER B CA 1
ATOM 4852 C C . SER B 1 232 ? 10.844 12.289 11.953 1 97.81 232 SER B C 1
ATOM 4854 O O . SER B 1 232 ? 11.805 12.82 12.523 1 97.81 232 SER B O 1
ATOM 4856 N N . TYR B 1 233 ? 11.023 11.469 10.922 1 98.44 233 TYR B N 1
ATOM 4857 C CA . TYR B 1 233 ? 12.352 10.977 10.57 1 98.44 233 TYR B CA 1
ATOM 4858 C C . TYR B 1 233 ? 12.672 11.266 9.109 1 98.44 233 TYR B C 1
ATOM 4860 O O . TYR B 1 233 ? 13.648 10.742 8.57 1 98.44 233 TYR B O 1
ATOM 4868 N N . ALA B 1 234 ? 11.82 12.062 8.477 1 98.31 234 ALA B N 1
ATOM 4869 C CA . ALA B 1 234 ? 12.008 12.383 7.062 1 98.31 234 ALA B CA 1
ATOM 4870 C C . ALA B 1 234 ? 12.07 11.117 6.219 1 98.31 234 ALA B C 1
ATOM 4872 O O . ALA B 1 234 ? 12.984 10.945 5.41 1 98.31 234 ALA B O 1
ATOM 4873 N N . MET B 1 235 ? 11.094 10.281 6.441 1 98.75 235 MET B N 1
ATOM 4874 C CA . MET B 1 235 ? 11.07 8.992 5.766 1 98.75 235 MET B CA 1
ATOM 4875 C C . MET B 1 235 ? 9.828 8.859 4.891 1 98.75 235 MET B C 1
ATOM 4877 O O . MET B 1 235 ? 9.219 7.793 4.828 1 98.75 235 MET B O 1
ATOM 4881 N N . THR B 1 236 ? 9.422 9.938 4.25 1 98.12 236 THR B N 1
ATOM 4882 C CA . THR B 1 236 ? 8.18 9.93 3.484 1 98.12 236 THR B CA 1
ATOM 4883 C C . THR B 1 236 ? 8.242 8.898 2.361 1 98.12 236 THR B C 1
ATOM 4885 O O . THR B 1 236 ? 7.262 8.195 2.105 1 98.12 236 THR B O 1
ATOM 4888 N N . GLY B 1 237 ? 9.391 8.734 1.724 1 98.12 237 GLY B N 1
ATOM 4889 C CA . GLY B 1 237 ? 9.508 7.844 0.58 1 98.12 237 GLY B CA 1
ATOM 4890 C C . GLY B 1 237 ? 9.617 6.383 0.971 1 98.12 237 GLY B C 1
ATOM 4891 O O . GLY B 1 237 ? 9.477 5.496 0.125 1 98.12 237 GLY B O 1
ATOM 4892 N N . TRP B 1 238 ? 9.859 6.086 2.234 1 98.81 238 TRP B N 1
ATOM 4893 C CA . TRP B 1 238 ? 10.008 4.711 2.709 1 98.81 238 TRP B CA 1
ATOM 4894 C C . TRP B 1 238 ? 8.648 4.031 2.828 1 98.81 238 TRP B C 1
ATOM 4896 O O . TRP B 1 238 ? 8.562 2.801 2.904 1 98.81 238 TRP B O 1
ATOM 4906 N N . ARG B 1 239 ? 7.543 4.832 2.863 1 98.69 239 ARG B N 1
ATOM 4907 C CA . ARG B 1 239 ? 6.164 4.359 2.945 1 98.69 239 ARG B CA 1
ATOM 4908 C C . ARG B 1 239 ? 5.988 3.391 4.109 1 98.69 239 ARG B C 1
ATOM 4910 O O . ARG B 1 239 ? 5.527 2.262 3.924 1 98.69 239 ARG B O 1
ATOM 4917 N N . ILE B 1 240 ? 6.273 3.869 5.285 1 98.94 240 ILE B N 1
ATOM 4918 C CA . ILE B 1 240 ? 6.223 3.006 6.461 1 98.94 240 ILE B CA 1
ATOM 4919 C C . ILE B 1 240 ? 5.613 3.77 7.637 1 98.94 240 ILE B C 1
ATOM 4921 O O . ILE B 1 240 ? 5.945 4.934 7.867 1 98.94 240 ILE B O 1
ATOM 4925 N N . GLY B 1 241 ? 4.691 3.232 8.266 1 98.88 241 GLY B N 1
ATOM 4926 C CA . GLY B 1 241 ? 3.986 3.689 9.453 1 98.88 241 GLY B CA 1
ATOM 4927 C C . GLY B 1 241 ? 3.324 2.562 10.227 1 98.88 241 GLY B C 1
ATOM 4928 O O . GLY B 1 241 ? 3.785 1.42 10.188 1 98.88 241 GLY B O 1
ATOM 4929 N N . TYR B 1 242 ? 2.334 2.928 11.023 1 98.94 242 TYR B N 1
ATOM 4930 C CA . TYR B 1 242 ? 1.691 1.88 11.805 1 98.94 242 TYR B CA 1
ATOM 4931 C C . TYR B 1 242 ? 0.326 2.334 12.312 1 98.94 242 TYR B C 1
ATOM 4933 O O . TYR B 1 242 ? 0.027 3.529 12.32 1 98.94 242 TYR B O 1
ATOM 4941 N N . MET B 1 243 ? -0.429 1.395 12.602 1 98.75 243 MET B N 1
ATOM 4942 C CA . MET B 1 243 ? -1.73 1.496 13.258 1 98.75 243 MET B CA 1
ATOM 4943 C C . MET B 1 243 ? -1.719 0.787 14.609 1 98.75 243 MET B C 1
ATOM 4945 O O . MET B 1 243 ? -1.231 -0.34 14.719 1 98.75 243 MET B O 1
ATOM 4949 N N . VAL B 1 244 ? -2.129 1.404 15.648 1 98.94 244 VAL B N 1
ATOM 4950 C CA . VAL B 1 244 ? -2.312 0.823 16.969 1 98.94 244 VAL B CA 1
ATOM 4951 C C . VAL B 1 244 ? -3.795 0.827 17.344 1 98.94 244 VAL B C 1
ATOM 4953 O O . VAL B 1 244 ? -4.434 1.882 17.359 1 98.94 244 VAL B O 1
ATOM 4956 N N . ALA B 1 245 ? -4.379 -0.285 17.625 1 98.81 245 ALA B N 1
ATOM 4957 C CA . ALA B 1 245 ? -5.812 -0.45 17.828 1 98.81 245 ALA B CA 1
ATOM 4958 C C . ALA B 1 245 ? -6.109 -1.72 18.625 1 98.81 245 ALA B C 1
ATOM 4960 O O . ALA B 1 245 ? -5.207 -2.512 18.891 1 98.81 245 ALA B O 1
ATOM 4961 N N . PRO B 1 246 ? -7.398 -1.901 19.078 1 98.31 246 PRO B N 1
ATOM 4962 C CA . PRO B 1 246 ? -7.773 -3.174 19.688 1 98.31 246 PRO B CA 1
ATOM 4963 C C . PRO B 1 246 ? -7.453 -4.379 18.812 1 98.31 246 PRO B C 1
ATOM 4965 O O . PRO B 1 246 ? -7.5 -4.277 17.578 1 98.31 246 PRO B O 1
ATOM 4968 N N . GLU B 1 247 ? -7.172 -5.492 19.453 1 97.69 247 GLU B N 1
ATOM 4969 C CA . GLU B 1 247 ? -6.676 -6.68 18.766 1 97.69 247 GLU B CA 1
ATOM 4970 C C . GLU B 1 247 ? -7.625 -7.109 17.641 1 97.69 247 GLU B C 1
ATOM 4972 O O . GLU B 1 247 ? -7.188 -7.523 16.578 1 97.69 247 GLU B O 1
ATOM 4977 N N . ASP B 1 248 ? -8.898 -7.031 17.906 1 96.56 248 ASP B N 1
ATOM 4978 C CA . ASP B 1 248 ? -9.867 -7.469 16.922 1 96.56 248 ASP B CA 1
ATOM 4979 C C . ASP B 1 248 ? -9.812 -6.59 15.664 1 96.56 248 ASP B C 1
ATOM 4981 O O . ASP B 1 248 ? -9.969 -7.082 14.547 1 96.56 248 ASP B O 1
ATOM 4985 N N . ILE B 1 249 ? -9.633 -5.285 15.852 1 97.94 249 ILE B N 1
ATOM 4986 C CA . ILE B 1 249 ? -9.508 -4.359 14.734 1 97.94 249 ILE B CA 1
ATOM 4987 C C . ILE B 1 249 ? -8.219 -4.645 13.969 1 97.94 249 ILE B C 1
ATOM 4989 O O . ILE B 1 249 ? -8.203 -4.633 12.734 1 97.94 249 ILE B O 1
ATOM 4993 N N . ILE B 1 250 ? -7.137 -4.918 14.688 1 98.5 250 ILE B N 1
ATOM 4994 C CA . ILE B 1 250 ? -5.852 -5.219 14.07 1 98.5 250 ILE B CA 1
ATOM 4995 C C . ILE B 1 250 ? -5.961 -6.488 13.234 1 98.5 250 ILE B C 1
ATOM 4997 O O . ILE B 1 250 ? -5.461 -6.543 12.102 1 98.5 250 ILE B O 1
ATOM 5001 N N . LYS B 1 251 ? -6.59 -7.516 13.773 1 96.19 251 LYS B N 1
ATOM 5002 C CA . LYS B 1 251 ? -6.777 -8.766 13.031 1 96.19 251 LYS B CA 1
ATOM 5003 C C . LYS B 1 251 ? -7.574 -8.531 11.75 1 96.19 251 LYS B C 1
ATOM 5005 O O . LYS B 1 251 ? -7.223 -9.055 10.695 1 96.19 251 LYS B O 1
ATOM 5010 N N . ALA B 1 252 ? -8.602 -7.758 11.867 1 97.06 252 ALA B N 1
ATOM 5011 C CA . ALA B 1 252 ? -9.445 -7.441 10.711 1 97.06 252 ALA B CA 1
ATOM 5012 C C . ALA B 1 252 ? -8.672 -6.637 9.672 1 97.06 252 ALA B C 1
ATOM 5014 O O . ALA B 1 252 ? -8.734 -6.938 8.477 1 97.06 252 ALA B O 1
ATOM 5015 N N . ALA B 1 253 ? -7.977 -5.613 10.133 1 98.31 253 ALA B N 1
ATOM 5016 C CA . ALA B 1 253 ? -7.184 -4.773 9.242 1 98.31 253 ALA B CA 1
ATOM 5017 C C . ALA B 1 253 ? -6.098 -5.594 8.547 1 98.31 253 ALA B C 1
ATOM 5019 O O . ALA B 1 253 ? -5.812 -5.383 7.363 1 98.31 253 ALA B O 1
ATOM 5020 N N . ASN B 1 254 ? -5.508 -6.469 9.258 1 97.06 254 ASN B N 1
ATOM 5021 C CA . ASN B 1 254 ? -4.441 -7.301 8.711 1 97.06 254 ASN B CA 1
ATOM 5022 C C . ASN B 1 254 ? -4.965 -8.234 7.621 1 97.06 254 ASN B C 1
ATOM 5024 O O . ASN B 1 254 ? -4.258 -8.523 6.652 1 97.06 254 ASN B O 1
ATOM 5028 N N . LYS B 1 255 ? -6.156 -8.789 7.805 1 95.69 255 LYS B N 1
ATOM 5029 C CA . LYS B 1 255 ? -6.773 -9.594 6.754 1 95.69 255 LYS B CA 1
ATOM 5030 C C . LYS B 1 255 ? -6.871 -8.812 5.445 1 95.69 255 LYS B C 1
ATOM 5032 O O . LYS B 1 255 ? -6.594 -9.352 4.375 1 95.69 255 LYS B O 1
ATOM 5037 N N . VAL B 1 256 ? -7.27 -7.543 5.555 1 97.5 256 VAL B N 1
ATOM 5038 C CA . VAL B 1 256 ? -7.379 -6.68 4.383 1 97.5 256 VAL B CA 1
ATOM 5039 C C . VAL B 1 256 ? -5.996 -6.422 3.799 1 97.5 256 VAL B C 1
ATOM 5041 O O . VAL B 1 256 ? -5.809 -6.477 2.58 1 97.5 256 VAL B O 1
ATOM 5044 N N . GLN B 1 257 ? -5.027 -6.188 4.676 1 97.56 257 GLN B N 1
ATOM 5045 C CA . GLN B 1 257 ? -3.662 -5.945 4.219 1 97.56 257 GLN B CA 1
ATOM 5046 C C . GLN B 1 257 ? -3.104 -7.164 3.49 1 97.56 257 GLN B C 1
ATOM 5048 O O . GLN B 1 257 ? -2.41 -7.023 2.48 1 97.56 257 GLN B O 1
ATOM 5053 N N . GLN B 1 258 ? -3.414 -8.32 3.961 1 96.12 258 GLN B N 1
ATOM 5054 C CA . GLN B 1 258 ? -2.945 -9.547 3.316 1 96.12 258 GLN B CA 1
ATOM 5055 C C . GLN B 1 258 ? -3.41 -9.617 1.864 1 96.12 258 GLN B C 1
ATOM 5057 O O . GLN B 1 258 ? -2.723 -10.18 1.013 1 96.12 258 GLN B O 1
ATOM 5062 N N . GLN B 1 259 ? -4.543 -9.008 1.588 1 97.12 259 GLN B N 1
ATOM 5063 C CA . GLN B 1 259 ? -5.141 -9.102 0.261 1 97.12 259 GLN B CA 1
ATOM 5064 C C . GLN B 1 259 ? -4.836 -7.855 -0.566 1 97.12 259 GLN B C 1
ATOM 5066 O O . GLN B 1 259 ? -5.273 -7.742 -1.714 1 97.12 259 GLN B O 1
ATOM 5071 N N . THR B 1 260 ? -4.086 -6.879 -0.024 1 97.5 260 THR B N 1
ATOM 5072 C CA . THR B 1 260 ? -3.758 -5.641 -0.722 1 97.5 260 THR B CA 1
ATOM 5073 C C . THR B 1 260 ? -2.246 -5.469 -0.84 1 97.5 260 THR B C 1
ATOM 5075 O O . THR B 1 260 ? -1.654 -5.816 -1.864 1 97.5 260 THR B O 1
ATOM 5078 N N . LEU B 1 261 ? -1.623 -5.27 0.306 1 97.38 261 LEU B N 1
ATOM 5079 C CA . LEU B 1 261 ? -0.187 -5.016 0.289 1 97.38 261 LEU B CA 1
ATOM 5080 C C . LEU B 1 261 ? 0.595 -6.273 0.647 1 97.38 261 LEU B C 1
ATOM 5082 O O . LEU B 1 261 ? 1.805 -6.348 0.417 1 97.38 261 LEU B O 1
ATOM 5086 N N . THR B 1 262 ? -0.055 -7.273 1.162 1 96.06 262 THR B N 1
ATOM 5087 C CA . THR B 1 262 ? 0.591 -8.445 1.733 1 96.06 262 THR B CA 1
ATOM 5088 C C . THR B 1 262 ? 1.317 -8.094 3.027 1 96.06 262 THR B C 1
ATOM 5090 O O . THR B 1 262 ? 1.049 -8.68 4.078 1 96.06 262 THR B O 1
ATOM 5093 N N . CYS B 1 263 ? 2.188 -7.188 3.01 1 97.06 263 CYS B N 1
ATOM 5094 C CA . CYS B 1 263 ? 2.936 -6.648 4.141 1 97.06 263 CYS B CA 1
ATOM 5095 C C . CYS B 1 263 ? 3.633 -5.348 3.76 1 97.06 263 CYS B C 1
ATOM 5097 O O . CYS B 1 263 ? 3.721 -5.008 2.58 1 97.06 263 CYS B O 1
ATOM 5099 N N . ALA B 1 264 ? 4.008 -4.562 4.746 1 98.5 264 ALA B N 1
ATOM 5100 C CA . ALA B 1 264 ? 4.832 -3.381 4.492 1 98.5 264 ALA B CA 1
ATOM 5101 C C . ALA B 1 264 ? 6.199 -3.775 3.943 1 98.5 264 ALA B C 1
ATOM 5103 O O . ALA B 1 264 ? 6.672 -4.891 4.172 1 98.5 264 ALA B O 1
ATOM 5104 N N . PRO B 1 265 ? 6.852 -2.906 3.156 1 98.69 265 PRO B N 1
ATOM 5105 C CA . PRO B 1 265 ? 8.156 -3.266 2.604 1 98.69 265 PRO B CA 1
ATOM 5106 C C . PRO B 1 265 ? 9.172 -3.646 3.68 1 98.69 265 PRO B C 1
ATOM 5108 O O . PRO B 1 265 ? 9.328 -2.928 4.668 1 98.69 265 PRO B O 1
ATOM 5111 N N . SER B 1 266 ? 9.836 -4.773 3.473 1 98.56 266 SER B N 1
ATOM 5112 C CA . SER B 1 266 ? 10.773 -5.297 4.461 1 98.56 266 SER B CA 1
ATOM 5113 C C . SER B 1 266 ? 11.906 -4.309 4.727 1 98.56 266 SER B C 1
ATOM 5115 O O . SER B 1 266 ? 12.242 -4.039 5.883 1 98.56 266 SER B O 1
ATOM 5117 N N . VAL B 1 267 ? 12.469 -3.695 3.697 1 98.56 267 VAL B N 1
ATOM 5118 C CA . VAL B 1 267 ? 13.594 -2.771 3.84 1 98.56 267 VAL B CA 1
ATOM 5119 C C . VAL B 1 267 ? 13.156 -1.549 4.645 1 98.56 267 VAL B C 1
ATOM 5121 O O . VAL B 1 267 ? 13.938 -0.996 5.422 1 98.56 267 VAL B O 1
ATOM 5124 N N . SER B 1 268 ? 11.945 -1.114 4.406 1 98.94 268 SER B N 1
ATOM 5125 C CA . SER B 1 268 ? 11.414 0.024 5.145 1 98.94 268 SER B CA 1
ATOM 5126 C C . SER B 1 268 ? 11.172 -0.329 6.609 1 98.94 268 SER B C 1
ATOM 5128 O O . SER B 1 268 ? 11.32 0.522 7.488 1 98.94 268 SER B O 1
ATOM 5130 N N . GLN B 1 269 ? 10.75 -1.557 6.898 1 98.94 269 GLN B N 1
ATOM 5131 C CA . GLN B 1 269 ? 10.516 -1.972 8.273 1 98.94 269 GLN B CA 1
ATOM 5132 C C . GLN B 1 269 ? 11.805 -1.971 9.086 1 98.94 269 GLN B C 1
ATOM 5134 O O . GLN B 1 269 ? 11.828 -1.529 10.234 1 98.94 269 GLN B O 1
ATOM 5139 N N . TYR B 1 270 ? 12.867 -2.441 8.492 1 98.88 270 TYR B N 1
ATOM 5140 C CA . TYR B 1 270 ? 14.141 -2.439 9.195 1 98.88 270 TYR B CA 1
ATOM 5141 C C . TYR B 1 270 ? 14.672 -1.021 9.367 1 98.88 270 TYR B C 1
ATOM 5143 O O . TYR B 1 270 ? 15.289 -0.697 10.383 1 98.88 270 TYR B O 1
ATOM 5151 N N . ALA B 1 271 ? 14.438 -0.161 8.336 1 98.94 271 ALA B N 1
ATOM 5152 C CA . ALA B 1 271 ? 14.742 1.256 8.516 1 98.94 271 ALA B CA 1
ATOM 5153 C C . ALA B 1 271 ? 13.984 1.83 9.711 1 98.94 271 ALA B C 1
ATOM 5155 O O . ALA B 1 271 ? 14.57 2.527 10.547 1 98.94 271 ALA B O 1
ATOM 5156 N N . ALA B 1 272 ? 12.727 1.524 9.789 1 98.94 272 ALA B N 1
ATOM 5157 C CA . ALA B 1 272 ? 11.867 2.006 10.867 1 98.94 272 ALA B CA 1
ATOM 5158 C C . ALA B 1 272 ? 12.344 1.506 12.227 1 98.94 272 ALA B C 1
ATOM 5160 O O . ALA B 1 272 ? 12.289 2.234 13.219 1 98.94 272 ALA B O 1
ATOM 5161 N N . LEU B 1 273 ? 12.789 0.266 12.234 1 98.88 273 LEU B N 1
ATOM 5162 C CA . LEU B 1 273 ? 13.305 -0.326 13.469 1 98.88 273 LEU B CA 1
ATOM 5163 C C . LEU B 1 273 ? 14.445 0.506 14.039 1 98.88 273 LEU B C 1
ATOM 5165 O O . LEU B 1 273 ? 14.492 0.773 15.242 1 98.88 273 LEU B O 1
ATOM 5169 N N . ASN B 1 274 ? 15.352 0.907 13.18 1 98.81 274 ASN B N 1
ATOM 5170 C CA . ASN B 1 274 ? 16.469 1.743 13.594 1 98.81 274 ASN B CA 1
ATOM 5171 C C . ASN B 1 274 ? 16.016 3.156 13.945 1 98.81 274 ASN B C 1
ATOM 5173 O O . ASN B 1 274 ? 16.562 3.781 14.859 1 98.81 274 ASN B O 1
ATOM 5177 N N . ALA B 1 275 ? 15.07 3.656 13.234 1 98.81 275 ALA B N 1
ATOM 5178 C CA . ALA B 1 275 ? 14.586 5.023 13.406 1 98.81 275 ALA B CA 1
ATOM 5179 C C . ALA B 1 275 ? 14.078 5.246 14.836 1 98.81 275 ALA B C 1
ATOM 5181 O O . ALA B 1 275 ? 14.258 6.324 15.398 1 98.81 275 ALA B O 1
ATOM 5182 N N . LEU B 1 276 ? 13.461 4.242 15.414 1 98.56 276 LEU B N 1
ATOM 5183 C CA . LEU B 1 276 ? 12.836 4.359 16.734 1 98.56 276 LEU B CA 1
ATOM 5184 C C . LEU B 1 276 ? 13.883 4.586 17.812 1 98.56 276 LEU B C 1
ATOM 5186 O O . LEU B 1 276 ? 13.547 4.98 18.938 1 98.56 276 LEU B O 1
ATOM 5190 N N . ASP B 1 277 ? 15.141 4.402 17.484 1 97.38 277 ASP B N 1
ATOM 5191 C CA . ASP B 1 277 ? 16.219 4.664 18.438 1 97.38 277 ASP B CA 1
ATOM 5192 C C . ASP B 1 277 ? 16.828 6.043 18.203 1 97.38 277 ASP B C 1
ATOM 5194 O O . ASP B 1 277 ? 17.719 6.465 18.953 1 97.38 277 ASP B O 1
ATOM 5198 N N . ASP B 1 278 ? 16.359 6.738 17.188 1 95.75 278 ASP B N 1
ATOM 5199 C CA . ASP B 1 278 ? 16.953 8.016 16.781 1 95.75 278 ASP B CA 1
ATOM 5200 C C . ASP B 1 278 ? 16.203 9.188 17.422 1 95.75 278 ASP B C 1
ATOM 5202 O O . ASP B 1 278 ? 15.281 9.75 16.828 1 95.75 278 ASP B O 1
ATOM 5206 N N . GLU B 1 279 ? 16.609 9.656 18.516 1 95.56 279 GLU B N 1
ATOM 5207 C CA . GLU B 1 279 ? 15.969 10.797 19.172 1 95.56 279 GLU B CA 1
ATOM 5208 C C . GLU B 1 279 ? 16.656 12.102 18.781 1 95.56 279 GLU B C 1
ATOM 5210 O O . GLU B 1 279 ? 16 13.141 18.672 1 95.56 279 GLU B O 1
ATOM 5215 N N . ASP B 1 280 ? 17.875 12.062 18.5 1 97.38 280 ASP B N 1
ATOM 5216 C CA . ASP B 1 280 ? 18.672 13.258 18.266 1 97.38 280 ASP B CA 1
ATOM 5217 C C . ASP B 1 280 ? 18.266 13.953 16.969 1 97.38 280 ASP B C 1
ATOM 5219 O O . ASP B 1 280 ? 18.047 15.172 16.953 1 97.38 280 ASP B O 1
ATOM 5223 N N . ASP B 1 281 ? 18.188 13.18 15.914 1 97.56 281 ASP B N 1
ATOM 5224 C CA . ASP B 1 281 ? 17.828 13.781 14.633 1 97.56 281 ASP B CA 1
ATOM 5225 C C . ASP B 1 281 ? 16.406 14.352 14.688 1 97.56 281 ASP B C 1
ATOM 5227 O O . ASP B 1 281 ? 16.125 15.367 14.039 1 97.56 281 ASP B O 1
ATOM 5231 N N . VAL B 1 282 ? 15.508 13.703 15.406 1 98 282 VAL B N 1
ATOM 5232 C CA . VAL B 1 282 ? 14.133 14.164 15.547 1 98 282 VAL B CA 1
ATOM 5233 C C . VAL B 1 282 ? 14.109 15.531 16.234 1 98 282 VAL B C 1
ATOM 5235 O O . VAL B 1 282 ? 13.406 16.438 15.781 1 98 282 VAL B O 1
ATOM 5238 N N . ILE B 1 283 ? 14.875 15.656 17.297 1 98.06 283 ILE B N 1
ATOM 5239 C CA . ILE B 1 283 ? 14.953 16.906 18.047 1 98.06 283 ILE B CA 1
ATOM 5240 C C . ILE B 1 283 ? 15.539 18 17.156 1 98.06 283 ILE B C 1
ATOM 5242 O O . ILE B 1 283 ? 15.039 19.125 17.141 1 98.06 283 ILE B O 1
ATOM 5246 N N . GLU B 1 284 ? 16.547 17.641 16.422 1 98.06 284 GLU B N 1
ATOM 5247 C CA . GLU B 1 284 ? 17.203 18.625 15.539 1 98.06 284 GLU B CA 1
ATOM 5248 C C . GLU B 1 284 ? 16.219 19.125 14.477 1 98.06 284 GLU B C 1
ATOM 5250 O O . GLU B 1 284 ? 16.141 20.328 14.234 1 98.06 284 GLU B O 1
ATOM 5255 N N . MET B 1 285 ? 15.531 18.25 13.859 1 98.06 285 MET B N 1
ATOM 5256 C CA . MET B 1 285 ? 14.562 18.641 12.836 1 98.06 285 MET B CA 1
ATOM 5257 C C . MET B 1 285 ? 13.484 19.531 13.414 1 98.06 285 MET B C 1
ATOM 5259 O O . MET B 1 285 ? 13.109 20.531 12.805 1 98.06 285 MET B O 1
ATOM 5263 N N . ARG B 1 286 ? 12.977 19.172 14.586 1 98.38 286 ARG B N 1
ATOM 5264 C CA . ARG B 1 286 ? 11.953 19.969 15.25 1 98.38 286 ARG B CA 1
ATOM 5265 C C . ARG B 1 286 ? 12.453 21.391 15.516 1 98.38 286 ARG B C 1
ATOM 5267 O O . ARG B 1 286 ? 11.719 22.359 15.32 1 98.38 286 ARG B O 1
ATOM 5274 N N . ASN B 1 287 ? 13.711 21.516 15.945 1 98.56 287 ASN B N 1
ATOM 5275 C CA . ASN B 1 287 ? 14.289 22.812 16.234 1 98.56 287 ASN B CA 1
ATOM 5276 C C . ASN B 1 287 ? 14.414 23.672 14.977 1 98.56 287 ASN B C 1
ATOM 5278 O O . ASN B 1 287 ? 14.133 24.859 15 1 98.56 287 ASN B O 1
ATOM 5282 N N . VAL B 1 288 ? 14.867 23.031 13.922 1 98.56 288 VAL B N 1
ATOM 5283 C CA . VAL B 1 288 ? 15.016 23.734 12.656 1 98.56 288 VAL B CA 1
ATOM 5284 C C . VAL B 1 288 ? 13.641 24.203 12.164 1 98.56 288 VAL B C 1
ATOM 5286 O O . VAL B 1 288 ? 13.484 25.344 11.727 1 98.56 288 VAL B O 1
ATOM 5289 N N . PHE B 1 289 ? 12.672 23.328 12.258 1 98.62 289 PHE B N 1
ATOM 5290 C CA . PHE B 1 289 ? 11.32 23.688 11.844 1 98.62 289 PHE B CA 1
ATOM 5291 C C . PHE B 1 289 ? 10.773 24.812 12.703 1 98.62 289 PHE B C 1
ATOM 5293 O O . PHE B 1 289 ? 10.055 25.688 12.203 1 98.62 289 PHE B O 1
ATOM 5300 N N . ASN B 1 290 ? 11.094 24.812 13.984 1 98.75 290 ASN B N 1
ATOM 5301 C CA . ASN B 1 290 ? 10.633 25.891 14.852 1 98.75 290 ASN B CA 1
ATOM 5302 C C . ASN B 1 290 ? 11.227 27.234 14.453 1 98.75 290 ASN B C 1
ATOM 5304 O O . ASN B 1 290 ? 10.531 28.25 14.484 1 98.75 290 ASN B O 1
ATOM 5308 N N . LYS B 1 291 ? 12.469 27.234 14.125 1 98.69 291 LYS B N 1
ATOM 5309 C CA . LYS B 1 291 ? 13.109 28.453 13.641 1 98.69 291 LYS B CA 1
ATOM 5310 C C . LYS B 1 291 ? 12.438 28.953 12.367 1 98.69 291 LYS B C 1
ATOM 5312 O O . LYS B 1 291 ? 12.164 30.156 12.234 1 98.69 291 LYS B O 1
ATOM 5317 N N . ARG B 1 292 ? 12.188 28.062 11.484 1 98.75 292 ARG B N 1
ATOM 5318 C CA . ARG B 1 292 ? 11.547 28.422 10.219 1 98.75 292 ARG B CA 1
ATOM 5319 C C . ARG B 1 292 ? 10.109 28.875 10.445 1 98.75 292 ARG B C 1
ATOM 5321 O O . ARG B 1 292 ? 9.617 29.766 9.758 1 98.75 292 ARG B O 1
ATOM 5328 N N . ARG B 1 293 ? 9.453 28.188 11.398 1 98.69 293 ARG B N 1
ATOM 5329 C CA . ARG B 1 293 ? 8.109 28.594 11.805 1 98.69 293 ARG B CA 1
ATOM 5330 C C . ARG B 1 293 ? 8.086 30.047 12.242 1 98.69 293 ARG B C 1
ATOM 5332 O O . ARG B 1 293 ? 7.238 30.828 11.789 1 98.69 293 ARG B O 1
ATOM 5339 N N . MET B 1 294 ? 8.977 30.422 13.078 1 98.56 294 MET B N 1
ATOM 5340 C CA . MET B 1 294 ? 9.047 31.781 13.609 1 98.56 294 MET B CA 1
ATOM 5341 C C . MET B 1 294 ? 9.359 32.781 12.508 1 98.56 294 MET B C 1
ATOM 5343 O O . MET B 1 294 ? 8.797 33.875 12.484 1 98.56 294 MET B O 1
ATOM 5347 N N . LEU B 1 295 ? 10.234 32.375 11.633 1 98.75 295 LEU B N 1
ATOM 5348 C CA . LEU B 1 295 ? 10.578 33.219 10.5 1 98.75 295 LEU B CA 1
ATOM 5349 C C . LEU B 1 295 ? 9.359 33.469 9.617 1 98.75 295 LEU B C 1
ATOM 5351 O O . LEU B 1 295 ? 9.039 34.625 9.281 1 98.75 295 LEU B O 1
ATOM 5355 N N . ALA B 1 296 ? 8.711 32.438 9.211 1 98.75 296 ALA B N 1
ATOM 5356 C CA . ALA B 1 296 ? 7.543 32.531 8.344 1 98.75 296 ALA B CA 1
ATOM 5357 C C . ALA B 1 296 ? 6.445 33.375 9 1 98.75 296 ALA B C 1
ATOM 5359 O O . ALA B 1 296 ? 5.816 34.219 8.336 1 98.75 296 ALA B O 1
ATOM 5360 N N . LEU B 1 297 ? 6.215 33.125 10.305 1 98.38 297 LEU B N 1
ATOM 5361 C CA . LEU B 1 297 ? 5.199 33.875 11.055 1 98.38 297 LEU B CA 1
ATOM 5362 C C . LEU B 1 297 ? 5.504 35.375 11.055 1 98.38 297 LEU B C 1
ATOM 5364 O O . LEU B 1 297 ? 4.609 36.188 10.828 1 98.38 297 LEU B O 1
ATOM 5368 N N . SER B 1 298 ? 6.715 35.688 11.32 1 98.25 298 SER B N 1
ATOM 5369 C CA . SER B 1 298 ? 7.113 37.094 11.383 1 98.25 298 SER B CA 1
ATOM 5370 C C . SER B 1 298 ? 6.875 37.781 10.047 1 98.25 298 SER B C 1
ATOM 5372 O O . SER B 1 298 ? 6.43 38.938 10.016 1 98.25 298 SER B O 1
ATOM 5374 N N . LEU B 1 299 ? 7.133 37.094 8.977 1 98.44 299 LEU B N 1
ATOM 5375 C CA . LEU B 1 299 ? 6.977 37.656 7.645 1 98.44 299 LEU B CA 1
ATOM 5376 C C . LEU B 1 299 ? 5.508 37.75 7.262 1 98.44 299 LEU B C 1
ATOM 5378 O O . LEU B 1 299 ? 5.066 38.781 6.703 1 98.44 299 LEU B O 1
ATOM 5382 N N . LEU B 1 300 ? 4.754 36.75 7.527 1 98.44 300 LEU B N 1
ATOM 5383 C CA . LEU B 1 300 ? 3.346 36.719 7.148 1 98.44 300 LEU B CA 1
ATOM 5384 C C . LEU B 1 300 ? 2.545 37.781 7.906 1 98.44 300 LEU B C 1
ATOM 5386 O O . LEU B 1 300 ? 1.603 38.344 7.363 1 98.44 300 LEU B O 1
ATOM 5390 N N . LYS B 1 301 ? 2.883 38 9.164 1 96.81 301 LYS B N 1
ATOM 5391 C CA . LYS B 1 301 ? 2.152 38.938 10.016 1 96.81 301 LYS B CA 1
ATOM 5392 C C . LYS B 1 301 ? 2.295 40.375 9.516 1 96.81 301 LYS B C 1
ATOM 5394 O O . LYS B 1 301 ? 1.484 41.219 9.852 1 96.81 301 LYS B O 1
ATOM 5399 N N . GLU B 1 302 ? 3.215 40.562 8.656 1 96.31 302 GLU B N 1
ATOM 5400 C CA . GLU B 1 302 ? 3.459 41.906 8.109 1 96.31 302 GLU B CA 1
ATOM 5401 C C . GLU B 1 302 ? 2.58 42.188 6.891 1 96.31 302 GLU B C 1
ATOM 5403 O O . GLU B 1 302 ? 2.523 43.312 6.395 1 96.31 302 GLU B O 1
ATOM 5408 N N . ILE B 1 303 ? 1.944 41.188 6.473 1 97.31 303 ILE B N 1
ATOM 5409 C CA . ILE B 1 303 ? 1.182 41.344 5.234 1 97.31 303 ILE B CA 1
ATOM 5410 C C . ILE B 1 303 ? -0.236 41.812 5.559 1 97.31 303 ILE B C 1
ATOM 5412 O O . ILE B 1 303 ? -0.993 41.094 6.223 1 97.31 303 ILE B O 1
ATOM 5416 N N . ASP B 1 304 ? -0.636 42.938 5.02 1 95.56 304 ASP B N 1
ATOM 5417 C CA . ASP B 1 304 ? -2.004 43.438 5.191 1 95.56 304 ASP B CA 1
ATOM 5418 C C . ASP B 1 304 ? -3.002 42.5 4.496 1 95.56 304 ASP B C 1
ATOM 5420 O O . ASP B 1 304 ? -2.752 42.031 3.383 1 95.56 304 ASP B O 1
ATOM 5424 N N . GLY B 1 305 ? -4.078 42.188 5.258 1 95.44 305 GLY B N 1
ATOM 5425 C CA . GLY B 1 305 ? -5.121 41.375 4.672 1 95.44 305 GLY B CA 1
ATOM 5426 C C . GLY B 1 305 ? -4.961 39.875 4.977 1 95.44 305 GLY B C 1
ATOM 5427 O O . GLY B 1 305 ? -5.797 39.062 4.582 1 95.44 305 GLY B O 1
ATOM 5428 N N . ILE B 1 306 ? -3.881 39.594 5.652 1 96.56 306 ILE B N 1
ATOM 5429 C CA . ILE B 1 306 ? -3.615 38.188 6.047 1 96.56 306 ILE B CA 1
ATOM 5430 C C . ILE B 1 306 ? -3.783 38.062 7.559 1 96.56 306 ILE B C 1
ATOM 5432 O O . ILE B 1 306 ? -3.359 38.938 8.32 1 96.56 306 ILE B O 1
ATOM 5436 N N . ASN B 1 307 ? -4.523 37.094 7.93 1 96.19 307 ASN B N 1
ATOM 5437 C CA . ASN B 1 307 ? -4.652 36.719 9.328 1 96.19 307 ASN B CA 1
ATOM 5438 C C . ASN B 1 307 ? -3.994 35.344 9.602 1 96.19 307 ASN B C 1
ATOM 5440 O O . ASN B 1 307 ? -4.227 34.375 8.875 1 96.19 307 ASN B O 1
ATOM 5444 N N . VAL B 1 308 ? -3.238 35.281 10.648 1 96.62 308 VAL B N 1
ATOM 5445 C CA . VAL B 1 308 ? -2.441 34.062 10.867 1 96.62 308 VAL B CA 1
ATOM 5446 C C . VAL B 1 308 ? -2.705 33.531 12.266 1 96.62 308 VAL B C 1
ATOM 5448 O O . VAL B 1 308 ? -2.627 34.25 13.25 1 96.62 308 VAL B O 1
ATOM 5451 N N . TYR B 1 309 ? -3.189 32.312 12.383 1 96.81 309 TYR B N 1
ATOM 5452 C CA . TYR B 1 309 ? -3.102 31.5 13.594 1 96.81 309 TYR B CA 1
ATOM 5453 C C . TYR B 1 309 ? -1.688 30.969 13.789 1 96.81 309 TYR B C 1
ATOM 5455 O O . TYR B 1 309 ? -1.087 30.422 12.859 1 96.81 309 TYR B O 1
ATOM 5463 N N . GLU B 1 310 ? -1.123 31.281 14.969 1 97.75 310 GLU B N 1
ATOM 5464 C CA . GLU B 1 310 ? 0.216 30.75 15.219 1 97.75 310 GLU B CA 1
ATOM 5465 C C . GLU B 1 310 ? 0.195 29.234 15.375 1 97.75 310 GLU B C 1
ATOM 5467 O O . GLU B 1 310 ? -0.361 28.703 16.344 1 97.75 310 GLU B O 1
ATOM 5472 N N . PRO B 1 311 ? 0.75 28.547 14.438 1 98.25 311 PRO B N 1
ATOM 5473 C CA . PRO B 1 311 ? 0.755 27.078 14.555 1 98.25 311 PRO B CA 1
ATOM 5474 C C . PRO B 1 311 ? 1.537 26.594 15.773 1 98.25 311 PRO B C 1
ATOM 5476 O O . PRO B 1 311 ? 2.604 27.141 16.078 1 98.25 311 PRO B O 1
ATOM 5479 N N . GLU B 1 312 ? 1.02 25.578 16.406 1 98.62 312 GLU B N 1
ATOM 5480 C CA . GLU B 1 312 ? 1.613 25 17.609 1 98.62 312 GLU B CA 1
ATOM 5481 C C . GLU B 1 312 ? 2.389 23.719 17.281 1 98.62 312 GLU B C 1
ATOM 5483 O O . GLU B 1 312 ? 3.213 23.266 18.078 1 98.62 312 GLU B O 1
ATOM 5488 N N . GLY B 1 313 ? 2.117 23.156 16.156 1 98.62 313 GLY B N 1
ATOM 5489 C CA . GLY B 1 313 ? 2.779 21.938 15.719 1 98.62 313 GLY B CA 1
ATOM 5490 C C . GLY B 1 313 ? 2.775 21.75 14.219 1 98.62 313 GLY B C 1
ATOM 5491 O O . GLY B 1 313 ? 2.422 22.672 13.477 1 98.62 313 GLY B O 1
ATOM 5492 N N . ALA B 1 314 ? 3.266 20.594 13.766 1 98.44 314 ALA B N 1
ATOM 5493 C CA . ALA B 1 314 ? 3.422 20.25 12.352 1 98.44 314 ALA B CA 1
ATOM 5494 C C . ALA B 1 314 ? 4.426 21.172 11.672 1 98.44 314 ALA B C 1
ATOM 5496 O O . ALA B 1 314 ? 5.438 21.547 12.273 1 98.44 314 ALA B O 1
ATOM 5497 N N . PHE B 1 315 ? 4.336 21.406 10.383 1 98.69 315 PHE B N 1
ATOM 5498 C CA . PHE B 1 315 ? 5.242 22.328 9.711 1 98.69 315 PHE B CA 1
ATOM 5499 C C . PHE B 1 315 ? 4.504 23.141 8.648 1 98.69 315 PHE B C 1
ATOM 5501 O O . PHE B 1 315 ? 5.012 23.328 7.543 1 98.69 315 PHE B O 1
ATOM 5508 N N . TYR B 1 316 ? 3.244 23.562 9.047 1 98.62 316 TYR B N 1
ATOM 5509 C CA . TYR B 1 316 ? 2.387 24.328 8.156 1 98.62 316 TYR B CA 1
ATOM 5510 C C . TYR B 1 316 ? 1.904 25.609 8.844 1 98.62 316 TYR B C 1
ATOM 5512 O O . TYR B 1 316 ? 1.834 25.672 10.07 1 98.62 316 TYR B O 1
ATOM 5520 N N . ILE B 1 317 ? 1.64 26.609 8.07 1 98.62 317 ILE B N 1
ATOM 5521 C C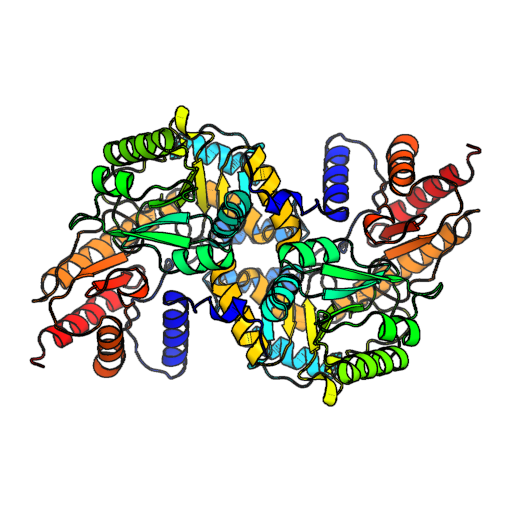A . ILE B 1 317 ? 0.854 27.781 8.445 1 98.62 317 ILE B CA 1
ATOM 5522 C C . ILE B 1 317 ? -0.35 27.906 7.516 1 98.62 317 ILE B C 1
ATOM 5524 O O . ILE B 1 317 ? -0.247 27.641 6.312 1 98.62 317 ILE B O 1
ATOM 5528 N N . PHE B 1 318 ? -1.479 28.281 8.086 1 98.56 318 PHE B N 1
ATOM 5529 C CA . PHE B 1 318 ? -2.74 28.297 7.355 1 98.56 318 PHE B CA 1
ATOM 5530 C C . PHE B 1 318 ? -3.393 29.672 7.422 1 98.56 318 PHE B C 1
ATOM 5532 O O . PHE B 1 318 ? -4.477 29.812 7.988 1 98.56 318 PHE B O 1
ATOM 5539 N N . PRO B 1 319 ? -2.816 30.625 6.762 1 98.38 319 PRO B N 1
ATOM 5540 C CA . PRO B 1 319 ? -3.326 32 6.836 1 98.38 319 PRO B CA 1
ATOM 5541 C C . PRO B 1 319 ? -4.715 32.156 6.215 1 98.38 319 PRO B C 1
ATOM 5543 O O . PRO B 1 319 ? -5.008 31.516 5.195 1 98.38 319 PRO B O 1
ATOM 5546 N N . GLY B 1 320 ? -5.539 32.906 6.852 1 98 320 GLY B N 1
ATOM 5547 C CA . GLY B 1 320 ? -6.723 33.438 6.207 1 98 320 GLY B CA 1
ATOM 5548 C C . GLY B 1 320 ? -6.461 34.75 5.469 1 98 320 GLY B C 1
ATOM 5549 O O . GLY B 1 320 ? -5.457 35.406 5.715 1 98 320 GLY B O 1
ATOM 5550 N N . TYR B 1 321 ? -7.266 35.031 4.477 1 97.88 321 TYR B N 1
ATOM 5551 C CA . TYR B 1 321 ? -7.102 36.281 3.758 1 97.88 321 TYR B CA 1
ATOM 5552 C C . TYR B 1 321 ? -8.445 36.938 3.5 1 97.88 321 TYR B C 1
ATOM 5554 O O . TYR B 1 321 ? -9.484 36.281 3.51 1 97.88 321 TYR B O 1
ATOM 5562 N N . ASN B 1 322 ? -8.484 38.219 3.268 1 95.62 322 ASN B N 1
ATOM 5563 C CA . ASN B 1 322 ? -9.734 38.969 3.176 1 95.62 322 ASN B CA 1
ATOM 5564 C C . ASN B 1 322 ? -10.039 39.375 1.734 1 95.62 322 ASN B C 1
ATOM 5566 O O . ASN B 1 322 ? -11.125 39.875 1.446 1 95.62 322 ASN B O 1
ATOM 5570 N N . LYS B 1 323 ? -9.188 39.062 0.804 1 94.81 323 LYS B N 1
ATOM 5571 C CA . LYS B 1 323 ? -9.469 39.344 -0.601 1 94.81 323 LYS B CA 1
ATOM 5572 C C . LYS B 1 323 ? -10.672 38.531 -1.095 1 94.81 323 LYS B C 1
ATOM 5574 O O . LYS B 1 323 ? -10.859 37.375 -0.713 1 94.81 323 LYS B O 1
ATOM 5579 N N . ASP B 1 324 ? -11.492 39.219 -1.945 1 95.56 324 ASP B N 1
ATOM 5580 C CA . ASP B 1 324 ? -12.672 38.562 -2.488 1 95.56 324 ASP B CA 1
ATOM 5581 C C . ASP B 1 324 ? -12.32 37.719 -3.713 1 95.56 324 ASP B C 1
ATOM 5583 O O . ASP B 1 324 ? -12.789 38 -4.82 1 95.56 324 ASP B O 1
ATOM 5587 N N . ILE B 1 325 ? -11.539 36.719 -3.547 1 96.62 325 ILE B N 1
ATOM 5588 C CA . ILE B 1 325 ? -11.117 35.781 -4.566 1 96.62 325 ILE B CA 1
ATOM 5589 C C . ILE B 1 325 ? -11.102 34.375 -3.98 1 96.62 325 ILE B C 1
ATOM 5591 O O . ILE B 1 325 ? -10.836 34.188 -2.789 1 96.62 325 ILE B O 1
ATOM 5595 N N . LYS B 1 326 ? -11.422 33.438 -4.789 1 96.88 326 LYS B N 1
ATOM 5596 C CA . LYS B 1 326 ? -11.398 32.031 -4.355 1 96.88 326 LYS B CA 1
ATOM 5597 C C . LYS B 1 326 ? -9.977 31.578 -4.066 1 96.88 326 LYS B C 1
ATOM 5599 O O . LYS B 1 326 ? -9.023 32.062 -4.664 1 96.88 326 LYS B O 1
ATOM 5604 N N . SER B 1 327 ? -9.82 30.641 -3.162 1 97.75 327 SER B N 1
ATOM 5605 C CA . SER B 1 327 ? -8.492 30.172 -2.781 1 97.75 327 SER B CA 1
ATOM 5606 C C . SER B 1 327 ? -7.773 29.531 -3.967 1 97.75 327 SER B C 1
ATOM 5608 O O . SER B 1 327 ? -6.555 29.656 -4.098 1 97.75 327 SER B O 1
ATOM 5610 N N . SER B 1 328 ? -8.516 28.797 -4.84 1 96 328 SER B N 1
ATOM 5611 C CA . SER B 1 328 ? -7.914 28.188 -6.027 1 96 328 SER B CA 1
ATOM 5612 C C . SER B 1 328 ? -7.387 29.266 -6.98 1 96 328 SER B C 1
ATOM 5614 O O . SER B 1 328 ? -6.312 29.094 -7.566 1 96 328 SER B O 1
ATOM 5616 N N . GLU B 1 329 ? -8.109 30.281 -7.156 1 96.62 329 GLU B N 1
ATOM 5617 C CA . GLU B 1 329 ? -7.688 31.391 -8.008 1 96.62 329 GLU B CA 1
ATOM 5618 C C . GLU B 1 329 ? -6.477 32.094 -7.426 1 96.62 329 GLU B C 1
ATOM 5620 O O . GLU B 1 329 ? -5.562 32.5 -8.156 1 96.62 329 GLU B O 1
ATOM 5625 N N . LEU B 1 330 ? -6.543 32.344 -6.137 1 96.94 330 LEU B N 1
ATOM 5626 C CA . LEU B 1 330 ? -5.402 32.938 -5.465 1 96.94 330 LEU B CA 1
ATOM 5627 C C . LEU B 1 330 ? -4.133 32.156 -5.703 1 96.94 330 LEU B C 1
ATOM 5629 O O . LEU B 1 330 ? -3.082 32.719 -6.016 1 96.94 330 LEU B O 1
ATOM 5633 N N . ALA B 1 331 ? -4.23 30.844 -5.504 1 96.25 331 ALA B N 1
ATOM 5634 C CA . ALA B 1 331 ? -3.082 29.969 -5.703 1 96.25 331 ALA B CA 1
ATOM 5635 C C . ALA B 1 331 ? -2.541 30.078 -7.125 1 96.25 331 ALA B C 1
ATOM 5637 O O . ALA B 1 331 ? -1.327 30.156 -7.332 1 96.25 331 ALA B O 1
ATOM 5638 N N . MET B 1 332 ? -3.445 30.141 -8.086 1 94.75 332 MET B N 1
ATOM 5639 C CA . MET B 1 332 ? -3.045 30.25 -9.484 1 94.75 332 MET B CA 1
ATOM 5640 C C . MET B 1 332 ? -2.4 31.609 -9.766 1 94.75 332 MET B C 1
ATOM 5642 O O . MET B 1 332 ? -1.422 31.688 -10.508 1 94.75 332 MET B O 1
ATOM 5646 N N . ASP B 1 333 ? -2.938 32.625 -9.227 1 95.56 333 ASP B N 1
ATOM 5647 C CA . ASP B 1 333 ? -2.383 33.969 -9.406 1 95.56 333 ASP B CA 1
ATOM 5648 C C . ASP B 1 333 ? -0.962 34.031 -8.844 1 95.56 333 ASP B C 1
ATOM 5650 O O . ASP B 1 333 ? -0.075 34.625 -9.477 1 95.56 333 ASP B O 1
ATOM 5654 N N . LEU B 1 334 ? -0.825 33.531 -7.672 1 96.56 334 LEU B N 1
ATOM 5655 C CA . LEU B 1 334 ? 0.495 33.531 -7.051 1 96.56 334 LEU B CA 1
ATOM 5656 C C . LEU B 1 334 ? 1.498 32.75 -7.887 1 96.56 334 LEU B C 1
ATOM 5658 O O . LEU B 1 334 ? 2.645 33.156 -8.047 1 96.56 334 LEU B O 1
ATOM 5662 N N . LEU B 1 335 ? 1.087 31.594 -8.375 1 94.94 335 LEU B N 1
ATOM 5663 C CA . LEU B 1 335 ? 1.962 30.781 -9.211 1 94.94 335 LEU B CA 1
ATOM 5664 C C . LEU B 1 335 ? 2.324 31.516 -10.5 1 94.94 335 LEU B C 1
ATOM 5666 O O . LEU B 1 335 ? 3.502 31.625 -10.852 1 94.94 335 LEU B O 1
ATOM 5670 N N . ASN B 1 336 ? 1.339 32.094 -11.164 1 92.69 336 ASN B N 1
ATOM 5671 C CA . ASN B 1 336 ? 1.519 32.688 -12.492 1 92.69 336 ASN B CA 1
ATOM 5672 C C . ASN B 1 336 ? 2.229 34.031 -12.414 1 92.69 336 ASN B C 1
ATOM 5674 O O . ASN B 1 336 ? 3.021 34.375 -13.297 1 92.69 336 ASN B O 1
ATOM 5678 N N . ASN B 1 337 ? 1.977 34.75 -11.383 1 93.75 337 ASN B N 1
ATOM 5679 C CA . ASN B 1 337 ? 2.43 36.156 -11.352 1 93.75 337 ASN B CA 1
ATOM 5680 C C . ASN B 1 337 ? 3.598 36.344 -10.391 1 93.75 337 ASN B C 1
ATOM 5682 O O . ASN B 1 337 ? 4.332 37.312 -10.477 1 93.75 337 ASN B O 1
ATOM 5686 N N . GLN B 1 338 ? 3.707 35.406 -9.469 1 95.38 338 GLN B N 1
ATOM 5687 C CA . GLN B 1 338 ? 4.734 35.594 -8.445 1 95.38 338 GLN B CA 1
ATOM 5688 C C . GLN B 1 338 ? 5.656 34.375 -8.352 1 95.38 338 GLN B C 1
ATOM 5690 O O . GLN B 1 338 ? 6.609 34.375 -7.574 1 95.38 338 GLN B O 1
ATOM 5695 N N . ASN B 1 339 ? 5.398 33.312 -9.094 1 95.25 339 ASN B N 1
ATOM 5696 C CA . ASN B 1 339 ? 6.195 32.094 -9.07 1 95.25 339 ASN B CA 1
ATOM 5697 C C . ASN B 1 339 ? 6.191 31.438 -7.684 1 95.25 339 ASN B C 1
ATOM 5699 O O . ASN B 1 339 ? 7.219 30.938 -7.227 1 95.25 339 ASN B O 1
ATOM 5703 N N . VAL B 1 340 ? 5.047 31.578 -7.027 1 96.94 340 VAL B N 1
ATOM 5704 C CA . VAL B 1 340 ? 4.891 31 -5.695 1 96.94 340 VAL B CA 1
ATOM 5705 C C . VAL B 1 340 ? 3.816 29.922 -5.719 1 96.94 340 VAL B C 1
ATOM 5707 O O . VAL B 1 340 ? 2.715 30.141 -6.227 1 96.94 340 VAL B O 1
ATOM 5710 N N . ILE B 1 341 ? 4.184 28.781 -5.18 1 96.5 341 ILE B N 1
ATOM 5711 C CA . ILE B 1 341 ? 3.221 27.688 -5.062 1 96.5 341 ILE B CA 1
ATOM 5712 C C . ILE B 1 341 ? 2.701 27.609 -3.631 1 96.5 341 ILE B C 1
ATOM 5714 O O . ILE B 1 341 ? 3.486 27.5 -2.684 1 96.5 341 ILE B O 1
ATOM 5718 N N . ILE B 1 342 ? 1.434 27.719 -3.463 1 96.94 342 ILE B N 1
ATOM 5719 C CA . ILE B 1 342 ? 0.743 27.484 -2.199 1 96.94 342 ILE B CA 1
ATOM 5720 C C . ILE B 1 342 ? -0.365 26.453 -2.402 1 96.94 342 ILE B C 1
ATOM 5722 O O . ILE B 1 342 ? -0.686 26.094 -3.537 1 96.94 342 ILE B O 1
ATOM 5726 N N . THR B 1 343 ? -0.906 25.891 -1.338 1 96.31 343 THR B N 1
ATOM 5727 C CA . THR B 1 343 ? -2.061 25.016 -1.434 1 96.31 343 THR B CA 1
ATOM 5728 C C . THR B 1 343 ? -3.344 25.75 -1.077 1 96.31 343 THR B C 1
ATOM 5730 O O . THR B 1 343 ? -3.465 26.312 0.018 1 96.31 343 THR B O 1
ATOM 5733 N N . PRO B 1 344 ? -4.309 25.766 -1.994 1 97.12 344 PRO B N 1
ATOM 5734 C CA . PRO B 1 344 ? -5.559 26.484 -1.718 1 97.12 344 PRO B CA 1
ATOM 5735 C C . PRO B 1 344 ? -6.312 25.906 -0.521 1 97.12 344 PRO B C 1
ATOM 5737 O O . PRO B 1 344 ? -6.227 24.703 -0.251 1 97.12 344 PRO B O 1
ATOM 5740 N N . GLY B 1 345 ? -7.102 26.703 0.146 1 97.56 345 GLY B N 1
ATOM 5741 C CA . GLY B 1 345 ? -7.762 26.328 1.387 1 97.56 345 GLY B CA 1
ATOM 5742 C C . GLY B 1 345 ? -8.992 25.469 1.173 1 97.56 345 GLY B C 1
ATOM 5743 O O . GLY B 1 345 ? -9.352 24.656 2.035 1 97.56 345 GLY B O 1
ATOM 5744 N N . LEU B 1 346 ? -9.57 25.547 0.009 1 96.44 346 LEU B N 1
ATOM 5745 C CA . LEU B 1 346 ? -10.852 24.875 -0.245 1 96.44 346 LEU B CA 1
ATOM 5746 C C . LEU B 1 346 ? -10.734 23.375 -0.035 1 96.44 346 LEU B C 1
ATOM 5748 O O . LEU B 1 346 ? -11.578 22.766 0.628 1 96.44 346 LEU B O 1
ATOM 5752 N N . PRO B 1 347 ? -9.664 22.688 -0.528 1 95.56 347 PRO B N 1
ATOM 5753 C CA . PRO B 1 347 ? -9.555 21.234 -0.344 1 95.56 347 PRO B CA 1
ATOM 5754 C C . PRO B 1 347 ? -9.453 20.828 1.125 1 95.56 347 PRO B C 1
ATOM 5756 O O . PRO B 1 347 ? -9.703 19.672 1.471 1 95.56 347 PRO B O 1
ATOM 5759 N N . PHE B 1 348 ? -9.102 21.766 1.983 1 97.62 348 PHE B N 1
ATOM 5760 C CA . PHE B 1 348 ? -9.023 21.5 3.416 1 97.62 348 PHE B CA 1
ATOM 5761 C C . PHE B 1 348 ? -10.359 21.766 4.086 1 97.62 348 PHE B C 1
ATOM 5763 O O . PHE B 1 348 ? -10.492 21.625 5.305 1 97.62 348 PHE B O 1
ATOM 5770 N N . GLY B 1 349 ? -11.312 22.25 3.324 1 97.19 349 GLY B N 1
ATOM 5771 C CA . GLY B 1 349 ? -12.609 22.609 3.863 1 97.19 349 GLY B CA 1
ATOM 5772 C C . GLY B 1 349 ? -12.672 24.031 4.391 1 97.19 349 GLY B C 1
ATOM 5773 O O . GLY B 1 349 ? -13.5 24.344 5.25 1 97.19 349 GLY B O 1
ATOM 5774 N N . ALA B 1 350 ? -11.75 24.844 3.957 1 97.31 350 ALA B N 1
ATOM 5775 C CA . ALA B 1 350 ? -11.695 26.203 4.465 1 97.31 350 ALA B CA 1
ATOM 5776 C C . ALA B 1 350 ? -11.367 27.188 3.348 1 97.31 350 ALA B C 1
ATOM 5778 O O . ALA B 1 350 ? -10.211 27.578 3.168 1 97.31 350 ALA B O 1
ATOM 5779 N N . GLU B 1 351 ? -12.391 27.688 2.693 1 96.69 351 GLU B N 1
ATOM 5780 C CA . GLU B 1 351 ? -12.188 28.75 1.715 1 96.69 351 GLU B CA 1
ATOM 5781 C C . GLU B 1 351 ? -11.609 30 2.369 1 96.69 351 GLU B C 1
ATOM 5783 O O . GLU B 1 351 ? -11.695 30.172 3.586 1 96.69 351 GLU B O 1
ATOM 5788 N N . LYS B 1 352 ? -10.961 30.875 1.618 1 97.38 352 LYS B N 1
ATOM 5789 C CA . LYS B 1 352 ? -10.367 32.125 2.059 1 97.38 352 LYS B CA 1
ATOM 5790 C C . LYS B 1 352 ? -9.164 31.891 2.961 1 97.38 352 LYS B C 1
ATOM 5792 O O . LYS B 1 352 ? -8.867 32.688 3.846 1 97.38 352 LYS B O 1
ATOM 5797 N N . HIS B 1 353 ? -8.617 30.703 2.828 1 98.31 353 HIS B N 1
ATOM 5798 C CA . HIS B 1 353 ? -7.34 30.359 3.434 1 98.31 353 HIS B CA 1
ATOM 5799 C C . HIS B 1 353 ? -6.383 29.766 2.398 1 98.31 353 HIS B C 1
ATOM 5801 O O . HIS B 1 353 ? -6.789 29.469 1.273 1 98.31 353 HIS B O 1
ATOM 5807 N N . PHE B 1 354 ? -5.156 29.688 2.684 1 97.88 354 PHE B N 1
ATOM 5808 C CA . PHE B 1 354 ? -4.176 28.875 1.975 1 97.88 354 PHE B CA 1
ATOM 5809 C C . PHE B 1 354 ? -3.16 28.281 2.945 1 97.88 354 PHE B C 1
ATOM 5811 O O . PHE B 1 354 ? -3.021 28.75 4.074 1 97.88 354 PHE B O 1
ATOM 5818 N N . ARG B 1 355 ? -2.533 27.234 2.547 1 98.19 355 ARG B N 1
ATOM 5819 C CA . ARG B 1 355 ? -1.511 26.609 3.383 1 98.19 355 ARG B CA 1
ATOM 5820 C C . ARG B 1 355 ? -0.117 26.859 2.812 1 98.19 355 ARG B C 1
ATOM 5822 O O . ARG B 1 355 ? 0.094 26.734 1.604 1 98.19 355 ARG B O 1
ATOM 5829 N N . ILE B 1 356 ? 0.773 27.172 3.639 1 97.75 356 ILE B N 1
ATOM 5830 C CA . ILE B 1 356 ? 2.186 27.156 3.273 1 97.75 356 ILE B CA 1
ATOM 5831 C C . ILE B 1 356 ? 2.939 26.172 4.184 1 97.75 356 ILE B C 1
ATOM 5833 O O . ILE B 1 356 ? 2.633 26.062 5.371 1 97.75 356 ILE B O 1
ATOM 5837 N N . SER B 1 357 ? 3.822 25.469 3.645 1 97.94 357 SER B N 1
ATOM 5838 C CA . SER B 1 357 ? 4.723 24.609 4.398 1 97.94 357 SER B CA 1
ATOM 5839 C C . SER B 1 357 ? 6.062 25.281 4.648 1 97.94 357 SER B C 1
ATOM 5841 O O . SER B 1 357 ? 6.688 25.797 3.717 1 97.94 357 SER B O 1
ATOM 5843 N N . TYR B 1 358 ? 6.449 25.344 5.883 1 98.31 358 TYR B N 1
ATOM 5844 C CA . TYR B 1 358 ? 7.766 25.891 6.172 1 98.31 358 TYR B CA 1
ATOM 5845 C C . TYR B 1 358 ? 8.82 24.797 6.25 1 98.31 358 TYR B C 1
ATOM 5847 O O . TYR B 1 358 ? 9.906 25 6.785 1 98.31 358 TYR B O 1
ATOM 5855 N N . ALA B 1 359 ? 8.516 23.594 5.77 1 97.25 359 ALA B N 1
ATOM 5856 C CA . ALA B 1 359 ? 9.484 22.516 5.551 1 97.25 359 ALA B CA 1
ATOM 5857 C C . ALA B 1 359 ? 10.281 22.75 4.27 1 97.25 359 ALA B C 1
ATOM 5859 O O . ALA B 1 359 ? 10.273 21.906 3.369 1 97.25 359 ALA B O 1
ATOM 5860 N N . THR B 1 360 ? 10.898 23.875 4.148 1 96.31 360 THR B N 1
ATOM 5861 C CA . THR B 1 360 ? 11.703 24.328 3.021 1 96.31 360 THR B CA 1
ATOM 5862 C C . THR B 1 360 ? 12.82 25.25 3.494 1 96.31 360 THR B C 1
ATOM 5864 O O . THR B 1 360 ? 12.961 25.5 4.691 1 96.31 360 THR B O 1
ATOM 5867 N N . SER B 1 361 ? 13.609 25.766 2.615 1 96.25 361 SER B N 1
ATOM 5868 C CA . SER B 1 361 ? 14.781 26.562 2.984 1 96.25 361 SER B CA 1
ATOM 5869 C C . SER B 1 361 ? 14.375 27.953 3.453 1 96.25 361 SER B C 1
ATOM 5871 O O . SER B 1 361 ? 13.305 28.453 3.09 1 96.25 361 SER B O 1
ATOM 5873 N N . ASP B 1 362 ? 15.25 28.531 4.211 1 97.62 362 ASP B N 1
ATOM 5874 C CA . ASP B 1 362 ? 15.047 29.906 4.664 1 97.62 362 ASP B CA 1
ATOM 5875 C C . ASP B 1 362 ? 14.883 30.859 3.479 1 97.62 362 ASP B C 1
ATOM 5877 O O . ASP B 1 362 ? 14.102 31.812 3.547 1 97.62 362 ASP B O 1
ATOM 5881 N N . ASP B 1 363 ? 15.586 30.578 2.455 1 97.12 363 ASP B N 1
ATOM 5882 C CA . ASP B 1 363 ? 15.523 31.406 1.258 1 97.12 363 ASP B CA 1
ATOM 5883 C C . ASP B 1 363 ? 14.125 31.359 0.635 1 97.12 363 ASP B C 1
ATOM 5885 O O . ASP B 1 363 ? 13.57 32.406 0.26 1 97.12 363 ASP B O 1
ATOM 5889 N N . VAL B 1 364 ? 13.633 30.188 0.523 1 97.12 364 VAL B N 1
ATOM 5890 C CA . VAL B 1 364 ? 12.289 30.031 -0.027 1 97.12 364 VAL B CA 1
ATOM 5891 C C . VAL B 1 364 ? 11.273 30.75 0.869 1 97.12 364 VAL B C 1
ATOM 5893 O O . VAL B 1 364 ? 10.375 31.422 0.377 1 97.12 364 VAL B O 1
ATOM 5896 N N . ILE B 1 365 ? 11.445 30.625 2.154 1 98.5 365 ILE B N 1
ATOM 5897 C CA . ILE B 1 365 ? 10.531 31.25 3.104 1 98.5 365 ILE B CA 1
ATOM 5898 C C . ILE B 1 365 ? 10.602 32.781 2.977 1 98.5 365 ILE B C 1
ATOM 5900 O O . ILE B 1 365 ? 9.578 33.438 2.816 1 98.5 365 ILE B O 1
ATOM 5904 N N . THR B 1 366 ? 11.766 33.281 2.984 1 98.56 366 THR B N 1
ATOM 5905 C CA . THR B 1 366 ? 11.953 34.719 2.982 1 98.56 366 THR B CA 1
ATOM 5906 C C . THR B 1 366 ? 11.5 35.344 1.655 1 98.56 366 THR B C 1
ATOM 5908 O O . THR B 1 366 ? 10.664 36.219 1.633 1 98.56 366 THR B O 1
ATOM 5911 N N . GLU B 1 367 ? 11.992 34.781 0.543 1 98.38 367 GLU B N 1
ATOM 5912 C CA . GLU B 1 367 ? 11.664 35.344 -0.771 1 98.38 367 GLU B CA 1
ATOM 5913 C C . GLU B 1 367 ? 10.227 35 -1.159 1 98.38 367 GLU B C 1
ATOM 5915 O O . GLU B 1 367 ? 9.523 35.844 -1.723 1 98.38 367 GLU B O 1
ATOM 5920 N N . GLY B 1 368 ? 9.844 33.75 -0.891 1 98.31 368 GLY B N 1
ATOM 5921 C CA . GLY B 1 368 ? 8.484 33.375 -1.227 1 98.31 368 GLY B CA 1
ATOM 5922 C C . GLY B 1 368 ? 7.43 34.219 -0.534 1 98.31 368 GLY B C 1
ATOM 5923 O O . GLY B 1 368 ? 6.477 34.656 -1.168 1 98.31 368 GLY B O 1
ATOM 5924 N N . ILE B 1 369 ? 7.578 34.469 0.729 1 98.62 369 ILE B N 1
ATOM 5925 C CA . ILE B 1 369 ? 6.594 35.219 1.476 1 98.62 369 ILE B CA 1
ATOM 5926 C C . ILE B 1 369 ? 6.668 36.688 1.062 1 98.62 369 ILE B C 1
ATOM 5928 O O . ILE B 1 369 ? 5.645 37.375 0.994 1 98.62 369 ILE B O 1
ATOM 5932 N N . SER B 1 370 ? 7.875 37.156 0.752 1 98.25 370 SER B N 1
ATOM 5933 C CA . SER B 1 370 ? 7.996 38.531 0.222 1 98.25 370 SER B CA 1
ATOM 5934 C C . SER B 1 370 ? 7.172 38.688 -1.048 1 98.25 370 SER B C 1
ATOM 5936 O O . SER B 1 370 ? 6.562 39.75 -1.26 1 98.25 370 SER B O 1
ATOM 5938 N N . ARG B 1 371 ? 7.145 37.688 -1.861 1 97.69 371 ARG B N 1
ATOM 5939 C CA . ARG B 1 371 ? 6.375 37.719 -3.1 1 97.69 371 ARG B CA 1
ATOM 5940 C C . ARG B 1 371 ? 4.879 37.656 -2.818 1 97.69 371 ARG B C 1
ATOM 5942 O O . ARG B 1 371 ? 4.078 38.281 -3.521 1 97.69 371 ARG B O 1
ATOM 5949 N N . ILE B 1 372 ? 4.516 36.906 -1.836 1 98.06 372 ILE B N 1
ATOM 5950 C CA . ILE B 1 372 ? 3.123 36.906 -1.397 1 98.06 372 ILE B CA 1
ATOM 5951 C C . ILE B 1 372 ? 2.721 38.312 -0.936 1 98.06 372 ILE B C 1
ATOM 5953 O O . ILE B 1 372 ? 1.645 38.812 -1.284 1 98.06 372 ILE B O 1
ATOM 5957 N N . LYS B 1 373 ? 3.588 38.906 -0.147 1 97.69 373 LYS B N 1
ATOM 5958 C CA . LYS B 1 373 ? 3.352 40.281 0.329 1 97.69 373 LYS B CA 1
ATOM 5959 C C . LYS B 1 373 ? 3.148 41.25 -0.836 1 97.69 373 LYS B C 1
ATOM 5961 O O . LYS B 1 373 ? 2.23 42.062 -0.817 1 97.69 373 LYS B O 1
ATOM 5966 N N . LYS B 1 374 ? 4.004 41.094 -1.813 1 96.69 374 LYS B N 1
ATOM 5967 C CA . LYS B 1 374 ? 3.893 41.938 -3.004 1 96.69 374 LYS B CA 1
ATOM 5968 C C . LYS B 1 374 ? 2.533 41.75 -3.676 1 96.69 374 LYS B C 1
ATOM 5970 O O . LYS B 1 374 ? 1.922 42.719 -4.117 1 96.69 374 LYS B O 1
ATOM 5975 N N . TYR B 1 375 ? 2.125 40.562 -3.797 1 96.06 375 TYR B N 1
ATOM 5976 C CA . TYR B 1 375 ? 0.834 40.25 -4.402 1 96.06 375 TYR B CA 1
ATOM 5977 C C . TYR B 1 375 ? -0.301 40.906 -3.631 1 96.06 375 TYR B C 1
ATOM 5979 O O . TYR B 1 375 ? -1.193 41.531 -4.227 1 96.06 375 TYR B O 1
ATOM 5987 N N . PHE B 1 376 ? -0.323 40.812 -2.305 1 95.5 376 PHE B N 1
ATOM 5988 C CA . PHE B 1 376 ? -1.409 41.344 -1.479 1 95.5 376 PHE B CA 1
ATOM 5989 C C . PHE B 1 376 ? -1.376 42.844 -1.425 1 95.5 376 PHE B C 1
ATOM 5991 O O . PHE B 1 376 ? -2.41 43.5 -1.234 1 95.5 376 PHE B O 1
ATOM 5998 N N . ASN B 1 377 ? -0.191 43.375 -1.61 1 91.12 377 ASN B N 1
ATOM 5999 C CA . ASN B 1 377 ? -0.064 44.844 -1.606 1 91.12 377 ASN B CA 1
ATOM 6000 C C . ASN B 1 377 ? -0.414 45.438 -2.967 1 91.12 377 ASN B C 1
ATOM 6002 O O . ASN B 1 377 ? -0.647 46.625 -3.078 1 91.12 377 ASN B O 1
ATOM 6006 N N . SER B 1 378 ? -0.154 44.594 -3.939 1 80.94 378 SER B N 1
ATOM 6007 C CA . SER B 1 378 ? -0.464 45.094 -5.27 1 80.94 378 SER B CA 1
ATOM 6008 C C . SER B 1 378 ? -1.963 45.312 -5.441 1 80.94 378 SER B C 1
ATOM 6010 O O . SER B 1 378 ? -2.773 44.594 -4.844 1 80.94 378 SER B O 1
ATOM 6012 N N . LYS B 1 379 ? -2.373 46.562 -5.586 1 60.38 379 LYS B N 1
ATOM 6013 C CA . LYS B 1 379 ? -3.736 47.031 -5.832 1 60.38 379 LYS B CA 1
ATOM 6014 C C . LYS B 1 379 ? -4.387 46.25 -6.965 1 60.38 379 LYS B C 1
ATOM 6016 O O . LYS B 1 379 ? -3.801 46.094 -8.039 1 60.38 379 LYS B O 1
ATOM 6021 N N . ASN B 1 380 ? -5.055 45.031 -6.797 1 44.81 380 ASN B N 1
ATOM 6022 C CA . ASN B 1 380 ? -5.969 44.688 -7.883 1 44.81 380 ASN B CA 1
ATOM 6023 C C . ASN B 1 380 ? -7.023 45.75 -8.086 1 44.81 380 ASN B C 1
ATOM 6025 O O . ASN B 1 380 ? -7.559 46.312 -7.117 1 44.81 380 ASN B O 1
#

pLDDT: mean 96.16, std 5.83, range [44.62, 98.94]

Solvent-accessible surface area (backbone atoms only — not comparable to full-atom values): 37506 Å² total; per-residue (Å²): 135,64,18,72,68,49,72,73,48,60,69,44,66,55,58,49,45,46,52,50,49,52,53,43,45,75,70,69,49,82,64,28,68,19,33,55,90,51,51,74,55,60,47,54,63,68,28,56,51,49,18,45,52,42,39,74,73,48,47,29,41,72,48,53,47,46,35,50,67,71,41,27,41,50,50,22,50,46,33,34,75,77,43,50,26,88,58,51,40,72,22,36,34,36,30,28,40,58,35,39,54,47,36,50,44,42,29,58,39,42,77,68,23,26,31,36,34,54,30,63,31,52,60,51,53,62,40,33,36,42,74,46,38,32,37,73,46,71,44,74,36,52,97,83,65,44,83,53,65,70,63,50,61,71,66,62,50,95,47,44,47,34,36,52,44,54,43,27,20,49,46,48,2,46,53,64,47,59,68,58,48,51,52,49,50,49,52,32,62,76,63,67,31,33,38,40,39,36,32,46,30,60,69,27,62,80,46,83,62,89,66,48,62,48,39,40,77,91,29,40,84,34,28,37,41,33,27,49,36,27,61,50,48,18,27,46,5,42,44,40,21,27,33,38,29,40,49,69,54,34,55,50,30,41,35,53,35,44,54,33,64,36,33,43,32,26,43,34,47,46,20,47,49,50,43,78,73,49,59,64,66,32,52,50,51,38,50,54,41,49,54,36,45,54,51,45,49,60,57,49,70,68,28,73,60,46,44,71,63,83,46,19,13,47,56,30,37,40,32,34,46,70,67,97,55,54,20,62,56,49,29,48,46,34,34,77,75,54,33,24,39,47,34,40,13,50,67,24,62,32,67,41,21,33,32,38,27,44,44,57,53,69,62,43,47,54,53,34,48,51,38,50,40,50,58,61,64,45,82,127,137,62,19,72,68,50,72,74,48,60,69,43,66,55,57,50,44,46,50,50,50,52,52,43,45,75,71,69,50,80,65,26,69,18,32,55,93,50,52,72,57,59,46,52,63,69,26,55,51,49,18,46,52,43,39,74,72,47,48,29,41,74,48,53,46,47,36,51,66,72,43,28,40,50,50,22,49,45,32,34,75,76,43,50,24,87,59,50,40,72,21,35,33,36,29,28,40,60,36,38,54,45,37,50,42,42,30,58,38,41,77,68,24,26,31,37,32,55,30,62,31,51,60,52,54,62,41,34,35,42,75,44,39,31,37,73,45,72,44,75,36,52,99,83,67,42,83,54,66,72,63,50,62,71,67,62,50,96,48,45,48,34,35,53,46,55,43,26,21,50,47,48,1,46,53,64,46,58,68,58,47,50,53,48,49,50,52,32,63,75,62,67,30,34,37,39,39,36,32,47,30,60,71,27,63,80,47,84,61,88,65,47,63,50,39,39,77,89,29,40,84,32,27,38,42,32,28,50,36,25,58,51,47,19,27,46,5,44,45,39,21,26,32,40,31,39,51,70,54,34,54,51,30,41,35,53,34,45,54,34,64,38,31,42,32,26,42,33,48,47,20,48,49,50,43,78,73,50,59,63,64,32,53,51,51,38,51,52,43,48,54,37,45,52,50,45,49,60,57,48,69,69,26,72,59,46,44,72,60,83,46,19,13,47,55,31,37,40,33,33,47,71,66,96,56,54,20,64,56,50,29,48,47,34,36,77,75,52,32,25,39,47,35,41,13,49,68,25,62,32,67,40,20,33,33,37,26,45,45,57,55,69,63,42,48,54,54,34,49,51,39,52,38,49,58,59,66,45,82,126

Sequence (760 aa):
MVSARVNKINESATVSMSNRAAELKAEGKKIYNFGIGEPDFKTPQSIIDYSYKMAGEGKTHYTPSAGIPELREKIAEKMKKKNNIDVSSKNVLVTPTKFSLNLALYTIIDPGDEVMLPAPYYVSYTDIIKLNEGKALIFDTDENYEFDFDKMRKMVSPKTKAFMLNNPVNPTGKVYSERTLRQLSDFILENNLFLISDEIYEDLIYKGKMFSPGSINEMKEKTVTLSGFSKSYAMTGWRIGYMVAPEDIIKAANKVQQQTLTCAPSVSQYAALNALDDEDDVIEMRNVFNKRRMLALSLLKEIDGINVYEPEGAFYIFPGYNKDIKSSELAMDLLNNQNVIITPGLPFGAEKHFRISYATSDDVITEGISRIKKYFNSKNMVSARVNKINESATVSMSNRAAELKAEGKKIYNFGIGEPDFKTPQSIIDYSYKMAGEGKTHYTPSAGIPELREKIAEKMKKKNNIDVSSKNVLVTPTKFSLNLALYTIIDPGDEVMLPAPYYVSYTDIIKLNEGKALIFDTDENYEFDFDKMRKMVSPKTKAFMLNNPVNPTGKVYSERTLRQLSDFILENNLFLISDEIYEDLIYKGKMFSPGSINEMKEKTVTLSGFSKSYAMTGWRIGYMVAPEDIIKAANKVQQQTLTCAPSVSQYAALNALDDEDDVIEMRNVFNKRRMLALSLLKEIDGINVYEPEGAFYIFPGYNKDIKSSELAMDLLNNQNVIITPGLPFGAEKHFRISYATSDDVITEGISRIKKYFNSKN

Radius of gyration: 26.57 Å; Cα contacts (8 Å, |Δi|>4): 1667; chains: 2; bounding box: 51×95×61 Å

Foldseek 3Di:
DDDPLVVVFDDFLLVVLVVVVVVVVVVVDDFLEQSDQFFPDDFPVQLVVQLVVVVVVVLQDFDQAQAHQLLLQLVQVCCCVAAVQHDGSLQKGKFFQVVVLLLLLLLFADAAAEEEEEPLARLCNQNSCSVSNYHYDYDYADPLRADDLVVVVVSDDPRHAEYEDEACGPPALDHDAPVRLVVVLVSCVVRVHAYEYEDQFQLQFQDHHDHDNCNDPVNVQRYKYWYQCCHQRVCVVLRITMIGHPSVSSVSSSVVSCVPVVHRGSSSSSSSSSVSVDPPVSVVSSVVLVVLLVLLVVLQVPAPQWDWDRRRGDFKTKIAGDDPDWQVVVQVCCCVPVSYHWRGRVSSVDIRIIMGGSSDDPVSSVSRSVSVSVVRPPDD/DDDPLVVVFDDFLLVVLVVVVVVVVVVVDDFLEQSDQFFPDDQDPQLVVQLVVVVVVVLQDFDQAQAHQLLLQLVQVCCCVAAVQHDGSLQKGKFFQVVVLLLLLLLFADAAAEEEEEPLARLCNQNSCSVSNYHYPYDYADPLRADDLVVVVVSDDPRHAAYEDEACGPPALDHDAPVRLVVVLVSCVVRVHAYEYEDQFQLQFQDHHDHDNCNDPVNVQRYKYWYQCCHQRVCVVLRITMIGHPSVSSVSSSVVSCVPVVHRGSSSSSSSSSVSVDPPVSVVSSVVLVVLLVLLVVLQVPAPQWDWDRRRGDFKTKIAGDDPDWQVVVQVCCCVPVSYHWRGRVSSVDIRIIMGGSSDDSVSSVSRSVSVSVVRPPDD

InterPro domains:
  IPR004838 Aminotransferases, class-I, pyridoxal-phosphate-binding site [PS00105] (228-241)
  IPR004839 Aminotransferase, class I/classII, large domain [PF00155] (30-372)
  IPR015421 Pyridoxal phosphate-dependent transferase, major domain [G3DSA:3.40.640.10] (61-278)
  IPR015422 Pyridoxal phosphate-dependent transferase, small domain [G3DSA:3.90.1150.10] (18-372)
  IPR015424 Pyridoxal phosphate-dependent transferase [SSF53383] (2-377)
  IPR050596 Aspartate/prephenate aminotransferase-like [PTHR46383] (2-378)

Organism: NCBI:txid312540

Nearest PDB structures (foldseek):
  2gb3-assembly3_E  TM=9.152E-01  e=5.365E-35  Thermotoga maritima
  6l1n-assembly1_A  TM=9.244E-01  e=6.214E-34  Bacillus subtilis
  2o1b-assembly1_A-2  TM=9.351E-01  e=9.367E-32  Staphylococcus aureus
  2dou-assembly1_B  TM=9.187E-01  e=2.256E-27  Thermus thermophilus HB8
  8fft-assembly2_D  TM=8.674E-01  e=2.465E-26  Dolichospermum flos-aquae